Protein AF-A0A945CGP1-F1 (afdb_monomer_lite)

Sequence (401 aa):
KPLPLEIKETSDAAGQQTMTTYMDGAFSLGVASKDLSSQANRFVEGESSVFIAHFTCGEETGVLLSKYILDEKWLGDFRTTPSRSNMQLQPDEGRFWGGQDKTRAIGLYAPRVIGARQPCSGLKLALIWMRRDLVDEIWIGARKVEALPADVPQGETVVVGSGQMLTAVRPLTRTHLSHNPPLRLVERQGNLALEVYNYQGPAKTFWELGWPGSFYQGMPQCGFYAEVAERAAYADGAALAQAVAAGQLSDHAAAPFTYGGDDEERLWKIEYGRDGRSLGIEVDLMQWKLKRRWTQDGDQGWPMLESPLARQTCDGKVEVGGAALECGKAAAWILASPQRRCWVATYHGPESAPLVFEVPEGKVEIESMGTGMVLWDNGRVSVEANDLRGTPKIQGGELSS

Secondary structure (DSSP, 8-state):
---SEEEEEEEETTTTEEEEEEE-SSEEEEEESB-----S-HHHHTT--SEEEEEEETTEEEEEEEEEEETT--TTS--S-TTS-GGG-----EEEEEEEETTEEEEEEEESS-SSSS-EEEEEEEEEEE-GGGEEEEEETTEE--SSSEE--TTPPEEEEETTEEEEEEEPP---SSSS--EEEEEETTEEEEEEEEEEEEEE--GGG-SS-TT---PPPEEEEEEEEEGGGSSSHHHHHHHHHTSEEEEEEPPP----STT---EEEEEEEETTEEEEEEEETTTTEEEEEEETTEE----SEE-SSEEEESSSEEEETTEEEE--SSEEEEEEEGGGTEEEEEEE-SS-EEEEEEETTEEEEEEEESSEEEEEETTEEEEEETT-BSPPEEESSEE--

Structure (mmCIF, N/CA/C/O backbone):
data_AF-A0A945CGP1-F1
#
_entry.id   AF-A0A945CGP1-F1
#
loop_
_atom_site.group_PDB
_atom_site.id
_atom_site.type_symbol
_atom_site.label_atom_id
_atom_site.label_alt_id
_atom_site.label_comp_id
_atom_site.label_asym_id
_atom_site.label_entity_id
_atom_site.label_seq_id
_atom_site.pdbx_PDB_ins_code
_atom_site.Cartn_x
_atom_site.Cartn_y
_atom_site.Cartn_z
_atom_site.occupancy
_atom_site.B_iso_or_equiv
_atom_site.auth_seq_id
_atom_site.auth_comp_id
_atom_site.auth_asym_id
_atom_site.auth_atom_id
_atom_site.pdbx_PDB_model_num
ATOM 1 N N . LYS A 1 1 ? -14.505 -14.519 13.479 1.00 61.88 1 LYS A N 1
ATOM 2 C CA . LYS A 1 1 ? -13.739 -13.275 13.221 1.00 61.88 1 LYS A CA 1
ATOM 3 C C . LYS A 1 1 ? -14.422 -12.604 12.040 1.00 61.88 1 LYS A C 1
ATOM 5 O O . LYS A 1 1 ? -14.664 -13.340 11.091 1.00 61.88 1 LYS A O 1
ATOM 10 N N . PRO A 1 2 ? -14.809 -11.322 12.085 1.00 70.00 2 PRO A N 1
ATOM 11 C CA . PRO A 1 2 ? -15.464 -10.704 10.944 1.00 70.00 2 PRO A CA 1
ATOM 12 C C . PRO A 1 2 ? -14.369 -10.254 9.977 1.00 70.00 2 PRO A C 1
ATOM 14 O O . PRO A 1 2 ? -14.015 -9.089 9.948 1.00 70.00 2 PRO A O 1
ATOM 17 N N . LEU A 1 3 ? -13.751 -11.213 9.290 1.00 83.00 3 LEU A N 1
ATOM 18 C CA . LEU A 1 3 ? -12.984 -10.916 8.087 1.00 83.00 3 LEU A CA 1
ATOM 19 C C . LEU A 1 3 ? -13.994 -10.689 6.947 1.00 83.00 3 LEU A C 1
ATOM 21 O O . LEU A 1 3 ? -15.050 -11.330 6.960 1.00 83.00 3 LEU A O 1
ATOM 25 N N . PRO A 1 4 ? -13.703 -9.806 5.983 1.00 92.62 4 PRO A N 1
ATOM 26 C CA . PRO A 1 4 ? -12.483 -9.007 5.870 1.00 92.62 4 PRO A CA 1
ATOM 27 C C . PRO A 1 4 ? -12.434 -7.807 6.831 1.00 92.62 4 PRO A C 1
ATOM 29 O O . PRO A 1 4 ? -13.468 -7.289 7.253 1.00 92.62 4 PRO A O 1
ATOM 32 N N . LEU A 1 5 ? -11.222 -7.344 7.146 1.00 93.38 5 LEU A N 1
ATOM 33 C CA . LEU A 1 5 ? -10.960 -6.152 7.958 1.00 93.38 5 LEU A CA 1
ATOM 34 C C . LEU A 1 5 ? -9.996 -5.214 7.239 1.00 93.38 5 LEU A C 1
ATOM 36 O O . LEU A 1 5 ? -9.049 -5.658 6.598 1.00 93.38 5 LEU A O 1
ATOM 40 N N . GLU A 1 6 ? -10.213 -3.916 7.410 1.00 95.44 6 GLU A N 1
ATOM 41 C CA . GLU A 1 6 ? -9.238 -2.881 7.082 1.00 95.44 6 GLU A CA 1
ATOM 42 C C . GLU A 1 6 ? -8.885 -2.121 8.361 1.00 95.44 6 GLU A C 1
ATOM 44 O O . GLU A 1 6 ? -9.772 -1.759 9.137 1.00 95.44 6 GLU A O 1
ATOM 49 N N . ILE A 1 7 ? -7.591 -1.917 8.584 1.00 96.31 7 ILE A N 1
ATOM 50 C CA . ILE A 1 7 ? -7.030 -1.203 9.727 1.00 96.31 7 ILE A CA 1
ATOM 51 C C . ILE A 1 7 ? -6.176 -0.063 9.184 1.00 96.31 7 ILE A C 1
ATOM 53 O O . ILE A 1 7 ? -5.337 -0.284 8.311 1.00 96.31 7 ILE A O 1
ATOM 57 N N . LYS A 1 8 ? -6.384 1.146 9.702 1.00 97.06 8 LYS A N 1
ATOM 58 C CA . LYS A 1 8 ? -5.584 2.337 9.411 1.00 97.06 8 LYS A CA 1
ATOM 59 C C . LYS A 1 8 ? -5.013 2.876 10.709 1.00 97.06 8 LYS A C 1
ATOM 61 O O . LYS A 1 8 ? -5.754 3.075 11.667 1.00 97.06 8 LYS A O 1
ATOM 66 N N . GLU A 1 9 ? -3.713 3.127 10.732 1.00 95.88 9 GLU A N 1
ATOM 67 C CA . GLU A 1 9 ? -3.020 3.655 11.908 1.00 95.88 9 GLU A CA 1
ATOM 68 C C . GLU A 1 9 ? -1.999 4.709 11.487 1.00 95.88 9 GLU A C 1
ATOM 70 O O . GLU A 1 9 ? -1.311 4.545 10.477 1.00 95.88 9 GLU A O 1
ATOM 75 N N . THR A 1 10 ? -1.897 5.808 12.229 1.00 94.94 10 THR A N 1
ATOM 76 C CA . THR A 1 10 ? -0.888 6.848 11.987 1.00 94.94 10 THR A CA 1
ATOM 77 C C . THR A 1 10 ? 0.197 6.763 13.045 1.00 94.94 10 THR A C 1
ATOM 79 O O . THR A 1 10 ? -0.043 7.078 14.207 1.00 94.94 10 THR A O 1
ATOM 82 N N . SER A 1 11 ? 1.407 6.385 12.630 1.00 88.94 11 SER A N 1
ATOM 83 C CA . SER A 1 11 ? 2.569 6.332 13.520 1.00 88.94 11 SER A CA 1
ATOM 84 C C . SER A 1 11 ? 3.190 7.712 13.747 1.00 88.94 11 SER A C 1
ATOM 86 O O . SER A 1 11 ? 3.718 7.981 14.821 1.00 88.94 11 SER A O 1
ATOM 88 N N . ASP A 1 12 ? 3.144 8.587 12.735 1.00 89.69 12 ASP A N 1
ATOM 89 C CA . ASP A 1 12 ? 3.641 9.964 12.812 1.00 89.69 12 ASP A CA 1
ATOM 90 C C . ASP A 1 12 ? 2.839 10.875 11.872 1.00 89.69 12 ASP A C 1
ATOM 92 O O . ASP A 1 12 ? 3.034 10.882 10.655 1.00 89.69 12 ASP A O 1
ATOM 96 N N . ALA A 1 13 ? 1.926 11.665 12.441 1.00 89.00 13 ALA A N 1
ATOM 97 C CA . ALA A 1 13 ? 1.094 12.585 11.669 1.00 89.00 13 ALA A CA 1
ATOM 98 C C . ALA A 1 13 ? 1.905 13.749 11.073 1.00 89.00 13 ALA A C 1
ATOM 100 O O . ALA A 1 13 ? 1.624 14.178 9.953 1.00 89.00 13 ALA A O 1
ATOM 101 N N . ALA A 1 14 ? 2.926 14.241 11.785 1.00 89.06 14 ALA A N 1
ATOM 102 C CA . ALA A 1 14 ? 3.762 15.347 11.315 1.00 89.06 14 ALA A CA 1
ATOM 103 C C . ALA A 1 14 ? 4.665 14.900 10.156 1.00 89.06 14 ALA A C 1
ATOM 105 O O . ALA A 1 14 ? 4.836 15.630 9.179 1.00 89.06 14 ALA A O 1
ATOM 106 N N . GLY A 1 15 ? 5.185 13.674 10.238 1.00 88.12 15 GLY A N 1
ATOM 107 C CA . GLY A 1 15 ? 5.945 13.010 9.180 1.00 88.12 15 GLY A CA 1
ATOM 108 C C . GLY A 1 15 ? 5.099 12.420 8.049 1.00 88.12 15 GLY A C 1
ATOM 109 O O . GLY A 1 15 ? 5.672 11.874 7.103 1.00 88.12 15 GLY A O 1
ATOM 110 N N . GLN A 1 16 ? 3.765 12.543 8.116 1.00 91.69 16 GLN A N 1
ATOM 111 C CA . GLN A 1 16 ? 2.821 11.991 7.138 1.00 91.69 16 GLN A CA 1
ATOM 112 C C . GLN A 1 16 ? 2.977 10.469 6.958 1.00 91.69 16 GLN A C 1
ATOM 114 O O . GLN A 1 16 ? 2.925 9.947 5.839 1.00 91.69 16 GLN A O 1
ATOM 119 N N . GLN A 1 17 ? 3.165 9.750 8.068 1.00 91.62 17 GLN A N 1
ATOM 120 C CA . GLN A 1 17 ? 3.360 8.306 8.110 1.00 91.62 17 GLN A CA 1
ATOM 121 C C . GLN A 1 17 ? 2.137 7.605 8.716 1.00 91.62 17 GLN A C 1
ATOM 123 O O . GLN A 1 17 ? 1.913 7.614 9.926 1.00 91.62 17 GLN A O 1
ATOM 128 N N . THR A 1 18 ? 1.356 6.972 7.846 1.00 94.19 18 THR A N 1
ATOM 129 C CA . THR A 1 18 ? 0.254 6.072 8.186 1.00 94.19 18 THR A CA 1
ATOM 130 C C . THR A 1 18 ? 0.458 4.725 7.513 1.00 94.19 18 THR A C 1
ATOM 132 O O . THR A 1 18 ? 1.149 4.623 6.502 1.00 94.19 18 THR A O 1
ATOM 135 N N . MET A 1 19 ? -0.146 3.686 8.065 1.00 95.12 19 MET A N 1
ATOM 136 C CA . MET A 1 19 ? -0.157 2.342 7.518 1.00 95.12 19 MET A CA 1
ATOM 137 C C . MET A 1 19 ? -1.608 1.917 7.352 1.00 95.12 19 MET A C 1
ATOM 139 O O . MET A 1 19 ? -2.416 2.072 8.265 1.00 95.12 19 MET A O 1
ATOM 143 N N . THR A 1 20 ? -1.942 1.394 6.179 1.00 97.56 20 THR A N 1
ATOM 144 C CA . THR A 1 20 ? -3.207 0.696 5.945 1.00 97.56 20 THR A CA 1
ATOM 145 C C . THR A 1 20 ? -2.906 -0.789 5.836 1.00 97.56 20 THR A C 1
ATOM 147 O O . THR A 1 20 ? -1.910 -1.170 5.231 1.00 97.56 20 THR A O 1
ATOM 150 N N . THR A 1 21 ? -3.719 -1.632 6.463 1.00 97.56 21 THR A N 1
ATOM 151 C CA . THR A 1 21 ? -3.652 -3.087 6.320 1.00 97.56 21 THR A CA 1
ATOM 152 C C . THR A 1 21 ? -5.045 -3.630 6.072 1.00 97.56 21 THR A C 1
ATOM 154 O O . THR A 1 21 ? -5.934 -3.477 6.905 1.00 97.56 21 THR A O 1
ATOM 157 N N . TYR A 1 22 ? -5.220 -4.295 4.939 1.00 97.69 22 TYR A N 1
ATOM 158 C CA . TYR A 1 22 ? -6.380 -5.124 4.652 1.00 97.69 22 TYR A CA 1
ATOM 159 C C . TYR A 1 22 ? -6.046 -6.575 4.981 1.00 97.69 22 TYR A C 1
ATOM 161 O O . TYR A 1 22 ? -4.939 -7.030 4.702 1.00 97.69 22 TYR A O 1
ATOM 169 N N . MET A 1 23 ? -6.987 -7.308 5.561 1.00 95.62 23 MET A N 1
ATOM 170 C CA . MET A 1 23 ? -6.834 -8.730 5.844 1.00 95.62 23 MET A CA 1
ATOM 171 C C . MET A 1 23 ? -8.140 -9.479 5.614 1.00 95.62 23 MET A C 1
ATOM 173 O O . MET A 1 23 ? -9.207 -9.042 6.054 1.00 95.62 23 MET A O 1
ATOM 177 N N . ASP A 1 24 ? -8.038 -10.636 4.977 1.00 94.25 24 ASP A N 1
ATOM 178 C CA . ASP A 1 24 ? -9.113 -11.608 4.832 1.00 94.25 24 ASP A CA 1
ATOM 179 C C . ASP A 1 24 ? -8.631 -13.014 5.233 1.00 94.25 24 ASP A C 1
ATOM 181 O O . ASP A 1 24 ? -7.710 -13.159 6.043 1.00 94.25 24 ASP A O 1
ATOM 185 N N . GLY A 1 25 ? -9.332 -14.056 4.778 1.00 91.00 25 GLY A N 1
ATOM 186 C CA . GLY A 1 25 ? -8.973 -15.440 5.083 1.00 91.00 25 GLY A CA 1
ATOM 187 C C . GLY A 1 25 ? -7.768 -15.965 4.298 1.00 91.00 25 GLY A C 1
ATOM 188 O O . GLY A 1 25 ? -7.156 -16.930 4.748 1.00 91.00 25 GLY A O 1
ATOM 189 N N . ALA A 1 26 ? -7.435 -15.350 3.163 1.00 94.19 26 ALA A N 1
ATOM 190 C CA . ALA A 1 26 ? -6.428 -15.819 2.218 1.00 94.19 26 ALA A CA 1
ATOM 191 C C . ALA A 1 26 ? -5.130 -15.000 2.272 1.00 94.19 26 ALA A C 1
ATOM 193 O O . ALA A 1 26 ? -4.043 -15.554 2.069 1.00 94.19 26 ALA A O 1
ATOM 194 N N . PHE A 1 27 ? -5.225 -13.691 2.527 1.00 96.94 27 PHE A N 1
ATOM 195 C CA . PHE A 1 27 ? -4.073 -12.797 2.557 1.00 96.94 27 PHE A CA 1
ATOM 196 C C . PHE A 1 27 ? -4.235 -11.597 3.502 1.00 96.94 27 PHE A C 1
ATOM 198 O O . PHE A 1 27 ? -5.321 -11.224 3.948 1.00 96.94 27 PHE A O 1
ATOM 205 N N . SER A 1 28 ? -3.105 -10.954 3.786 1.00 97.62 28 SER A N 1
ATOM 206 C CA . SER A 1 28 ? -3.031 -9.595 4.307 1.00 97.62 28 SER A CA 1
ATOM 207 C C . SER A 1 28 ? -2.216 -8.725 3.356 1.00 97.62 28 SER A C 1
ATOM 209 O O . SER A 1 28 ? -1.191 -9.166 2.845 1.00 97.62 28 SER A O 1
ATOM 211 N N . LEU A 1 29 ? -2.675 -7.501 3.104 1.00 98.56 29 LEU A N 1
ATOM 212 C CA . LEU A 1 29 ? -2.013 -6.497 2.273 1.00 98.56 29 LEU A CA 1
ATOM 213 C C . LEU A 1 29 ? -1.811 -5.229 3.098 1.00 98.56 29 LEU A C 1
ATOM 215 O O . LEU A 1 29 ? -2.789 -4.601 3.504 1.00 98.56 29 LEU A O 1
ATOM 219 N N . GLY A 1 30 ? -0.555 -4.847 3.304 1.00 98.12 30 GLY A N 1
ATOM 220 C CA . GLY A 1 30 ? -0.149 -3.631 3.993 1.00 98.12 30 GLY A CA 1
ATOM 221 C C . GLY A 1 30 ? 0.525 -2.631 3.057 1.00 98.12 30 GLY A C 1
ATOM 222 O O . GLY A 1 30 ? 1.427 -2.995 2.298 1.00 98.12 30 GLY A O 1
ATOM 223 N N . VAL A 1 31 ? 0.122 -1.364 3.148 1.00 98.00 31 VAL A N 1
ATOM 224 C CA . VAL A 1 31 ? 0.750 -0.242 2.442 1.00 98.00 31 VAL A CA 1
ATOM 225 C C . VAL A 1 31 ? 0.979 0.915 3.406 1.00 98.00 31 VAL A C 1
ATOM 227 O O . VAL A 1 31 ? 0.052 1.413 4.051 1.00 98.00 31 VAL A O 1
ATOM 230 N N . ALA A 1 32 ? 2.227 1.360 3.496 1.00 96.00 32 ALA A N 1
ATOM 231 C CA . ALA A 1 32 ? 2.595 2.576 4.202 1.00 96.00 32 ALA A CA 1
ATOM 232 C C . ALA A 1 32 ? 2.334 3.800 3.316 1.00 96.00 32 ALA A C 1
ATOM 234 O O . ALA A 1 32 ? 2.496 3.745 2.101 1.00 96.00 32 ALA A O 1
ATOM 235 N N . SER A 1 33 ? 1.985 4.944 3.898 1.00 96.06 33 SER A N 1
ATOM 236 C CA . SER A 1 33 ? 1.938 6.191 3.135 1.00 96.06 33 SER A CA 1
ATOM 237 C C . SER A 1 33 ? 3.321 6.634 2.703 1.00 96.06 33 SER A C 1
ATOM 239 O O . SER A 1 33 ? 3.412 7.287 1.678 1.00 96.06 33 SER A O 1
ATOM 241 N N . LYS A 1 34 ? 4.373 6.284 3.449 1.00 93.44 34 LYS A N 1
ATOM 242 C CA . LYS A 1 34 ? 5.752 6.706 3.207 1.00 93.44 34 LYS A CA 1
ATOM 243 C C . LYS A 1 34 ? 6.742 5.643 3.675 1.00 93.44 34 LYS A C 1
ATOM 245 O O . LYS A 1 34 ? 6.434 4.851 4.564 1.00 93.44 34 LYS A O 1
ATOM 250 N N . ASP A 1 35 ? 7.942 5.657 3.107 1.00 89.31 35 ASP A N 1
ATOM 251 C CA . ASP A 1 35 ? 9.103 4.976 3.676 1.00 89.31 35 ASP A CA 1
ATOM 252 C C . ASP A 1 35 ? 9.457 5.474 5.089 1.00 89.31 35 ASP A C 1
ATOM 254 O O . ASP A 1 35 ? 9.185 6.624 5.448 1.00 89.31 35 ASP A O 1
ATOM 258 N N . LEU A 1 36 ? 10.096 4.615 5.893 1.00 80.12 36 LEU A N 1
ATOM 259 C CA . LEU A 1 36 ? 10.605 5.012 7.202 1.00 80.12 36 LEU A CA 1
ATOM 260 C C . LEU A 1 36 ? 11.810 5.936 6.999 1.00 80.12 36 LEU A C 1
ATOM 262 O O . LEU A 1 36 ? 12.857 5.486 6.550 1.00 80.12 36 LEU A O 1
ATOM 266 N N . SER A 1 37 ? 11.673 7.215 7.353 1.00 69.69 37 SER A N 1
ATOM 267 C CA . SER A 1 37 ? 12.747 8.216 7.226 1.00 69.69 37 SER A CA 1
ATOM 268 C C . SER A 1 37 ? 13.224 8.786 8.570 1.00 69.69 37 SER A C 1
ATOM 270 O O . SER A 1 37 ? 13.994 9.741 8.598 1.00 69.69 37 SER A O 1
ATOM 272 N N . SER A 1 38 ? 12.724 8.263 9.695 1.00 59.47 38 SER A N 1
ATOM 273 C CA . SER A 1 38 ? 12.950 8.805 11.047 1.00 59.47 38 SER A CA 1
ATOM 274 C C . SER A 1 38 ? 14.102 8.140 11.811 1.00 59.47 38 SER A C 1
ATOM 276 O O . SER A 1 38 ? 14.418 8.545 12.928 1.00 59.47 38 SER A O 1
ATOM 278 N N . GLN A 1 39 ? 14.751 7.127 11.230 1.00 61.25 39 GLN A N 1
ATOM 279 C CA . GLN A 1 39 ? 15.839 6.388 11.869 1.00 61.25 39 GLN A CA 1
ATOM 280 C C . GLN A 1 39 ? 17.194 6.826 11.315 1.00 61.25 39 GLN A C 1
ATOM 282 O O . GLN A 1 39 ? 17.450 6.709 10.125 1.00 61.25 39 GLN A O 1
ATOM 287 N N . ALA A 1 40 ? 18.105 7.258 12.191 1.00 57.72 40 ALA A N 1
ATOM 288 C CA . ALA A 1 40 ? 19.471 7.623 11.795 1.00 57.72 40 ALA A CA 1
ATOM 289 C C . ALA A 1 40 ? 20.317 6.412 11.346 1.00 57.72 40 ALA A C 1
ATOM 291 O O . ALA A 1 40 ? 21.369 6.565 10.723 1.00 57.72 40 ALA A O 1
ATOM 292 N N . ASN A 1 41 ? 19.890 5.192 11.688 1.00 65.69 41 ASN A N 1
ATOM 293 C CA . ASN A 1 41 ? 20.585 3.974 11.301 1.00 65.69 41 ASN A CA 1
ATOM 294 C C . ASN A 1 41 ? 20.130 3.518 9.910 1.00 65.69 41 ASN A C 1
ATOM 296 O O . ASN A 1 41 ? 19.063 2.925 9.769 1.00 65.69 41 ASN A O 1
ATOM 300 N N . ARG A 1 42 ? 20.996 3.704 8.907 1.00 64.31 42 ARG A N 1
ATOM 301 C CA . ARG A 1 42 ? 20.759 3.293 7.512 1.00 64.31 42 ARG A CA 1
ATOM 302 C C . ARG A 1 42 ? 20.373 1.818 7.332 1.00 64.31 42 ARG A C 1
ATOM 304 O O . ARG A 1 42 ? 19.719 1.480 6.354 1.00 64.31 42 ARG A O 1
ATOM 311 N N . PHE A 1 43 ? 20.797 0.935 8.243 1.00 62.34 43 PHE A N 1
ATOM 312 C CA . PHE A 1 43 ? 20.450 -0.489 8.192 1.00 62.34 43 PHE A CA 1
ATOM 313 C C . PHE A 1 43 ? 19.024 -0.762 8.678 1.00 62.34 43 PHE A C 1
ATOM 315 O O . PHE A 1 43 ? 18.481 -1.802 8.353 1.00 62.34 43 PHE A O 1
ATOM 322 N N . VAL A 1 44 ? 18.428 0.162 9.432 1.00 62.56 44 VAL A N 1
ATOM 323 C CA . VAL A 1 44 ? 17.031 0.092 9.884 1.00 62.56 44 VAL A CA 1
ATOM 324 C C . VAL A 1 44 ? 16.136 0.893 8.939 1.00 62.56 44 VAL A C 1
ATOM 326 O O . VAL A 1 44 ? 15.089 0.410 8.531 1.00 62.56 44 VAL A O 1
ATOM 329 N N . GLU A 1 45 ? 16.573 2.088 8.530 1.00 63.28 45 GLU A N 1
ATOM 330 C CA . GLU A 1 45 ? 15.862 2.939 7.563 1.00 63.28 45 GLU A CA 1
ATOM 331 C C . GLU A 1 45 ? 15.619 2.196 6.236 1.00 63.28 45 GLU A C 1
ATOM 333 O O . GLU A 1 45 ? 14.497 2.144 5.724 1.00 63.28 45 GLU A O 1
ATOM 338 N N . GLY A 1 46 ? 16.666 1.540 5.722 1.00 66.88 46 GLY A N 1
ATOM 339 C CA . GLY A 1 46 ? 16.605 0.782 4.479 1.00 66.88 46 GLY A CA 1
ATOM 340 C C . GLY A 1 46 ? 15.751 -0.484 4.557 1.00 66.88 46 GLY A C 1
ATOM 341 O O . GLY A 1 46 ? 15.310 -0.968 3.528 1.00 66.88 46 GLY A O 1
ATOM 342 N N . GLU A 1 47 ? 15.446 -1.043 5.727 1.00 76.31 47 GLU A N 1
ATOM 343 C CA . GLU A 1 47 ? 14.687 -2.306 5.801 1.00 76.31 47 GLU A CA 1
ATOM 344 C C . GLU A 1 47 ? 13.173 -2.146 5.558 1.00 76.31 47 GLU A C 1
ATOM 346 O O . GLU A 1 47 ? 12.452 -3.140 5.483 1.00 76.31 47 GLU A O 1
ATOM 351 N N . SER A 1 48 ? 12.692 -0.919 5.337 1.00 78.56 48 SER A N 1
ATOM 352 C CA . SER A 1 48 ? 11.284 -0.610 5.060 1.00 78.56 48 SER A CA 1
ATOM 353 C C . SER A 1 48 ? 10.690 -1.460 3.929 1.00 78.56 48 SER A C 1
ATOM 355 O O . SER A 1 48 ? 11.183 -1.433 2.802 1.00 78.56 48 SER A O 1
ATOM 357 N N . SER A 1 49 ? 9.602 -2.180 4.205 1.00 88.31 49 SER A N 1
ATOM 358 C CA . SER A 1 49 ? 8.764 -2.840 3.191 1.00 88.31 49 SER A CA 1
ATOM 359 C C . SER A 1 49 ? 7.434 -2.098 3.110 1.00 88.31 49 SER A C 1
ATOM 361 O O . SER A 1 49 ? 6.492 -2.396 3.836 1.00 88.31 49 SER A O 1
ATOM 363 N N . VAL A 1 50 ? 7.409 -1.062 2.273 1.00 93.81 50 VAL A N 1
ATOM 364 C CA . VAL A 1 50 ? 6.325 -0.064 2.203 1.00 93.81 50 VAL A CA 1
ATOM 365 C C . VAL A 1 50 ? 5.062 -0.554 1.499 1.00 93.81 50 VAL A C 1
ATOM 367 O O . VAL A 1 50 ? 3.987 -0.019 1.742 1.00 93.81 50 VAL A O 1
ATOM 370 N N . PHE A 1 51 ? 5.180 -1.580 0.662 1.00 97.88 51 PHE A N 1
ATOM 371 C CA . PHE A 1 51 ? 4.078 -2.378 0.138 1.00 97.88 51 PHE A CA 1
ATOM 372 C C . PHE A 1 51 ? 4.448 -3.836 0.386 1.00 97.88 51 PHE A C 1
ATOM 374 O O . PHE A 1 51 ? 5.520 -4.283 -0.032 1.00 97.88 51 PHE A O 1
ATOM 381 N N . ILE A 1 52 ? 3.595 -4.553 1.111 1.00 97.88 52 ILE A N 1
ATOM 382 C CA . ILE A 1 52 ? 3.838 -5.938 1.502 1.00 97.88 52 ILE A CA 1
ATOM 383 C C . ILE A 1 52 ? 2.529 -6.716 1.560 1.00 97.88 52 ILE A C 1
ATOM 385 O O . ILE A 1 52 ? 1.528 -6.216 2.066 1.00 97.88 52 ILE A O 1
ATOM 389 N N . ALA A 1 53 ? 2.539 -7.955 1.084 1.00 98.31 53 ALA A N 1
ATOM 390 C CA . ALA A 1 53 ? 1.447 -8.889 1.287 1.00 98.31 53 ALA A CA 1
ATOM 391 C C . ALA A 1 53 ? 1.959 -10.227 1.820 1.00 98.31 53 ALA A C 1
ATOM 393 O O . ALA A 1 53 ? 3.000 -10.716 1.380 1.00 98.31 53 ALA A O 1
ATOM 394 N N . HIS A 1 54 ? 1.208 -10.816 2.746 1.00 97.94 54 HIS A N 1
ATOM 395 C CA . HIS A 1 54 ? 1.411 -12.181 3.230 1.00 97.94 54 HIS A CA 1
ATOM 396 C C . HIS A 1 54 ? 0.195 -13.010 2.854 1.00 97.94 54 HIS A C 1
ATOM 398 O O . HIS A 1 54 ? -0.930 -12.546 3.015 1.00 97.94 54 HIS A O 1
ATOM 404 N N . PHE A 1 55 ? 0.402 -14.229 2.378 1.00 96.94 55 PHE A N 1
ATOM 405 C CA . PHE A 1 55 ? -0.690 -15.053 1.868 1.00 96.94 55 PHE A CA 1
ATOM 406 C C . PHE A 1 55 ? -0.417 -16.537 2.073 1.00 96.94 55 PHE A C 1
ATOM 408 O O . PHE A 1 55 ? 0.732 -16.971 2.180 1.00 96.94 55 PHE A O 1
ATOM 415 N N . THR A 1 56 ? -1.489 -17.318 2.154 1.00 94.19 56 THR A N 1
ATOM 416 C CA . THR A 1 56 ? -1.404 -18.751 2.439 1.00 94.19 56 THR A CA 1
ATOM 417 C C . THR A 1 56 ? -1.100 -19.562 1.178 1.00 94.19 56 THR A C 1
ATOM 419 O O . THR A 1 56 ? -1.824 -19.487 0.182 1.00 94.19 56 THR A O 1
ATOM 422 N N . CYS A 1 57 ? -0.069 -20.406 1.261 1.00 93.38 57 CYS A N 1
ATOM 423 C CA . CYS A 1 57 ? 0.356 -21.363 0.240 1.00 93.38 57 CYS A CA 1
ATOM 424 C C . CYS A 1 57 ? 0.344 -22.786 0.824 1.00 93.38 57 CYS A C 1
ATOM 426 O O . CYS A 1 57 ? 1.388 -23.393 1.054 1.00 93.38 57 CYS A O 1
ATOM 428 N N . GLY A 1 58 ? -0.846 -23.318 1.116 1.00 90.12 58 GLY A N 1
ATOM 429 C CA . GLY A 1 58 ? -0.974 -24.587 1.840 1.00 90.12 58 GLY A CA 1
ATOM 430 C C . GLY A 1 58 ? -0.526 -24.434 3.296 1.00 90.12 58 GLY A C 1
ATOM 431 O O . GLY A 1 58 ? -1.107 -23.637 4.027 1.00 90.12 58 GLY A O 1
ATOM 432 N N . GLU A 1 59 ? 0.495 -25.186 3.711 1.00 90.00 59 GLU A N 1
ATOM 433 C CA . GLU A 1 59 ? 1.108 -25.060 5.047 1.00 90.00 59 GLU A CA 1
ATOM 434 C C . GLU A 1 59 ? 2.177 -23.956 5.119 1.00 90.00 59 GLU A C 1
ATOM 436 O O . GLU A 1 59 ? 2.665 -23.632 6.201 1.00 90.00 59 GLU A O 1
ATOM 441 N N . GLU A 1 60 ? 2.545 -23.368 3.979 1.00 93.12 60 GLU A N 1
ATOM 442 C CA . GLU A 1 60 ? 3.540 -22.306 3.903 1.00 93.12 60 GLU A CA 1
ATOM 443 C C . GLU A 1 60 ? 2.914 -20.906 3.801 1.00 93.12 60 GLU A C 1
ATOM 445 O O . GLU A 1 60 ? 1.741 -20.736 3.454 1.00 93.12 60 GLU A O 1
ATOM 450 N N . THR A 1 61 ? 3.738 -19.884 4.043 1.00 94.38 61 THR A N 1
ATOM 451 C CA . THR A 1 61 ? 3.384 -18.472 3.859 1.00 94.38 61 THR A CA 1
ATOM 452 C C . THR A 1 61 ? 4.207 -17.883 2.722 1.00 94.38 61 THR A C 1
ATOM 454 O O . THR A 1 61 ? 5.436 -17.839 2.797 1.00 94.38 61 THR A O 1
ATOM 457 N N . GLY A 1 62 ? 3.527 -17.393 1.690 1.00 96.69 62 GLY A N 1
ATOM 458 C CA . GLY A 1 62 ? 4.135 -16.575 0.651 1.00 96.69 62 GLY A CA 1
ATOM 459 C C . GLY A 1 62 ? 4.225 -15.109 1.075 1.00 96.69 62 GLY A C 1
ATOM 460 O O . GLY A 1 62 ? 3.420 -14.626 1.878 1.00 96.69 62 GLY A O 1
ATOM 461 N N . VAL A 1 63 ? 5.218 -14.401 0.534 1.00 97.31 63 VAL A N 1
ATOM 462 C CA . VAL A 1 63 ? 5.423 -12.968 0.779 1.00 97.31 63 VAL A CA 1
ATOM 463 C C . VAL A 1 63 ? 5.641 -12.253 -0.545 1.00 97.31 63 VAL A C 1
ATOM 465 O O . VAL A 1 63 ? 6.465 -12.668 -1.356 1.00 97.31 63 VAL A O 1
ATOM 468 N N . LEU A 1 64 ? 4.922 -11.156 -0.742 1.00 98.06 64 LEU A N 1
ATOM 469 C CA . LEU A 1 64 ? 5.148 -10.188 -1.808 1.00 98.06 64 LEU A CA 1
ATOM 470 C C . LEU A 1 64 ? 5.594 -8.879 -1.168 1.00 98.06 64 LEU A C 1
ATOM 472 O O . LEU A 1 64 ? 4.983 -8.447 -0.199 1.00 98.06 64 LEU A O 1
ATOM 476 N N . LEU A 1 65 ? 6.613 -8.223 -1.712 1.00 97.31 65 LEU A N 1
ATOM 477 C CA . LEU A 1 65 ? 7.039 -6.901 -1.257 1.00 97.31 65 LEU A CA 1
ATOM 478 C C . LEU A 1 65 ? 7.516 -6.016 -2.409 1.00 97.31 65 LEU A C 1
ATOM 480 O O . LEU A 1 65 ? 7.897 -6.525 -3.462 1.00 97.31 65 LEU A O 1
ATOM 484 N N . SER A 1 66 ? 7.520 -4.698 -2.214 1.00 97.44 66 SER A N 1
ATOM 485 C CA . SER A 1 66 ? 8.182 -3.758 -3.127 1.00 97.44 66 SER A CA 1
ATOM 486 C C . SER A 1 66 ? 9.500 -3.242 -2.558 1.00 97.44 66 SER A C 1
ATOM 488 O O . SER A 1 66 ? 9.640 -3.067 -1.346 1.00 97.44 66 SER A O 1
ATOM 490 N N . LYS A 1 67 ? 10.456 -2.971 -3.450 1.00 95.25 67 LYS A N 1
ATOM 491 C CA . LYS A 1 67 ? 11.712 -2.268 -3.160 1.00 95.25 67 LYS A CA 1
ATOM 492 C C . LYS A 1 67 ? 12.097 -1.390 -4.339 1.00 95.25 67 LYS A C 1
ATOM 494 O O . LYS A 1 67 ? 11.855 -1.762 -5.488 1.00 95.25 67 LYS A O 1
ATOM 499 N N . TYR A 1 68 ? 12.783 -0.287 -4.079 1.00 95.12 68 TYR A N 1
ATOM 500 C CA . TYR A 1 68 ? 13.585 0.381 -5.092 1.00 95.12 68 TYR A CA 1
ATOM 501 C C . TYR A 1 68 ? 15.056 -0.015 -4.934 1.00 95.12 68 TYR A C 1
ATOM 503 O O . TYR A 1 68 ? 15.587 -0.045 -3.827 1.00 95.12 68 TYR A O 1
ATOM 511 N N . ILE A 1 69 ? 15.707 -0.346 -6.045 1.00 93.88 69 ILE A N 1
ATOM 512 C CA . ILE A 1 69 ? 17.021 -0.992 -6.081 1.00 93.88 69 ILE A CA 1
ATOM 513 C C . ILE A 1 69 ? 17.976 -0.180 -6.956 1.00 93.88 69 ILE A C 1
ATOM 515 O O . ILE A 1 69 ? 17.646 0.149 -8.103 1.00 93.88 69 ILE A O 1
ATOM 519 N N . LEU A 1 70 ? 19.175 0.095 -6.431 1.00 92.12 70 LEU A N 1
ATOM 520 C CA . LEU A 1 70 ? 20.286 0.716 -7.154 1.00 92.12 70 LEU A CA 1
ATOM 521 C C . LEU A 1 70 ? 21.351 -0.333 -7.513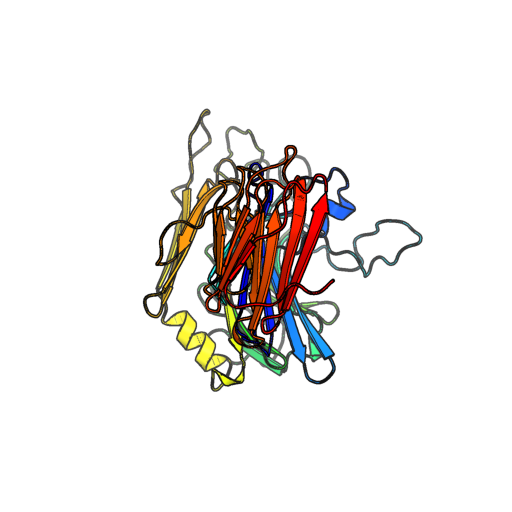 1.00 92.12 70 LEU A C 1
ATOM 523 O O . LEU A 1 70 ? 21.601 -1.279 -6.772 1.00 92.12 70 LEU A O 1
ATOM 527 N N . ASP A 1 71 ? 22.003 -0.145 -8.661 1.00 91.12 71 ASP A N 1
ATOM 528 C CA . ASP A 1 71 ? 23.178 -0.907 -9.126 1.00 91.12 71 ASP A CA 1
ATOM 529 C C . ASP A 1 71 ? 23.000 -2.426 -9.164 1.00 91.12 71 ASP A C 1
ATOM 531 O O . ASP A 1 71 ? 23.949 -3.177 -8.952 1.00 91.12 71 ASP A O 1
ATOM 535 N N . GLU A 1 72 ? 21.775 -2.885 -9.429 1.00 90.94 72 GLU A N 1
ATOM 536 C CA . GLU A 1 72 ? 21.421 -4.310 -9.440 1.00 90.94 72 GLU A CA 1
ATOM 537 C C . GLU A 1 72 ? 21.619 -5.036 -8.100 1.00 90.94 72 GLU A C 1
ATOM 539 O O . GLU A 1 72 ? 21.491 -6.262 -8.074 1.00 90.94 72 GLU A O 1
ATOM 544 N N . LYS A 1 73 ? 21.866 -4.306 -7.002 1.00 89.88 73 LYS A N 1
ATOM 545 C CA . LYS A 1 73 ? 22.094 -4.896 -5.681 1.00 89.88 73 LYS A CA 1
ATOM 546 C C . LYS A 1 73 ? 20.890 -5.726 -5.244 1.00 89.88 73 LYS A C 1
ATOM 548 O O . LYS A 1 73 ? 19.733 -5.329 -5.390 1.00 89.88 73 LYS A O 1
ATOM 553 N N . TRP A 1 74 ? 21.159 -6.888 -4.679 1.00 89.94 74 TRP A N 1
ATOM 554 C CA . TRP A 1 74 ? 20.155 -7.857 -4.270 1.00 89.94 74 TRP A CA 1
ATOM 555 C C . TRP A 1 74 ? 20.480 -8.443 -2.889 1.00 89.94 74 TRP A C 1
ATOM 557 O O . TRP A 1 74 ? 21.398 -8.001 -2.194 1.00 89.94 74 TRP A O 1
ATOM 567 N N . LEU A 1 75 ? 19.703 -9.441 -2.464 1.00 84.38 75 LEU A N 1
ATOM 568 C CA . LEU A 1 75 ? 20.026 -10.253 -1.291 1.00 84.38 75 LEU A CA 1
ATOM 569 C C . LEU A 1 75 ? 21.443 -10.836 -1.421 1.00 84.38 75 LEU A C 1
ATOM 571 O O . LEU A 1 75 ? 21.827 -11.355 -2.471 1.00 84.38 75 LEU A O 1
ATOM 575 N N . GLY A 1 76 ? 22.219 -10.732 -0.341 1.00 82.50 76 GLY A N 1
ATOM 576 C CA . GLY A 1 76 ? 23.631 -11.117 -0.305 1.00 82.50 76 GLY A CA 1
ATOM 577 C C . GLY A 1 76 ? 24.611 -9.956 -0.505 1.00 82.50 76 GLY A C 1
ATOM 578 O O . GLY A 1 76 ? 25.742 -10.039 -0.020 1.00 82.50 76 GLY A O 1
ATOM 579 N N . ASP A 1 77 ? 24.194 -8.849 -1.123 1.00 83.06 77 ASP A N 1
ATOM 580 C CA . ASP A 1 77 ? 25.100 -7.724 -1.412 1.00 83.06 77 ASP A CA 1
ATOM 581 C C . ASP A 1 77 ? 25.281 -6.773 -0.222 1.00 83.06 77 ASP A C 1
ATOM 583 O O . ASP A 1 77 ? 26.201 -5.952 -0.191 1.00 83.06 77 ASP A O 1
ATOM 587 N N . PHE A 1 78 ? 24.432 -6.904 0.799 1.00 80.75 78 PHE A N 1
ATOM 5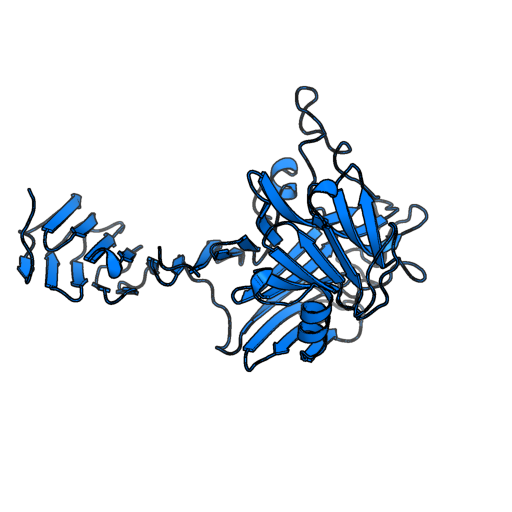88 C CA . PHE A 1 78 ? 24.443 -6.047 1.975 1.00 80.75 78 PHE A CA 1
ATOM 589 C C . PHE A 1 78 ? 24.841 -6.817 3.227 1.00 80.75 78 PHE A C 1
ATOM 591 O O . PHE A 1 78 ? 24.400 -7.937 3.477 1.00 80.75 78 PHE A O 1
ATOM 598 N N . ARG A 1 79 ? 25.659 -6.183 4.069 1.00 73.50 79 ARG A N 1
ATOM 599 C CA . ARG A 1 79 ? 26.112 -6.763 5.333 1.00 73.50 79 ARG A CA 1
ATOM 600 C C . ARG A 1 79 ? 26.019 -5.737 6.452 1.00 73.50 79 ARG A C 1
ATOM 602 O O . ARG A 1 79 ? 26.615 -4.667 6.358 1.00 73.50 79 ARG A O 1
ATOM 609 N N . THR A 1 80 ? 25.294 -6.083 7.514 1.00 69.88 80 THR A N 1
ATOM 610 C CA . THR A 1 80 ? 25.180 -5.259 8.730 1.00 69.88 80 THR A CA 1
ATOM 611 C C . THR A 1 80 ? 26.437 -5.384 9.590 1.00 69.88 80 THR A C 1
ATOM 613 O O . THR A 1 80 ? 27.074 -4.385 9.913 1.00 69.88 80 THR A O 1
ATOM 616 N N . THR A 1 81 ? 26.843 -6.617 9.905 1.00 70.88 81 THR A N 1
ATOM 617 C CA . THR A 1 81 ? 28.092 -6.945 10.608 1.00 70.88 81 THR A CA 1
ATOM 618 C C . THR A 1 81 ? 28.721 -8.218 10.030 1.00 70.88 81 THR A C 1
ATOM 620 O O . THR A 1 81 ? 28.006 -9.062 9.485 1.00 70.88 81 THR A O 1
ATOM 623 N N . PRO A 1 82 ? 30.046 -8.428 10.169 1.00 73.69 82 PRO A N 1
ATOM 624 C CA . PRO A 1 82 ? 30.700 -9.660 9.715 1.00 73.69 82 PRO A CA 1
ATOM 625 C C . PRO A 1 82 ? 30.104 -10.949 10.305 1.00 73.69 82 PRO A C 1
ATOM 627 O O . PRO A 1 82 ? 30.156 -11.993 9.661 1.00 73.69 82 PRO A O 1
ATOM 630 N N . SER A 1 83 ? 29.524 -10.865 11.508 1.00 75.50 83 SER A N 1
ATOM 631 C CA . SER A 1 83 ? 28.927 -11.982 12.249 1.00 75.50 83 SER A CA 1
ATOM 632 C C . SER A 1 83 ? 27.497 -12.345 11.835 1.00 75.50 83 SER A C 1
ATOM 634 O O . SER A 1 83 ? 26.995 -13.375 12.277 1.00 75.50 83 SER A O 1
ATOM 636 N N . ARG A 1 84 ? 26.828 -11.524 11.016 1.00 71.25 84 ARG A N 1
ATOM 637 C CA . ARG A 1 84 ? 25.469 -11.787 10.523 1.00 71.25 84 ARG A CA 1
ATOM 638 C C . ARG A 1 84 ? 25.490 -12.224 9.060 1.00 71.25 84 ARG A C 1
ATOM 640 O O . ARG A 1 84 ? 26.389 -11.859 8.297 1.00 71.25 84 ARG A O 1
ATOM 647 N N . SER A 1 85 ? 24.485 -13.015 8.683 1.00 76.44 85 SER A N 1
ATOM 648 C CA . SER A 1 85 ? 24.270 -13.410 7.291 1.00 76.44 85 SER A CA 1
ATOM 649 C C . SER A 1 85 ? 23.965 -12.178 6.437 1.00 76.44 85 SER A C 1
ATOM 651 O O . SER A 1 85 ? 23.208 -11.301 6.849 1.00 76.44 85 SER A O 1
ATOM 653 N N . ASN A 1 86 ? 24.539 -12.119 5.239 1.00 77.31 86 ASN A N 1
ATOM 654 C CA . ASN A 1 86 ? 24.220 -11.115 4.220 1.00 77.31 86 ASN A CA 1
ATOM 655 C C . ASN A 1 86 ? 22.932 -11.446 3.440 1.00 77.31 86 ASN A C 1
ATOM 657 O O . ASN A 1 86 ? 22.465 -10.636 2.648 1.00 77.31 86 ASN A O 1
ATOM 661 N N . MET A 1 87 ? 22.328 -12.611 3.688 1.00 78.88 87 MET A N 1
ATOM 662 C CA . MET A 1 87 ? 21.097 -13.061 3.023 1.00 78.88 87 MET A CA 1
ATOM 663 C C . MET A 1 87 ? 19.812 -12.553 3.689 1.00 78.88 87 MET A C 1
ATOM 665 O O . MET A 1 87 ? 18.722 -12.936 3.284 1.00 78.88 87 MET A O 1
ATOM 669 N N . GLN A 1 88 ? 19.923 -11.743 4.743 1.00 72.25 88 GLN A N 1
ATOM 670 C CA . GLN A 1 88 ? 18.777 -11.274 5.534 1.00 72.25 88 GLN A CA 1
ATOM 671 C C . GLN A 1 88 ? 18.392 -9.822 5.237 1.00 72.25 88 GLN A C 1
ATOM 673 O O . GLN A 1 88 ? 17.351 -9.371 5.697 1.00 72.25 88 GLN A O 1
ATOM 678 N N . LEU A 1 89 ? 19.228 -9.093 4.492 1.00 77.06 89 LEU A N 1
ATOM 679 C CA . LEU A 1 89 ? 19.086 -7.657 4.286 1.00 77.06 89 LEU A CA 1
ATOM 680 C C . LEU A 1 89 ? 18.909 -7.344 2.798 1.00 77.06 89 LEU A C 1
ATOM 682 O O . LEU A 1 89 ? 19.809 -7.590 1.995 1.00 77.06 89 LEU A O 1
ATOM 686 N N . GLN A 1 90 ? 17.774 -6.733 2.463 1.00 84.44 90 GLN A N 1
ATOM 687 C CA . GLN A 1 90 ? 17.535 -6.090 1.173 1.00 84.44 90 GLN A CA 1
ATOM 688 C C . GLN A 1 90 ? 16.967 -4.685 1.411 1.00 84.44 90 GLN A C 1
ATOM 690 O O . GLN A 1 90 ? 15.758 -4.536 1.639 1.00 84.44 90 GLN A O 1
ATOM 695 N N . PRO A 1 91 ? 17.830 -3.655 1.411 1.00 86.31 91 PRO A N 1
ATOM 696 C CA . PRO A 1 91 ? 17.407 -2.287 1.618 1.00 86.31 91 PRO A CA 1
ATOM 697 C C . PRO A 1 91 ? 16.496 -1.792 0.491 1.00 86.31 91 PRO A C 1
ATOM 699 O O . PRO A 1 91 ? 16.692 -2.137 -0.672 1.00 86.31 91 PRO A O 1
ATOM 702 N N . ASP A 1 92 ? 15.527 -0.954 0.838 1.00 90.62 92 ASP A N 1
ATOM 703 C CA . ASP A 1 92 ? 14.808 -0.088 -0.080 1.00 90.62 92 ASP A CA 1
ATOM 704 C C . ASP A 1 92 ? 15.610 1.210 -0.248 1.00 90.62 92 ASP A C 1
ATOM 706 O O . ASP A 1 92 ? 15.700 2.053 0.650 1.00 90.62 92 ASP A O 1
ATOM 710 N N . GLU A 1 93 ? 16.240 1.358 -1.408 1.00 91.12 93 GLU A N 1
ATOM 711 C CA . GLU A 1 93 ? 17.058 2.519 -1.764 1.00 91.12 93 GLU A CA 1
ATOM 712 C C . GLU A 1 93 ? 16.205 3.658 -2.373 1.00 91.12 93 GLU A C 1
ATOM 714 O O . GLU A 1 93 ? 16.735 4.621 -2.941 1.00 91.12 93 GLU A O 1
ATOM 719 N N . GLY A 1 94 ? 14.876 3.570 -2.241 1.00 91.88 94 GLY A N 1
ATOM 720 C CA . GLY A 1 94 ? 13.897 4.545 -2.712 1.00 91.88 94 GLY A CA 1
ATOM 721 C C . GLY A 1 94 ? 13.237 5.355 -1.598 1.00 91.88 94 GLY A C 1
ATOM 722 O O . GLY A 1 94 ? 13.208 4.972 -0.428 1.00 91.88 94 GLY A O 1
ATOM 723 N N . ARG A 1 95 ? 12.715 6.515 -1.991 1.00 93.06 95 ARG A N 1
ATOM 724 C CA . ARG A 1 95 ? 11.688 7.279 -1.287 1.00 93.06 95 ARG A CA 1
ATOM 725 C C . ARG A 1 95 ? 10.336 6.838 -1.817 1.00 93.06 95 ARG A C 1
ATOM 727 O O . ARG A 1 95 ? 10.197 6.654 -3.028 1.00 93.06 95 ARG A O 1
ATOM 734 N N . PHE A 1 96 ? 9.352 6.727 -0.940 1.00 96.00 96 PHE A N 1
ATOM 735 C CA . PHE A 1 96 ? 8.058 6.158 -1.283 1.00 96.00 96 PHE A CA 1
ATOM 736 C C . PHE A 1 96 ? 6.903 7.064 -0.881 1.00 96.00 96 PHE A C 1
ATOM 738 O O . PHE A 1 96 ? 6.939 7.683 0.181 1.00 96.00 96 PHE A O 1
ATOM 745 N N . TRP A 1 97 ? 5.862 7.076 -1.711 1.00 97.94 97 TRP A N 1
ATOM 746 C CA . TRP A 1 97 ? 4.531 7.536 -1.341 1.00 97.94 97 TRP A CA 1
ATOM 747 C C . TRP A 1 97 ? 3.483 6.500 -1.753 1.00 97.94 97 TRP A C 1
ATOM 749 O O . TRP A 1 97 ? 3.492 6.029 -2.891 1.00 97.94 97 TRP A O 1
ATOM 759 N N . GLY A 1 98 ? 2.577 6.156 -0.838 1.00 98.06 98 GLY A N 1
ATOM 760 C CA . GLY A 1 98 ? 1.597 5.090 -1.029 1.00 98.06 98 GLY A CA 1
ATOM 761 C C . GLY A 1 98 ? 0.173 5.461 -0.627 1.00 98.06 98 GLY A C 1
ATOM 762 O O . GLY A 1 98 ? -0.064 6.253 0.289 1.00 98.06 98 GLY A O 1
ATOM 763 N N . GLY A 1 99 ? -0.791 4.854 -1.310 1.00 97.81 99 GLY A N 1
ATOM 764 C CA . GLY A 1 99 ? -2.209 4.884 -0.961 1.00 97.81 99 GLY A CA 1
ATOM 765 C C . GLY A 1 99 ? -2.817 3.493 -1.097 1.00 97.81 99 GLY A C 1
ATOM 766 O O . GLY A 1 99 ? -2.428 2.735 -1.985 1.00 97.81 99 GLY A O 1
ATOM 767 N N . GLN A 1 100 ? -3.770 3.163 -0.228 1.00 98.25 100 GLN A N 1
ATOM 768 C CA . GLN A 1 100 ? -4.486 1.889 -0.250 1.00 98.25 100 GLN A CA 1
ATOM 769 C C . GLN A 1 100 ? -5.972 2.109 0.024 1.00 98.25 100 GLN A C 1
ATOM 771 O O . GLN A 1 100 ? -6.342 2.933 0.861 1.00 98.25 100 GLN A O 1
ATOM 776 N N . ASP A 1 101 ? -6.806 1.355 -0.685 1.00 97.44 101 ASP A N 1
ATOM 777 C CA . ASP A 1 101 ? -8.237 1.207 -0.427 1.00 97.44 101 ASP A CA 1
ATOM 778 C C . ASP A 1 101 ? -8.616 -0.274 -0.553 1.00 97.44 101 ASP A C 1
ATOM 780 O O . ASP A 1 101 ? -8.740 -0.838 -1.650 1.00 97.44 101 ASP A O 1
ATOM 784 N N . LYS A 1 102 ? -8.788 -0.923 0.597 1.00 96.75 102 LYS A N 1
ATOM 785 C CA . LYS A 1 102 ? -8.980 -2.362 0.761 1.00 96.75 102 LYS A CA 1
ATOM 786 C C . LYS A 1 102 ? -7.859 -3.133 0.069 1.00 96.75 102 LYS A C 1
ATOM 788 O O . LYS A 1 102 ? -6.710 -3.106 0.502 1.00 96.75 102 LYS A O 1
ATOM 793 N N . THR A 1 103 ? -8.184 -3.797 -1.031 1.00 97.88 103 THR A N 1
ATOM 794 C CA . THR A 1 103 ? -7.276 -4.659 -1.783 1.00 97.88 103 THR A CA 1
ATOM 795 C C . THR A 1 103 ? -6.554 -3.954 -2.934 1.00 97.88 103 THR A C 1
ATOM 797 O O . THR A 1 103 ? -5.779 -4.587 -3.651 1.00 97.88 103 THR A O 1
ATOM 800 N N . ARG A 1 104 ? -6.812 -2.656 -3.138 1.00 98.56 104 ARG A N 1
ATOM 801 C CA . ARG A 1 104 ? -6.191 -1.835 -4.184 1.00 98.56 104 ARG A CA 1
ATOM 802 C C . ARG A 1 104 ? -5.126 -0.938 -3.577 1.00 98.56 104 ARG A C 1
ATOM 804 O O . ARG A 1 104 ? -5.349 -0.354 -2.519 1.00 98.56 104 ARG A O 1
ATOM 811 N N . ALA A 1 105 ? -4.009 -0.784 -4.273 1.00 98.81 105 ALA A N 1
ATOM 812 C CA . ALA A 1 105 ? -2.896 0.046 -3.844 1.00 98.81 105 ALA A CA 1
ATOM 813 C C . ALA A 1 105 ? -2.291 0.830 -5.012 1.00 98.81 105 ALA A C 1
ATOM 815 O O . ALA A 1 105 ? -2.252 0.352 -6.145 1.00 98.81 105 ALA A O 1
ATOM 816 N N . ILE A 1 106 ? -1.771 2.019 -4.718 1.00 98.88 106 ILE A N 1
ATOM 817 C CA . ILE A 1 106 ? -0.860 2.754 -5.599 1.00 98.88 106 ILE A CA 1
ATOM 818 C C . ILE A 1 106 ? 0.425 3.006 -4.819 1.00 98.88 106 ILE A C 1
ATOM 820 O O . ILE A 1 106 ? 0.373 3.499 -3.692 1.00 98.88 106 ILE A O 1
ATOM 824 N N . GLY A 1 107 ? 1.562 2.678 -5.428 1.00 98.50 107 GLY A N 1
ATOM 825 C CA . GLY A 1 107 ? 2.888 2.941 -4.883 1.00 98.50 107 GLY A CA 1
ATOM 826 C C . GLY A 1 107 ? 3.728 3.767 -5.848 1.00 98.50 107 GLY A C 1
ATOM 827 O O . GLY A 1 107 ? 3.902 3.383 -7.006 1.00 98.50 107 GLY A O 1
ATOM 828 N N . LEU A 1 108 ? 4.257 4.891 -5.367 1.00 98.69 108 LEU A N 1
ATOM 829 C CA . LEU A 1 108 ? 5.113 5.807 -6.116 1.00 98.69 108 LEU A CA 1
ATOM 830 C C . LEU A 1 108 ? 6.502 5.837 -5.490 1.00 98.69 108 LEU A C 1
ATOM 832 O O . LEU A 1 108 ? 6.647 6.017 -4.284 1.00 98.69 108 LEU A O 1
ATOM 836 N N . TYR A 1 109 ? 7.518 5.706 -6.327 1.00 97.56 109 TYR A N 1
ATOM 837 C CA . TYR A 1 109 ? 8.914 5.671 -5.943 1.00 97.56 109 TYR A CA 1
ATOM 838 C C . TYR A 1 109 ? 9.721 6.760 -6.642 1.00 97.56 109 TYR A C 1
ATOM 840 O O . TYR A 1 109 ? 9.532 7.045 -7.825 1.00 97.56 109 TYR A O 1
ATOM 848 N N . ALA A 1 110 ? 10.691 7.285 -5.903 1.00 94.00 110 ALA A N 1
ATOM 849 C CA . ALA A 1 110 ? 11.822 8.036 -6.421 1.00 94.00 110 ALA A CA 1
ATOM 850 C C . ALA A 1 110 ? 13.114 7.503 -5.780 1.00 94.00 110 ALA A C 1
ATOM 852 O O . ALA A 1 110 ? 13.091 7.062 -4.635 1.00 94.00 110 ALA A O 1
ATOM 853 N N . PRO A 1 111 ? 14.265 7.541 -6.457 1.00 90.81 111 PRO A N 1
ATOM 854 C CA . PRO A 1 111 ? 15.540 7.143 -5.854 1.00 90.81 111 PRO A CA 1
ATOM 855 C C . PRO A 1 111 ? 15.947 8.058 -4.677 1.00 90.81 111 PRO A C 1
ATOM 857 O O . PRO A 1 111 ? 15.810 9.277 -4.771 1.00 90.81 111 PRO A O 1
ATOM 860 N N . ARG A 1 112 ? 16.500 7.507 -3.576 1.00 85.69 112 ARG A N 1
ATOM 861 C CA . ARG A 1 112 ? 16.978 8.322 -2.428 1.00 85.69 112 ARG A CA 1
ATOM 862 C C . ARG A 1 112 ? 18.240 9.118 -2.734 1.00 85.69 112 ARG A C 1
ATOM 864 O O . ARG A 1 112 ? 18.310 10.301 -2.408 1.00 85.69 112 ARG A O 1
ATOM 871 N N . VAL A 1 113 ? 19.259 8.435 -3.255 1.00 76.31 113 VAL A N 1
ATOM 872 C CA . VAL A 1 113 ? 20.608 8.979 -3.448 1.00 76.31 113 VAL A CA 1
ATOM 873 C C . VAL A 1 113 ? 21.046 8.696 -4.874 1.00 76.31 113 VAL A C 1
ATOM 875 O O . VAL A 1 113 ? 21.603 7.649 -5.180 1.00 76.31 113 VAL A O 1
ATOM 878 N N . ILE A 1 114 ? 20.788 9.659 -5.748 1.00 78.56 114 ILE A N 1
ATOM 879 C CA . ILE A 1 114 ? 21.331 9.712 -7.104 1.00 78.56 114 ILE A CA 1
ATOM 880 C C . ILE A 1 114 ? 21.788 11.143 -7.377 1.00 78.56 114 ILE A C 1
ATOM 882 O O . ILE A 1 114 ? 21.305 12.084 -6.747 1.00 78.56 114 ILE A O 1
ATOM 886 N N . GLY A 1 115 ? 22.758 11.329 -8.268 1.00 71.44 115 GLY A N 1
ATOM 887 C CA . GLY A 1 115 ? 23.229 12.674 -8.580 1.00 71.44 115 GLY A CA 1
ATOM 888 C C . GLY A 1 115 ? 24.628 12.724 -9.175 1.00 71.44 115 GLY A C 1
ATOM 889 O O . GLY A 1 115 ? 25.156 11.739 -9.690 1.00 71.44 115 GLY A O 1
ATOM 890 N N . ALA A 1 116 ? 25.260 13.891 -9.045 1.00 70.62 116 ALA A N 1
ATOM 891 C CA . ALA A 1 116 ? 26.566 14.195 -9.631 1.00 70.62 116 ALA A CA 1
ATOM 892 C C . ALA A 1 116 ? 27.758 13.445 -8.999 1.00 70.62 116 ALA A C 1
ATOM 894 O O . ALA A 1 116 ? 28.843 13.453 -9.573 1.00 70.62 116 ALA A O 1
ATOM 895 N N . ARG A 1 117 ? 27.599 12.850 -7.807 1.00 72.38 117 ARG A N 1
ATOM 896 C CA . ARG A 1 117 ? 28.735 12.374 -6.988 1.00 72.38 117 ARG A CA 1
ATOM 897 C C . ARG A 1 117 ? 28.967 10.866 -7.008 1.00 72.38 117 ARG A C 1
ATOM 899 O O . ARG A 1 117 ? 30.080 10.442 -6.718 1.00 72.38 117 ARG A O 1
ATOM 906 N N . GLN A 1 118 ? 27.948 10.064 -7.307 1.00 81.38 118 GLN A N 1
ATOM 907 C CA . GLN A 1 118 ? 28.043 8.604 -7.275 1.00 81.38 118 GLN A CA 1
ATOM 908 C C . GLN A 1 118 ? 27.518 8.034 -8.593 1.00 81.38 118 GLN A C 1
ATOM 910 O O . GLN A 1 118 ? 26.341 8.227 -8.904 1.00 81.38 118 GLN A O 1
ATOM 915 N N . PRO A 1 119 ? 28.383 7.392 -9.398 1.00 88.12 119 PRO A N 1
ATOM 916 C CA . PRO A 1 119 ? 27.937 6.679 -10.578 1.00 88.12 119 PRO A CA 1
ATOM 917 C C . PRO A 1 119 ? 27.012 5.529 -10.185 1.00 88.12 119 PRO A C 1
ATOM 919 O O . PRO A 1 119 ? 27.291 4.841 -9.207 1.00 88.12 119 PRO A O 1
ATOM 922 N N . CYS A 1 120 ? 25.970 5.293 -10.975 1.00 91.25 120 CYS A N 1
ATOM 923 C CA . CYS A 1 120 ? 25.137 4.102 -10.858 1.00 91.25 120 CYS A CA 1
ATOM 924 C C . CYS A 1 120 ? 24.937 3.428 -12.220 1.00 91.25 120 CYS A C 1
ATOM 926 O O . CYS A 1 120 ? 25.025 4.074 -13.269 1.00 91.25 120 CYS A O 1
ATOM 928 N N . SER A 1 121 ? 24.735 2.111 -12.203 1.00 92.38 121 SER A N 1
ATOM 929 C CA . SER A 1 121 ? 24.565 1.245 -13.384 1.00 92.38 121 SER A CA 1
ATOM 930 C C . SER A 1 121 ? 23.129 0.737 -13.557 1.00 92.38 121 SER A C 1
ATOM 932 O O . SER A 1 121 ? 22.756 0.285 -14.643 1.00 92.38 121 SER A O 1
ATOM 934 N N . GLY A 1 122 ? 22.304 0.850 -12.512 1.00 94.25 122 GLY A N 1
ATOM 935 C CA . GLY A 1 122 ? 20.917 0.395 -12.510 1.00 94.25 122 GLY A CA 1
ATOM 936 C C . GLY A 1 122 ? 20.048 1.194 -11.542 1.00 94.25 122 GLY A C 1
ATOM 937 O O . GLY A 1 122 ? 20.482 1.498 -10.436 1.00 94.25 122 GLY A O 1
ATOM 938 N N . LEU A 1 123 ? 18.828 1.530 -11.962 1.00 95.88 123 LEU A N 1
ATOM 939 C CA . LEU A 1 123 ? 17.789 2.164 -11.147 1.00 95.88 123 LEU A CA 1
ATOM 940 C C . LEU A 1 123 ? 16.453 1.504 -11.480 1.00 95.88 123 LEU A C 1
ATOM 942 O O . LEU A 1 123 ? 15.981 1.633 -12.617 1.00 95.88 123 LEU A O 1
ATOM 946 N N . LYS A 1 124 ? 15.854 0.797 -10.518 1.00 96.88 124 LYS A N 1
ATOM 947 C CA . LYS A 1 124 ? 14.592 0.086 -10.745 1.00 96.88 124 LYS A CA 1
ATOM 948 C C . LYS A 1 124 ? 13.716 0.008 -9.505 1.00 96.88 124 LYS A C 1
ATOM 950 O O . LYS A 1 124 ? 14.203 -0.202 -8.400 1.00 96.88 124 LYS A O 1
ATOM 955 N N . LEU A 1 125 ? 12.414 0.061 -9.733 1.00 97.31 125 LEU A N 1
ATOM 956 C CA . LEU A 1 125 ? 11.427 -0.529 -8.837 1.00 97.31 125 LEU A CA 1
ATOM 957 C C . LEU A 1 125 ? 11.407 -2.047 -9.074 1.00 97.31 125 LEU A C 1
ATOM 959 O O . LEU A 1 125 ? 11.462 -2.504 -10.217 1.00 97.31 125 LEU A O 1
ATOM 963 N N . ALA A 1 126 ? 11.295 -2.823 -8.003 1.00 97.69 126 ALA A N 1
ATOM 964 C CA . ALA A 1 126 ? 11.055 -4.254 -8.040 1.00 97.69 126 ALA A CA 1
ATOM 965 C C . ALA A 1 126 ? 9.860 -4.617 -7.153 1.00 97.69 126 ALA A C 1
ATOM 967 O O . ALA A 1 126 ? 9.827 -4.256 -5.977 1.00 97.69 126 ALA A O 1
ATOM 968 N N . LEU A 1 127 ? 8.907 -5.367 -7.707 1.00 98.44 127 LEU A N 1
ATOM 969 C CA . LEU A 1 127 ? 7.933 -6.128 -6.922 1.00 98.44 127 LEU A CA 1
ATOM 970 C C . LEU A 1 127 ? 8.399 -7.577 -6.874 1.00 98.44 127 LEU A C 1
ATOM 972 O O . LEU A 1 127 ? 8.658 -8.174 -7.918 1.0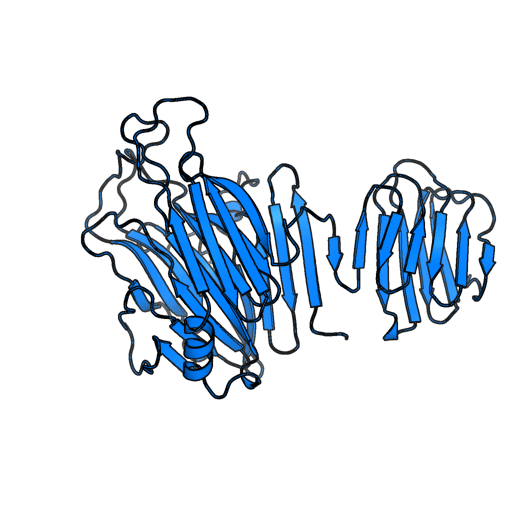0 98.44 127 LEU A O 1
ATOM 976 N N . ILE A 1 128 ? 8.555 -8.104 -5.666 1.00 98.00 128 ILE A N 1
ATOM 977 C CA . ILE A 1 128 ? 9.285 -9.333 -5.384 1.00 98.00 128 ILE A CA 1
ATOM 978 C C . ILE A 1 128 ? 8.336 -10.307 -4.702 1.00 98.00 128 ILE A C 1
ATOM 980 O O . ILE A 1 128 ? 7.965 -10.099 -3.548 1.00 98.00 128 ILE A O 1
ATOM 984 N N . TRP A 1 129 ? 7.977 -11.379 -5.403 1.00 98.19 129 TRP A N 1
ATOM 985 C CA . TRP A 1 129 ? 7.370 -12.553 -4.787 1.00 98.19 129 TRP A CA 1
ATOM 986 C C . TRP A 1 129 ? 8.504 -13.440 -4.284 1.00 98.19 129 TRP A C 1
ATOM 988 O O . TRP A 1 129 ? 9.276 -14.007 -5.069 1.00 98.19 129 TRP A O 1
ATOM 998 N N . MET A 1 130 ? 8.624 -13.513 -2.962 1.00 95.31 130 MET A N 1
ATOM 999 C CA . MET A 1 130 ? 9.565 -14.398 -2.294 1.00 95.31 130 MET A CA 1
ATOM 1000 C C . MET A 1 130 ? 9.187 -15.839 -2.624 1.00 95.31 130 MET A C 1
ATOM 1002 O O . MET A 1 130 ? 8.010 -16.185 -2.534 1.00 95.31 130 MET A O 1
ATOM 1006 N N . ARG A 1 131 ? 10.181 -16.664 -2.976 1.00 94.75 131 ARG A N 1
ATOM 1007 C CA . ARG A 1 131 ? 9.996 -18.062 -3.404 1.00 94.75 131 ARG A CA 1
ATOM 1008 C C . ARG A 1 131 ? 9.205 -18.222 -4.703 1.00 94.75 131 ARG A C 1
ATOM 1010 O O . ARG A 1 131 ? 7.995 -18.432 -4.729 1.00 94.75 131 ARG A O 1
ATOM 1017 N N . ARG A 1 132 ? 9.936 -18.203 -5.818 1.00 96.56 132 ARG A N 1
ATOM 1018 C CA . ARG A 1 132 ? 9.442 -18.494 -7.167 1.00 96.56 132 ARG A CA 1
ATOM 1019 C C . ARG A 1 132 ? 8.757 -19.854 -7.238 1.00 96.56 132 ARG A C 1
ATOM 1021 O O . ARG A 1 132 ? 7.817 -19.987 -8.009 1.00 96.56 132 ARG A O 1
ATOM 1028 N N . ASP A 1 133 ? 9.193 -20.844 -6.471 1.00 96.56 133 ASP A N 1
ATOM 1029 C CA . ASP A 1 133 ? 8.606 -22.184 -6.461 1.00 96.56 133 ASP A CA 1
ATOM 1030 C C . ASP A 1 133 ? 7.152 -22.215 -5.953 1.00 96.56 133 ASP A C 1
ATOM 1032 O O . ASP A 1 133 ? 6.413 -23.126 -6.313 1.00 96.56 133 ASP A O 1
ATOM 1036 N N . LEU A 1 134 ? 6.709 -21.193 -5.208 1.00 96.81 134 LEU A N 1
ATOM 1037 C CA . LEU A 1 134 ? 5.309 -21.036 -4.794 1.00 96.81 134 LEU A CA 1
ATOM 1038 C C . LEU A 1 134 ? 4.425 -20.374 -5.860 1.00 96.81 134 LEU A C 1
ATOM 1040 O O . LEU A 1 134 ? 3.205 -20.321 -5.702 1.00 96.81 134 LEU A O 1
ATOM 1044 N N . VAL A 1 135 ? 5.016 -19.835 -6.928 1.00 97.50 135 VAL A N 1
ATOM 1045 C CA . VAL A 1 135 ? 4.285 -19.207 -8.034 1.00 97.50 135 VAL A CA 1
ATOM 1046 C C . VAL A 1 135 ? 3.944 -20.262 -9.082 1.00 97.50 135 VAL A C 1
ATOM 1048 O O . VAL A 1 135 ? 4.830 -20.831 -9.725 1.00 97.50 135 VAL A O 1
ATOM 1051 N N . ASP A 1 136 ? 2.656 -20.478 -9.312 1.00 95.56 136 ASP A N 1
ATOM 1052 C CA . ASP A 1 136 ? 2.153 -21.483 -10.258 1.00 95.56 136 ASP A CA 1
ATOM 1053 C C . ASP A 1 136 ? 1.562 -20.864 -11.537 1.00 95.56 136 ASP A C 1
ATOM 1055 O O . ASP A 1 136 ? 1.320 -21.563 -12.525 1.00 95.56 136 ASP A O 1
ATOM 1059 N N . GLU A 1 137 ? 1.378 -19.544 -11.555 1.00 97.44 137 GLU A N 1
ATOM 1060 C CA . GLU A 1 137 ? 0.659 -18.862 -12.618 1.00 97.44 137 GLU A CA 1
ATOM 1061 C C . GLU A 1 137 ? 1.189 -17.440 -12.828 1.00 97.44 137 GLU A C 1
ATOM 1063 O O . GLU A 1 137 ? 1.333 -16.666 -11.884 1.00 97.44 137 GLU A O 1
ATOM 1068 N N . ILE A 1 138 ? 1.491 -17.088 -14.081 1.00 98.75 138 ILE A N 1
ATOM 1069 C CA . ILE A 1 138 ? 1.970 -15.759 -14.471 1.00 98.75 138 ILE A CA 1
ATOM 1070 C C . ILE A 1 138 ? 1.310 -15.365 -15.794 1.00 98.75 138 ILE A C 1
ATOM 1072 O O . ILE A 1 138 ? 1.371 -16.116 -16.771 1.00 98.75 138 ILE A O 1
ATOM 1076 N N . TRP A 1 139 ? 0.743 -14.162 -15.846 1.00 98.75 139 TRP A N 1
ATOM 1077 C CA . TRP A 1 139 ? 0.135 -13.578 -17.040 1.00 98.75 139 TRP A CA 1
ATOM 1078 C C . TRP A 1 139 ? 0.654 -12.173 -17.305 1.00 98.75 139 TRP A C 1
ATOM 1080 O O . TRP A 1 139 ? 0.965 -11.422 -16.382 1.00 98.75 139 TRP A O 1
ATOM 1090 N N . ILE A 1 140 ? 0.708 -11.817 -18.584 1.00 98.56 140 ILE A N 1
ATOM 1091 C CA . ILE A 1 140 ? 0.926 -10.457 -19.074 1.00 98.56 140 ILE A CA 1
ATOM 1092 C C . ILE A 1 140 ? -0.227 -10.159 -20.030 1.00 98.56 140 ILE A C 1
ATOM 1094 O O . ILE A 1 140 ? -0.295 -10.731 -21.124 1.00 98.56 140 ILE A O 1
ATOM 1098 N N . GLY A 1 141 ? -1.166 -9.324 -19.593 1.00 96.81 141 GLY A N 1
ATOM 1099 C CA . GLY A 1 141 ? -2.447 -9.153 -20.268 1.00 96.81 141 GLY A CA 1
ATOM 1100 C C . GLY A 1 141 ? -3.172 -10.494 -20.389 1.00 96.81 141 GLY A C 1
ATOM 1101 O O . GLY A 1 141 ? -3.356 -11.209 -19.407 1.00 96.81 141 GLY A O 1
ATOM 1102 N N . ALA A 1 142 ? -3.534 -10.872 -21.615 1.00 95.69 142 ALA A N 1
ATOM 1103 C CA . ALA A 1 142 ? -4.161 -12.164 -21.912 1.00 95.69 142 ALA A CA 1
ATOM 1104 C C . ALA A 1 142 ? -3.159 -13.313 -22.156 1.00 95.69 142 ALA A C 1
ATOM 1106 O O . ALA A 1 142 ? -3.569 -14.444 -22.413 1.00 95.69 142 ALA A O 1
ATOM 1107 N N . ARG A 1 143 ? -1.846 -13.046 -22.136 1.00 97.75 143 ARG A N 1
ATOM 1108 C CA . ARG A 1 143 ? -0.815 -14.036 -22.474 1.00 97.75 143 ARG A CA 1
ATOM 1109 C C . ARG A 1 143 ? -0.256 -14.697 -21.219 1.00 97.75 143 ARG A C 1
ATOM 1111 O O . ARG A 1 143 ? 0.320 -14.018 -20.372 1.00 97.75 143 ARG A O 1
ATOM 1118 N N . LYS A 1 144 ? -0.330 -16.027 -21.155 1.00 98.25 144 LYS A N 1
ATOM 1119 C CA . LYS A 1 144 ? 0.356 -16.814 -20.127 1.00 98.25 144 LYS A CA 1
ATOM 1120 C C . LYS A 1 144 ? 1.868 -16.802 -20.359 1.00 98.25 144 LYS A C 1
ATOM 1122 O O . LYS A 1 144 ? 2.335 -16.872 -21.499 1.00 98.25 144 LYS A O 1
ATOM 1127 N N . VAL A 1 145 ? 2.639 -16.674 -19.285 1.00 98.38 145 VAL A N 1
ATOM 1128 C CA . VAL A 1 145 ? 4.104 -16.698 -19.327 1.00 98.38 145 VAL A CA 1
ATOM 1129 C C . VAL A 1 145 ? 4.592 -18.104 -19.004 1.00 98.38 145 VAL A C 1
ATOM 1131 O O . VAL A 1 145 ? 4.456 -18.572 -17.879 1.00 98.38 145 VAL A O 1
ATOM 1134 N N . GLU A 1 146 ? 5.196 -18.753 -19.996 1.00 96.56 146 GLU A N 1
ATOM 1135 C CA . GLU A 1 146 ? 5.704 -20.128 -19.877 1.00 96.56 146 GLU A CA 1
ATOM 1136 C C . GLU A 1 146 ? 7.191 -20.188 -19.480 1.00 96.56 146 GLU A C 1
ATOM 1138 O O . GLU A 1 146 ? 7.669 -21.212 -19.001 1.00 96.56 146 GLU A O 1
ATOM 1143 N N . ALA A 1 147 ? 7.944 -19.097 -19.669 1.00 96.94 147 ALA A N 1
ATOM 1144 C CA . ALA A 1 147 ? 9.374 -19.035 -19.370 1.00 96.94 147 ALA A CA 1
ATOM 1145 C C . ALA A 1 147 ? 9.809 -17.632 -18.923 1.00 96.94 147 ALA A C 1
ATOM 1147 O O . ALA A 1 147 ? 9.215 -16.630 -19.324 1.00 96.94 147 ALA A O 1
ATOM 1148 N N . LEU A 1 148 ? 10.867 -17.580 -18.109 1.00 98.00 148 LEU A N 1
ATOM 1149 C CA . LEU A 1 148 ? 11.520 -16.356 -17.643 1.00 98.00 148 LEU A CA 1
ATOM 1150 C C . LEU A 1 148 ? 12.954 -16.278 -18.206 1.00 98.00 148 LEU A C 1
ATOM 1152 O O . LEU A 1 148 ? 13.591 -17.321 -18.365 1.00 98.00 148 LEU A O 1
ATOM 1156 N N . PRO A 1 149 ? 13.495 -15.074 -18.471 1.00 98.19 149 PRO A N 1
ATOM 1157 C CA . PRO A 1 149 ? 12.849 -13.771 -18.314 1.00 98.19 149 PRO A CA 1
ATOM 1158 C C . PRO A 1 149 ? 11.747 -13.531 -19.359 1.00 98.19 149 PRO A C 1
ATOM 1160 O O . PRO A 1 149 ? 11.787 -14.093 -20.450 1.00 98.19 149 PRO A O 1
ATOM 1163 N N . ALA A 1 150 ? 10.773 -12.685 -19.027 1.00 98.44 150 ALA A N 1
ATOM 1164 C CA . ALA A 1 150 ? 9.695 -12.303 -19.937 1.00 98.44 150 ALA A CA 1
ATOM 1165 C C . ALA A 1 150 ? 9.538 -10.783 -19.988 1.00 98.44 150 ALA A C 1
ATOM 1167 O O . ALA A 1 150 ? 9.330 -10.145 -18.955 1.00 98.44 150 ALA A O 1
ATOM 1168 N N . ASP A 1 151 ? 9.595 -10.213 -21.190 1.00 98.19 151 ASP A N 1
ATOM 1169 C CA . ASP A 1 151 ? 9.340 -8.790 -21.394 1.00 98.19 151 ASP A CA 1
ATOM 1170 C C . ASP A 1 151 ? 7.858 -8.471 -21.189 1.00 98.19 151 ASP A C 1
ATOM 1172 O O . ASP A 1 151 ? 6.962 -9.202 -21.633 1.00 98.19 151 ASP A O 1
ATOM 1176 N N . VAL A 1 152 ? 7.615 -7.354 -20.514 1.00 98.25 152 VAL A N 1
ATOM 1177 C CA . VAL A 1 152 ? 6.287 -6.840 -20.194 1.00 98.25 152 VAL A CA 1
ATOM 1178 C C . VAL A 1 152 ? 6.081 -5.561 -21.015 1.00 98.25 152 VAL A C 1
ATOM 1180 O O . VAL A 1 152 ? 6.784 -4.569 -20.794 1.00 98.25 152 VAL A O 1
ATOM 1183 N N . PRO A 1 153 ? 5.148 -5.558 -21.985 1.00 96.44 153 PRO A N 1
ATOM 1184 C CA . PRO A 1 153 ? 4.842 -4.365 -22.763 1.00 96.44 153 PRO A CA 1
ATOM 1185 C C . PRO A 1 153 ? 4.328 -3.223 -21.880 1.00 96.44 153 PRO A C 1
ATOM 1187 O O . PRO A 1 153 ? 3.712 -3.436 -20.836 1.00 96.44 153 PRO A O 1
ATOM 1190 N N . GLN A 1 154 ? 4.569 -1.983 -22.306 1.00 92.44 154 GLN A N 1
ATOM 1191 C CA . GLN A 1 154 ? 4.082 -0.816 -21.577 1.00 92.44 154 GLN A CA 1
ATOM 1192 C C . GLN A 1 154 ? 2.549 -0.807 -21.522 1.00 92.44 154 GLN A C 1
ATOM 1194 O O . GLN A 1 154 ? 1.882 -1.010 -22.531 1.00 92.44 154 GLN A O 1
ATOM 1199 N N . GLY A 1 155 ? 2.002 -0.527 -20.338 1.00 93.62 155 GLY A N 1
ATOM 1200 C CA . GLY A 1 155 ? 0.561 -0.424 -20.110 1.00 93.62 155 GLY A CA 1
ATOM 1201 C C . GLY A 1 155 ? -0.145 -1.752 -19.830 1.00 93.62 155 GLY A C 1
ATOM 1202 O O . GLY A 1 155 ? -1.286 -1.704 -19.365 1.00 93.62 155 GLY A O 1
ATOM 1203 N N . GLU A 1 156 ? 0.524 -2.889 -20.049 1.00 97.44 156 GLU A N 1
ATOM 1204 C CA . GLU A 1 156 ? -0.007 -4.220 -19.745 1.00 97.44 156 GLU A CA 1
ATOM 1205 C C . GLU A 1 156 ? -0.080 -4.482 -18.240 1.00 97.44 156 GLU A C 1
ATOM 1207 O O . GLU A 1 156 ? 0.764 -4.037 -17.455 1.00 97.44 156 GLU A O 1
ATOM 1212 N N . THR A 1 157 ? -1.089 -5.256 -17.848 1.00 98.62 157 THR A N 1
ATOM 1213 C CA . THR A 1 157 ? -1.234 -5.753 -16.481 1.00 98.62 157 THR A CA 1
ATOM 1214 C C . THR A 1 157 ? -0.514 -7.086 -16.347 1.00 98.62 157 THR A C 1
ATOM 1216 O O . THR A 1 157 ? -0.769 -8.025 -17.098 1.00 98.62 157 THR A O 1
ATOM 1219 N N . VAL A 1 158 ? 0.369 -7.180 -15.360 1.00 98.81 158 VAL A N 1
ATOM 1220 C CA . VAL A 1 158 ? 1.009 -8.427 -14.951 1.00 98.81 158 VAL A CA 1
ATOM 1221 C C . VAL A 1 158 ? 0.178 -9.057 -13.847 1.00 98.81 158 VAL A C 1
ATOM 1223 O O . VAL A 1 158 ? -0.124 -8.377 -12.872 1.00 98.81 158 VAL A O 1
ATOM 1226 N N . VAL A 1 159 ? -0.160 -10.338 -13.964 1.00 98.88 159 VAL A N 1
ATOM 1227 C CA . VAL A 1 159 ? -0.812 -11.088 -12.884 1.00 98.88 159 VAL A CA 1
ATOM 1228 C C . VAL A 1 159 ? 0.063 -12.248 -12.450 1.00 98.88 159 VAL A C 1
ATOM 1230 O O . VAL A 1 159 ? 0.565 -12.990 -13.290 1.00 98.88 159 VAL A O 1
ATOM 1233 N N . VAL A 1 160 ? 0.234 -12.405 -11.142 1.00 98.81 160 VAL A N 1
ATOM 1234 C CA . VAL A 1 160 ? 0.943 -13.528 -10.524 1.00 98.81 160 VAL A CA 1
ATOM 1235 C C . VAL A 1 160 ? -0.009 -14.242 -9.573 1.00 98.81 160 VAL A C 1
ATOM 1237 O O . VAL A 1 160 ? -0.598 -13.609 -8.696 1.00 98.81 160 VAL A O 1
ATOM 1240 N N . GLY A 1 161 ? -0.156 -15.552 -9.757 1.00 98.25 161 GLY A N 1
ATOM 1241 C CA . GLY A 1 161 ? -0.882 -16.441 -8.859 1.00 98.25 161 GLY A CA 1
ATOM 1242 C C . GLY A 1 161 ? 0.066 -17.258 -7.995 1.00 98.25 161 GLY A C 1
ATOM 1243 O O . GLY A 1 161 ? 1.038 -17.840 -8.483 1.00 98.25 161 GLY A O 1
ATOM 1244 N N . SER A 1 162 ? -0.206 -17.266 -6.692 1.00 97.56 162 SER A N 1
ATOM 1245 C CA . SER A 1 162 ? 0.553 -18.039 -5.716 1.00 97.56 162 SER A CA 1
ATOM 1246 C C . SER A 1 162 ? -0.326 -18.364 -4.510 1.00 97.56 162 SER A C 1
ATOM 1248 O O . SER A 1 162 ? -0.911 -17.473 -3.888 1.00 97.56 162 SER A O 1
ATOM 1250 N N . GLY A 1 163 ? -0.468 -19.656 -4.209 1.00 95.81 163 GLY A N 1
ATOM 1251 C CA . GLY A 1 163 ? -1.356 -20.122 -3.145 1.00 95.81 163 GLY A CA 1
ATOM 1252 C C . GLY A 1 163 ? -2.802 -19.662 -3.354 1.00 95.81 163 GLY A C 1
ATOM 1253 O O . GLY A 1 163 ? -3.380 -19.852 -4.429 1.00 95.81 163 GLY A O 1
ATOM 1254 N N . GLN A 1 164 ? -3.385 -19.054 -2.319 1.00 96.06 164 GLN A N 1
ATOM 1255 C CA . GLN A 1 164 ? -4.754 -18.522 -2.332 1.00 96.06 164 GLN A CA 1
ATOM 1256 C C . GLN A 1 164 ? -4.870 -17.081 -2.855 1.00 96.06 164 GLN A C 1
ATOM 1258 O O . GLN A 1 164 ? -5.957 -16.508 -2.797 1.00 96.06 164 GLN A O 1
ATOM 1263 N N . MET A 1 165 ? -3.793 -16.493 -3.378 1.00 97.44 165 MET A N 1
ATOM 1264 C CA . MET A 1 165 ? -3.755 -15.087 -3.774 1.00 97.44 165 MET A CA 1
ATOM 1265 C C . MET A 1 165 ? -3.453 -14.923 -5.269 1.00 97.44 165 MET A C 1
ATOM 1267 O O . MET A 1 165 ? -2.561 -15.570 -5.821 1.00 97.44 165 MET A O 1
ATOM 1271 N N . LEU A 1 166 ? -4.171 -14.002 -5.910 1.00 98.62 166 LEU A N 1
ATOM 1272 C CA . LEU A 1 166 ? -3.794 -13.406 -7.190 1.00 98.62 166 LEU A CA 1
ATOM 1273 C C . LEU A 1 166 ? -3.355 -11.959 -6.947 1.00 98.62 166 LEU A C 1
ATOM 1275 O O . LEU A 1 166 ? -4.028 -11.205 -6.243 1.00 98.62 166 LEU A O 1
ATOM 1279 N N . THR A 1 167 ? -2.241 -11.549 -7.546 1.00 98.75 167 THR A N 1
ATOM 1280 C CA . THR A 1 167 ? -1.791 -10.152 -7.555 1.00 98.75 167 THR A CA 1
ATOM 1281 C C . THR A 1 167 ? -1.735 -9.646 -8.981 1.00 98.75 167 THR A C 1
ATOM 1283 O O . THR A 1 167 ? -0.959 -10.162 -9.778 1.00 98.75 167 THR A O 1
ATOM 1286 N N . ALA A 1 168 ? -2.492 -8.597 -9.278 1.00 98.88 168 ALA A N 1
ATOM 1287 C CA . ALA A 1 168 ? -2.359 -7.813 -10.492 1.00 98.88 168 ALA A CA 1
ATOM 1288 C C . ALA A 1 168 ? -1.515 -6.566 -10.236 1.00 98.88 168 ALA A C 1
ATOM 1290 O O . ALA A 1 168 ? -1.740 -5.849 -9.265 1.00 98.88 168 ALA A O 1
ATOM 1291 N N . VAL A 1 169 ? -0.586 -6.271 -11.139 1.00 98.88 169 VAL A N 1
ATOM 1292 C CA . VAL A 1 169 ? 0.227 -5.056 -11.135 1.00 98.88 169 VAL A CA 1
ATOM 1293 C C . VAL A 1 169 ? 0.148 -4.406 -12.504 1.00 98.88 169 VAL A C 1
ATOM 1295 O O . VAL A 1 169 ? 0.427 -5.038 -13.522 1.00 98.88 169 VAL A O 1
ATOM 1298 N N . ARG A 1 170 ? -0.167 -3.114 -12.531 1.00 98.44 170 ARG A N 1
ATOM 1299 C CA . ARG A 1 170 ? -0.036 -2.269 -13.714 1.00 98.44 170 ARG A CA 1
ATOM 1300 C C . ARG A 1 170 ? 1.078 -1.246 -13.472 1.00 98.44 170 ARG A C 1
ATOM 1302 O O . ARG A 1 170 ? 0.878 -0.314 -12.688 1.00 98.44 170 ARG A O 1
ATOM 1309 N N . PRO A 1 171 ? 2.257 -1.417 -14.096 1.00 98.38 171 PRO A N 1
ATOM 1310 C CA . PRO A 1 171 ? 3.321 -0.422 -14.034 1.00 98.38 171 PRO A CA 1
ATOM 1311 C C . PRO A 1 171 ? 2.832 0.926 -14.573 1.00 98.38 171 PRO A C 1
ATOM 1313 O O . PRO A 1 171 ? 2.180 0.980 -15.618 1.00 98.38 171 PRO A O 1
ATOM 1316 N N . LEU A 1 172 ? 3.152 2.002 -13.859 1.00 98.19 172 LEU A N 1
ATOM 1317 C CA . LEU A 1 172 ? 2.832 3.366 -14.274 1.00 98.19 172 LEU A CA 1
ATOM 1318 C C . LEU A 1 172 ? 3.869 3.890 -15.276 1.00 98.19 172 LEU A C 1
ATOM 1320 O O . LEU A 1 172 ? 4.915 3.278 -15.527 1.00 98.19 172 LEU A O 1
ATOM 1324 N N . THR A 1 173 ? 3.583 5.057 -15.841 1.00 95.75 173 THR A N 1
ATOM 1325 C CA . THR A 1 173 ? 4.533 5.861 -16.605 1.00 95.75 173 THR A CA 1
ATOM 1326 C C . THR A 1 173 ? 5.778 6.093 -15.764 1.00 95.75 173 THR A C 1
ATOM 1328 O O . THR A 1 173 ? 5.713 6.455 -14.588 1.00 95.75 173 THR A O 1
ATOM 1331 N N . ARG A 1 174 ? 6.938 5.876 -16.383 1.00 95.19 174 ARG A N 1
ATOM 1332 C CA . ARG A 1 174 ? 8.235 5.983 -15.723 1.00 95.19 174 ARG A CA 1
ATOM 1333 C C . ARG A 1 174 ? 9.172 6.877 -16.513 1.00 95.19 174 ARG A C 1
ATOM 1335 O O . ARG A 1 174 ? 9.145 6.895 -17.742 1.00 95.19 174 ARG A O 1
ATOM 1342 N N . THR A 1 175 ? 10.039 7.594 -15.812 1.00 96.00 175 THR A N 1
ATOM 1343 C CA . THR A 1 175 ? 11.082 8.396 -16.454 1.00 96.00 175 THR A CA 1
ATOM 1344 C C . THR A 1 175 ? 12.168 7.477 -17.007 1.00 96.00 175 THR A C 1
ATOM 1346 O O . THR A 1 175 ? 12.792 6.724 -16.259 1.00 96.00 175 THR A O 1
ATOM 1349 N N . HIS A 1 176 ? 12.413 7.543 -18.315 1.00 95.75 176 HIS A N 1
ATOM 1350 C CA . HIS A 1 176 ? 13.514 6.831 -18.958 1.00 95.75 176 HIS A CA 1
ATOM 1351 C C . HIS A 1 176 ? 14.807 7.646 -18.850 1.00 95.75 176 HIS A C 1
ATOM 1353 O O . HIS A 1 176 ? 14.934 8.710 -19.446 1.00 95.75 176 HIS A O 1
ATOM 1359 N N . LEU A 1 177 ? 15.784 7.126 -18.110 1.00 94.50 177 LEU A N 1
ATOM 1360 C CA . LEU A 1 177 ? 17.113 7.727 -17.915 1.00 94.50 177 LEU A CA 1
ATOM 1361 C C . LEU A 1 177 ? 18.197 7.095 -18.820 1.00 94.50 177 LEU A C 1
ATOM 1363 O O . LEU A 1 177 ? 19.386 7.436 -18.759 1.00 94.50 177 LEU A O 1
ATOM 1367 N N . SER A 1 178 ? 17.773 6.149 -19.660 1.00 91.88 178 SER A N 1
ATOM 1368 C CA . SER A 1 178 ? 18.526 5.479 -20.728 1.00 91.88 178 SER A CA 1
ATOM 1369 C C . SER A 1 178 ? 17.607 5.247 -21.928 1.00 91.88 178 SER A C 1
ATOM 1371 O O . SER A 1 178 ? 16.402 5.487 -21.848 1.00 91.88 178 SER A O 1
ATOM 1373 N N . HIS A 1 179 ? 18.162 4.786 -23.047 1.00 89.81 179 HIS A N 1
ATOM 1374 C CA . HIS A 1 179 ? 17.354 4.398 -24.196 1.00 89.81 179 HIS A CA 1
ATOM 1375 C C . HIS A 1 179 ? 16.585 3.103 -23.891 1.00 89.81 179 HIS A C 1
ATOM 1377 O O . HIS A 1 179 ? 17.200 2.056 -23.722 1.00 89.81 179 HIS A O 1
ATOM 1383 N N . ASN A 1 180 ? 15.253 3.195 -23.829 1.00 88.75 180 ASN A N 1
ATOM 1384 C CA . ASN A 1 180 ? 14.320 2.080 -23.627 1.00 88.75 180 ASN A CA 1
ATOM 1385 C C . ASN A 1 180 ? 14.687 1.128 -22.459 1.00 88.75 180 ASN A C 1
ATOM 1387 O O . ASN A 1 180 ? 14.946 -0.055 -22.687 1.00 88.75 180 ASN A O 1
ATOM 1391 N N . PRO A 1 181 ? 14.737 1.625 -21.207 1.00 93.38 181 PRO A N 1
ATOM 1392 C CA . PRO A 1 181 ? 15.048 0.797 -20.049 1.00 93.38 181 PRO A CA 1
ATOM 1393 C C . PRO A 1 181 ? 14.016 -0.331 -19.886 1.00 93.38 181 PRO A C 1
ATOM 1395 O O . PRO A 1 181 ? 12.820 -0.101 -20.113 1.00 93.38 181 PRO A O 1
ATOM 1398 N N . PRO A 1 182 ? 14.442 -1.534 -19.467 1.00 95.56 182 PRO A N 1
ATOM 1399 C CA . PRO A 1 182 ? 13.586 -2.709 -19.521 1.00 95.56 182 PRO A CA 1
ATOM 1400 C C . PRO A 1 182 ? 12.407 -2.660 -18.544 1.00 95.56 182 PRO A C 1
ATOM 1402 O O . PRO A 1 182 ? 12.435 -2.027 -17.489 1.00 95.56 182 PRO A O 1
ATOM 1405 N N . LEU A 1 183 ? 11.361 -3.392 -18.904 1.00 97.88 183 LEU A N 1
ATOM 1406 C CA . LEU A 1 183 ? 10.236 -3.728 -18.045 1.00 97.88 183 LEU A CA 1
ATOM 1407 C C . LEU A 1 183 ? 9.992 -5.225 -18.227 1.00 97.88 183 LEU A C 1
ATOM 1409 O O . LEU A 1 183 ? 9.646 -5.659 -19.324 1.00 97.88 183 LEU A O 1
ATOM 1413 N N . ARG A 1 184 ? 10.273 -6.024 -17.196 1.00 98.12 184 ARG A N 1
ATOM 1414 C CA . ARG A 1 184 ? 10.363 -7.483 -17.356 1.00 98.12 184 ARG A CA 1
ATOM 1415 C C . ARG A 1 184 ? 10.104 -8.246 -16.069 1.00 98.12 184 ARG A C 1
ATOM 1417 O O . ARG A 1 184 ? 10.357 -7.746 -14.976 1.00 98.12 184 ARG A O 1
ATOM 1424 N N . LEU A 1 185 ? 9.680 -9.492 -16.222 1.00 98.62 185 LEU A N 1
ATOM 1425 C CA . LEU A 1 185 ? 9.675 -10.499 -15.170 1.00 98.62 185 LEU A CA 1
ATOM 1426 C C . LEU A 1 185 ? 10.950 -11.330 -15.248 1.00 98.62 185 LEU A C 1
ATOM 1428 O O . LEU A 1 185 ? 11.326 -11.795 -16.325 1.00 98.62 185 LEU A O 1
ATOM 1432 N N . VAL A 1 186 ? 11.599 -11.544 -14.109 1.00 98.31 186 VAL A N 1
ATOM 1433 C CA . VAL A 1 186 ? 12.822 -12.345 -13.999 1.00 98.31 186 VAL A CA 1
ATOM 1434 C C . VAL A 1 186 ? 12.775 -13.221 -12.756 1.00 98.31 186 VAL A C 1
ATOM 1436 O O . VAL A 1 186 ? 12.168 -12.856 -11.751 1.00 98.31 186 VAL A O 1
ATOM 1439 N N . GLU A 1 187 ? 13.459 -14.358 -12.804 1.00 97.81 187 GLU A N 1
ATOM 1440 C CA . GLU A 1 187 ? 13.807 -15.089 -11.590 1.00 97.81 187 GLU A CA 1
ATOM 1441 C C . GLU A 1 187 ? 15.173 -14.612 -11.084 1.00 97.81 187 GLU A C 1
ATOM 1443 O O . GLU A 1 187 ? 16.137 -14.529 -11.849 1.00 97.81 187 GLU A O 1
ATOM 1448 N N . ARG A 1 188 ? 15.267 -14.289 -9.792 1.00 94.19 188 ARG A N 1
ATOM 1449 C CA . ARG A 1 188 ? 16.520 -13.919 -9.126 1.00 94.19 188 ARG A CA 1
ATOM 1450 C C . ARG A 1 188 ? 16.649 -14.623 -7.793 1.00 94.19 188 ARG A C 1
ATOM 1452 O O . ARG A 1 188 ? 15.868 -14.363 -6.885 1.00 94.19 188 ARG A O 1
ATOM 1459 N N . GLN A 1 189 ? 17.677 -15.464 -7.672 1.00 92.25 189 GLN A N 1
ATOM 1460 C CA . GLN A 1 189 ? 18.005 -16.188 -6.438 1.00 92.25 189 GLN A CA 1
ATOM 1461 C C . GLN A 1 189 ? 16.782 -16.896 -5.821 1.00 92.25 189 GLN A C 1
ATOM 1463 O O . GLN A 1 189 ? 16.540 -16.803 -4.621 1.00 92.25 189 GLN A O 1
ATOM 1468 N N . GLY A 1 190 ? 15.979 -17.563 -6.656 1.00 94.12 190 GLY A N 1
ATOM 1469 C CA . GLY A 1 190 ? 14.774 -18.261 -6.212 1.00 94.12 190 GLY A CA 1
ATOM 1470 C C . GLY A 1 190 ? 13.581 -17.358 -5.889 1.00 94.12 190 GLY A C 1
ATOM 1471 O O . GLY A 1 190 ? 12.607 -17.859 -5.350 1.00 94.12 190 GLY A O 1
ATOM 1472 N N . ASN A 1 191 ? 13.608 -16.062 -6.220 1.00 96.44 191 ASN A N 1
ATOM 1473 C CA . ASN A 1 191 ? 12.457 -15.153 -6.141 1.00 96.44 191 ASN A CA 1
ATOM 1474 C C . ASN A 1 191 ? 11.976 -14.766 -7.544 1.00 96.44 191 ASN A C 1
ATOM 1476 O O . ASN A 1 191 ? 12.784 -14.663 -8.468 1.00 96.44 191 ASN A O 1
ATOM 1480 N N . LEU A 1 192 ? 10.682 -14.485 -7.697 1.00 98.50 192 LEU A N 1
ATOM 1481 C CA . LEU A 1 192 ? 10.153 -13.835 -8.897 1.00 98.50 192 LEU A CA 1
ATOM 1482 C C . LEU A 1 192 ? 10.172 -12.320 -8.692 1.00 98.50 192 LEU A C 1
ATOM 1484 O O . LEU A 1 192 ? 9.669 -11.832 -7.682 1.00 98.50 192 LEU A O 1
ATOM 1488 N N . ALA A 1 193 ? 10.699 -11.573 -9.659 1.00 98.38 193 ALA A N 1
ATOM 1489 C CA . ALA A 1 193 ? 10.709 -10.118 -9.622 1.00 98.38 193 ALA A CA 1
ATOM 1490 C C . ALA A 1 193 ? 10.112 -9.520 -10.898 1.00 98.38 193 ALA A C 1
ATOM 1492 O O . ALA A 1 193 ? 10.554 -9.840 -12.003 1.00 98.38 193 ALA A O 1
ATOM 1493 N N . LEU A 1 194 ? 9.151 -8.609 -10.740 1.00 98.75 194 LEU A N 1
ATOM 1494 C CA . LEU A 1 194 ? 8.787 -7.647 -11.778 1.00 98.75 194 LEU A CA 1
ATOM 1495 C C . LEU A 1 194 ? 9.705 -6.433 -11.638 1.00 98.75 194 LEU A C 1
ATOM 1497 O O . LEU A 1 194 ? 9.577 -5.667 -10.685 1.00 98.75 194 LEU A O 1
ATOM 1501 N N . GLU A 1 195 ? 10.634 -6.271 -12.577 1.00 98.44 195 GLU A N 1
ATOM 1502 C CA . GLU A 1 195 ? 11.596 -5.172 -12.606 1.00 98.44 195 GLU A CA 1
ATOM 1503 C C . GLU A 1 195 ? 11.105 -4.053 -13.534 1.00 98.44 195 GLU A C 1
ATOM 1505 O O . GLU A 1 195 ? 10.921 -4.262 -14.737 1.00 98.44 195 GLU A O 1
ATOM 1510 N N . VAL A 1 196 ? 10.935 -2.853 -12.979 1.00 98.25 196 VAL A N 1
ATOM 1511 C CA . VAL A 1 196 ? 10.495 -1.638 -13.674 1.00 98.25 196 VAL A CA 1
ATOM 1512 C C . VAL A 1 196 ? 11.648 -0.634 -13.665 1.00 98.25 196 VAL A C 1
ATOM 1514 O O . VAL A 1 196 ? 11.898 0.031 -12.658 1.00 98.25 196 VAL A O 1
ATOM 1517 N N . TYR A 1 197 ? 12.386 -0.533 -14.770 1.00 97.75 197 TYR A N 1
ATOM 1518 C CA . TYR A 1 197 ? 13.612 0.261 -14.805 1.00 97.75 197 TYR A CA 1
ATOM 1519 C C . TYR A 1 197 ? 13.394 1.720 -15.201 1.00 97.75 197 TYR A C 1
ATOM 1521 O O . TYR A 1 197 ? 12.791 2.021 -16.234 1.00 97.75 197 TYR A O 1
ATOM 1529 N N . ASN A 1 198 ? 14.028 2.619 -14.452 1.00 97.31 198 ASN A N 1
ATOM 1530 C CA . ASN A 1 198 ? 14.340 3.969 -14.913 1.00 97.31 198 ASN A CA 1
ATOM 1531 C C . ASN A 1 198 ? 15.659 3.991 -15.699 1.00 97.31 198 ASN A C 1
ATOM 1533 O O . ASN A 1 198 ? 15.762 4.680 -16.714 1.00 97.31 198 ASN A O 1
ATOM 1537 N N . TYR A 1 199 ? 16.662 3.222 -15.261 1.00 96.56 199 TYR A N 1
ATOM 1538 C CA . TYR A 1 199 ? 17.986 3.177 -15.883 1.00 96.56 199 TYR A CA 1
ATOM 1539 C C . TYR A 1 199 ? 18.594 1.782 -15.850 1.00 96.56 199 TYR A C 1
ATOM 1541 O O . TYR A 1 199 ? 18.651 1.177 -14.786 1.00 96.56 199 TYR A O 1
ATOM 1549 N N . GLN A 1 200 ? 19.142 1.325 -16.973 1.00 95.25 200 GLN A N 1
ATOM 1550 C CA . GLN A 1 200 ? 20.093 0.219 -17.003 1.00 95.25 200 GLN A CA 1
ATOM 1551 C C . GLN A 1 200 ? 21.181 0.540 -18.026 1.00 95.25 200 GLN A C 1
ATOM 1553 O O . GLN A 1 200 ? 20.876 0.891 -19.166 1.00 95.25 200 GLN A O 1
ATOM 1558 N N . GLY A 1 201 ? 22.447 0.427 -17.635 1.00 94.50 201 GLY A N 1
ATOM 1559 C CA . GLY A 1 201 ? 23.546 0.677 -18.559 1.00 94.50 201 GLY A CA 1
ATOM 1560 C C . GLY A 1 201 ? 24.907 0.823 -17.884 1.00 94.50 201 GLY A C 1
ATOM 1561 O O . GLY A 1 201 ? 25.074 0.460 -16.719 1.00 94.50 201 GLY A O 1
ATOM 1562 N N . PRO A 1 202 ? 25.901 1.360 -18.614 1.00 94.25 202 PRO A N 1
ATOM 1563 C CA . PRO A 1 202 ? 27.213 1.671 -18.056 1.00 94.25 202 PRO A CA 1
ATOM 1564 C C . PRO A 1 202 ? 27.108 2.577 -16.824 1.00 94.25 202 PRO A C 1
ATOM 1566 O O . PRO A 1 202 ? 26.225 3.429 -16.750 1.00 94.25 202 PRO A O 1
ATOM 1569 N N . ALA A 1 203 ? 28.019 2.432 -15.865 1.00 93.81 203 ALA A N 1
ATOM 1570 C CA . ALA A 1 203 ? 28.015 3.287 -14.683 1.00 93.81 203 ALA A CA 1
ATOM 1571 C C . ALA A 1 203 ? 28.187 4.768 -15.077 1.00 93.81 203 ALA A C 1
ATOM 1573 O O . ALA A 1 203 ? 29.172 5.125 -15.727 1.00 93.81 203 ALA A O 1
ATOM 1574 N N . LYS A 1 204 ? 27.241 5.631 -14.684 1.00 92.31 204 LYS A N 1
ATOM 1575 C CA . LYS A 1 204 ? 27.310 7.085 -14.916 1.00 92.31 204 LYS A CA 1
ATOM 1576 C C . LYS A 1 204 ? 26.675 7.873 -13.775 1.00 92.31 204 LYS A C 1
ATOM 1578 O O . LYS A 1 204 ? 25.878 7.338 -13.011 1.00 92.31 204 LYS A O 1
ATOM 1583 N N . THR A 1 205 ? 27.019 9.151 -13.674 1.00 91.38 205 THR A N 1
ATOM 1584 C CA . THR A 1 205 ? 26.360 10.093 -12.763 1.00 91.38 205 THR A CA 1
ATOM 1585 C C . THR A 1 205 ? 25.152 10.743 -13.440 1.00 91.38 205 THR A C 1
ATOM 1587 O O . THR A 1 205 ? 25.113 10.880 -14.663 1.00 91.38 205 THR A O 1
ATOM 1590 N N . PHE A 1 206 ? 24.178 11.155 -12.629 1.00 91.19 206 PHE A N 1
ATOM 1591 C CA . PHE A 1 206 ? 22.978 11.883 -13.056 1.00 91.19 206 PHE A CA 1
ATOM 1592 C C . PHE A 1 206 ? 23.030 13.301 -12.496 1.00 91.19 206 PHE A C 1
ATOM 1594 O O . PHE A 1 206 ? 22.315 13.645 -11.556 1.00 91.19 206 PHE A O 1
ATOM 1601 N N . TRP A 1 207 ? 23.979 14.099 -12.977 1.00 88.00 207 TRP A N 1
ATOM 1602 C CA . TRP A 1 207 ? 24.236 15.437 -12.439 1.00 88.00 207 TRP A CA 1
ATOM 1603 C C . TRP A 1 207 ? 23.035 16.378 -12.608 1.00 88.00 207 TRP A C 1
ATOM 1605 O O . TRP A 1 207 ? 22.826 17.244 -11.762 1.00 88.00 207 TRP A O 1
ATOM 1615 N N . GLU A 1 208 ? 22.215 16.156 -13.634 1.00 88.44 208 GLU A N 1
ATOM 1616 C CA . GLU A 1 208 ? 20.964 16.862 -13.904 1.00 88.44 208 GLU A CA 1
ATOM 1617 C C . GLU A 1 208 ? 19.887 16.607 -12.837 1.00 88.44 208 GLU A C 1
ATOM 1619 O O . GLU A 1 208 ? 19.010 17.438 -12.635 1.00 88.44 208 GLU A O 1
ATOM 1624 N N . LEU A 1 209 ? 19.987 15.500 -12.094 1.00 89.44 209 LEU A N 1
ATOM 1625 C CA . LEU A 1 209 ? 19.093 15.160 -10.981 1.00 89.44 209 LEU A CA 1
ATOM 1626 C C . LEU A 1 209 ? 19.631 15.642 -9.622 1.00 89.44 209 LEU A C 1
ATOM 1628 O O . LEU A 1 209 ? 19.074 15.314 -8.576 1.00 89.44 209 LEU A O 1
ATOM 1632 N N . GLY A 1 210 ? 20.720 16.418 -9.615 1.00 84.12 210 GLY A N 1
ATOM 1633 C CA . GLY A 1 210 ? 21.272 17.011 -8.402 1.00 84.12 210 GLY A CA 1
ATOM 1634 C C . GLY A 1 210 ? 20.343 18.074 -7.815 1.00 84.12 210 GLY A C 1
ATOM 1635 O O . GLY A 1 210 ? 20.174 19.137 -8.405 1.00 84.12 210 GLY A O 1
ATOM 1636 N N . TRP A 1 211 ? 19.784 17.803 -6.633 1.00 79.12 211 TRP A N 1
ATOM 1637 C CA . TRP A 1 211 ? 18.969 18.757 -5.879 1.00 79.12 211 TRP A CA 1
ATOM 1638 C C . TRP A 1 211 ? 19.775 19.471 -4.777 1.00 79.12 211 TRP A C 1
ATOM 1640 O O . TRP A 1 211 ? 20.449 18.789 -3.996 1.00 79.12 211 TRP A O 1
ATOM 1650 N N . PRO A 1 212 ? 19.659 20.806 -4.631 1.00 76.12 212 PRO A N 1
ATOM 1651 C CA . PRO A 1 212 ? 19.091 21.757 -5.594 1.00 76.12 212 PRO A CA 1
ATOM 1652 C C . PRO A 1 212 ? 20.059 21.996 -6.770 1.00 76.12 212 PRO A C 1
ATOM 1654 O O . PRO A 1 212 ? 21.277 22.007 -6.580 1.00 76.12 212 PRO A O 1
ATOM 1657 N N . GLY A 1 213 ? 19.538 22.213 -7.982 1.00 78.75 213 GLY A N 1
ATOM 1658 C CA . GLY A 1 213 ? 20.376 22.412 -9.168 1.00 78.75 213 GLY A CA 1
ATOM 1659 C C . GLY A 1 213 ? 19.646 23.070 -10.335 1.00 78.75 213 GLY A C 1
ATOM 1660 O O . GLY A 1 213 ? 18.469 22.821 -10.568 1.00 78.75 213 GLY A O 1
ATOM 1661 N N . SER A 1 214 ? 20.369 23.871 -11.117 1.00 83.19 214 SER A N 1
ATOM 1662 C CA . SER A 1 214 ? 19.862 24.641 -12.268 1.00 83.19 214 SER A CA 1
ATOM 1663 C C . SER A 1 214 ? 19.493 23.802 -13.501 1.00 83.19 214 SER A C 1
ATOM 1665 O O . SER A 1 214 ? 19.176 24.350 -14.551 1.00 83.19 214 SER A O 1
ATOM 1667 N N . PHE A 1 215 ? 19.535 22.475 -13.389 1.00 88.62 215 PHE A N 1
ATOM 1668 C CA . PHE A 1 215 ? 19.090 21.525 -14.414 1.00 88.62 215 PHE A CA 1
ATOM 1669 C C . PHE A 1 215 ? 18.049 20.541 -13.875 1.00 88.62 215 PHE A C 1
ATOM 1671 O O . PHE A 1 215 ? 17.577 19.683 -14.614 1.00 88.62 215 PHE A O 1
ATOM 1678 N N . TYR A 1 216 ? 17.698 20.666 -12.593 1.00 90.88 216 TYR A N 1
ATOM 1679 C CA . TYR A 1 216 ? 16.766 19.776 -11.930 1.00 90.88 216 TYR A CA 1
ATOM 1680 C C . TYR A 1 216 ? 15.337 20.057 -12.395 1.00 90.88 216 TYR A C 1
ATOM 1682 O O . TYR A 1 216 ? 14.887 21.202 -12.369 1.00 90.88 216 TYR A O 1
ATOM 1690 N N . GLN A 1 217 ? 14.632 19.000 -12.804 1.00 92.69 217 GLN A N 1
ATOM 1691 C CA . GLN A 1 217 ? 13.258 19.066 -13.325 1.00 92.69 217 GLN A CA 1
ATOM 1692 C C . GLN A 1 217 ? 12.279 18.178 -12.541 1.00 92.69 217 GLN A C 1
ATOM 1694 O O . GLN A 1 217 ? 11.232 17.756 -13.051 1.00 92.69 217 GLN A O 1
ATOM 1699 N N . GLY A 1 218 ? 12.635 17.865 -11.297 1.00 92.44 218 GLY A N 1
ATOM 1700 C CA . GLY A 1 218 ? 11.905 16.949 -10.433 1.00 92.44 218 GLY A CA 1
ATOM 1701 C C . GLY A 1 218 ? 12.468 15.531 -10.435 1.00 92.44 218 GLY A C 1
ATOM 1702 O O . GLY A 1 218 ? 13.245 15.130 -11.305 1.00 92.44 218 GLY A O 1
ATOM 1703 N N . MET A 1 219 ? 12.045 14.765 -9.436 1.00 93.88 219 MET A N 1
ATOM 1704 C CA . MET A 1 219 ? 12.405 13.368 -9.263 1.00 93.88 219 MET A CA 1
ATOM 1705 C C . MET A 1 219 ? 11.934 12.512 -10.450 1.00 93.88 219 MET A C 1
ATOM 1707 O O . MET A 1 219 ? 10.846 12.743 -10.991 1.00 93.88 219 MET A O 1
ATOM 1711 N N . PRO A 1 220 ? 12.712 11.483 -10.837 1.00 95.06 220 PRO A N 1
ATOM 1712 C CA . PRO A 1 220 ? 12.267 10.482 -11.798 1.00 95.06 220 PRO A CA 1
ATOM 1713 C C . PRO A 1 220 ? 10.986 9.786 -11.327 1.00 95.06 220 PRO A C 1
ATOM 1715 O O . PRO A 1 220 ? 10.905 9.329 -10.190 1.00 95.06 220 PRO A O 1
ATOM 1718 N N . GLN A 1 221 ? 10.010 9.661 -12.223 1.00 95.94 221 GLN A N 1
ATOM 1719 C CA . GLN A 1 221 ? 8.773 8.923 -11.981 1.00 95.94 221 GLN A CA 1
ATOM 1720 C C . GLN A 1 221 ? 9.046 7.420 -12.044 1.00 95.94 221 GLN A C 1
ATOM 1722 O O . GLN A 1 221 ? 9.645 6.934 -13.010 1.00 95.94 221 GLN A O 1
ATOM 1727 N N . CYS A 1 222 ? 8.571 6.672 -11.057 1.00 97.69 222 CYS A N 1
ATOM 1728 C CA . CYS A 1 222 ? 8.509 5.217 -11.095 1.00 97.69 222 CYS A CA 1
ATOM 1729 C C . CYS A 1 222 ? 7.409 4.752 -10.147 1.00 97.69 222 CYS A C 1
ATOM 1731 O O . CYS A 1 222 ? 7.332 5.231 -9.023 1.00 97.69 222 CYS A O 1
ATOM 1733 N N . GLY A 1 223 ? 6.526 3.856 -10.566 1.00 98.31 223 GLY A N 1
ATOM 1734 C CA . GLY A 1 223 ? 5.425 3.453 -9.701 1.00 98.31 223 GLY A CA 1
ATOM 1735 C C . GLY A 1 223 ? 4.558 2.367 -10.299 1.00 98.31 223 GLY A C 1
ATOM 1736 O O . GLY A 1 223 ? 4.787 1.896 -11.416 1.00 98.31 223 GLY A O 1
ATOM 1737 N N . PHE A 1 224 ? 3.556 1.968 -9.531 1.00 98.81 224 PHE A N 1
ATOM 1738 C CA . PHE A 1 224 ? 2.632 0.911 -9.896 1.00 98.81 224 PHE A CA 1
ATOM 1739 C C . PHE A 1 224 ? 1.253 1.146 -9.283 1.00 98.81 224 PHE A C 1
ATOM 1741 O O . PHE A 1 224 ? 1.121 1.685 -8.184 1.00 98.81 224 PHE A O 1
ATOM 1748 N N . TYR A 1 225 ? 0.234 0.678 -9.992 1.00 98.88 225 TYR A N 1
ATOM 1749 C CA . TYR A 1 225 ? -1.043 0.302 -9.404 1.00 98.88 225 TYR A CA 1
ATOM 1750 C C . TYR A 1 225 ? -1.037 -1.210 -9.147 1.00 98.88 225 TYR A C 1
ATOM 1752 O O . TYR A 1 225 ? -0.545 -1.968 -9.987 1.00 98.88 225 TYR A O 1
ATOM 1760 N N . ALA A 1 226 ? -1.585 -1.655 -8.019 1.00 98.81 226 ALA A N 1
ATOM 1761 C CA . ALA A 1 226 ? -1.762 -3.066 -7.701 1.00 98.81 226 ALA A CA 1
ATOM 1762 C C . ALA A 1 226 ? -3.180 -3.370 -7.200 1.00 98.81 226 ALA A C 1
ATOM 1764 O O . ALA A 1 226 ? -3.786 -2.573 -6.482 1.00 98.81 226 ALA A O 1
ATOM 1765 N N . GLU A 1 227 ? -3.681 -4.554 -7.543 1.00 98.56 227 GLU A N 1
ATOM 1766 C CA . GLU A 1 227 ? -4.897 -5.143 -6.981 1.00 98.56 227 GLU A CA 1
ATOM 1767 C C . GLU A 1 227 ? -4.586 -6.569 -6.526 1.00 98.56 227 GLU A C 1
ATOM 1769 O O . GLU A 1 227 ? -4.040 -7.369 -7.286 1.00 98.56 227 GLU A O 1
ATOM 1774 N N . VAL A 1 228 ? -4.921 -6.880 -5.277 1.00 98.44 228 VAL A N 1
ATOM 1775 C CA . VAL A 1 228 ? -4.806 -8.228 -4.718 1.00 98.44 228 VAL A CA 1
ATOM 1776 C C . VAL A 1 228 ? -6.201 -8.830 -4.590 1.00 98.44 228 VAL A C 1
ATOM 1778 O O . VAL A 1 228 ? -7.164 -8.132 -4.279 1.00 98.44 228 VAL A O 1
ATOM 1781 N N . ALA A 1 229 ? -6.338 -10.121 -4.854 1.00 97.94 229 ALA A N 1
ATOM 1782 C CA . ALA A 1 229 ? -7.609 -10.812 -4.724 1.00 97.94 229 ALA A CA 1
ATOM 1783 C C . ALA A 1 229 ? -7.417 -12.230 -4.199 1.00 97.94 229 ALA A C 1
ATOM 1785 O O . ALA A 1 229 ? -6.398 -12.872 -4.467 1.00 97.94 229 ALA A O 1
ATOM 1786 N N . GLU A 1 230 ? -8.441 -12.741 -3.514 1.00 97.25 230 GLU A N 1
ATOM 1787 C CA . GLU A 1 230 ? -8.560 -14.175 -3.294 1.00 97.25 230 GLU A CA 1
ATOM 1788 C C . GLU A 1 230 ? -8.613 -14.879 -4.651 1.00 97.25 230 GLU A C 1
ATOM 1790 O O . GLU A 1 230 ? -9.348 -14.473 -5.557 1.00 97.25 230 GLU A O 1
ATOM 1795 N N . ARG A 1 231 ? -7.863 -15.969 -4.794 1.00 96.25 231 ARG A N 1
ATOM 1796 C CA . ARG A 1 231 ? -7.792 -16.719 -6.049 1.00 96.25 231 ARG A CA 1
ATOM 1797 C C . ARG A 1 231 ? -9.156 -17.228 -6.498 1.00 96.25 231 ARG A C 1
ATOM 1799 O O . ARG A 1 231 ? -9.446 -17.205 -7.684 1.00 96.25 231 ARG A O 1
ATOM 1806 N N . ALA A 1 232 ? -10.008 -17.624 -5.554 1.00 96.25 232 ALA A N 1
ATOM 1807 C CA . ALA A 1 232 ? -11.353 -18.119 -5.836 1.00 96.25 232 ALA A CA 1
ATOM 1808 C C . ALA A 1 232 ? -12.305 -17.051 -6.413 1.00 96.25 232 ALA A C 1
ATOM 1810 O O . ALA A 1 232 ? -13.360 -17.405 -6.936 1.00 96.25 232 ALA A O 1
ATOM 1811 N N . ALA A 1 233 ? -11.956 -15.760 -6.334 1.00 97.19 233 ALA A N 1
ATOM 1812 C CA . ALA A 1 233 ? -12.775 -14.676 -6.877 1.00 97.19 233 ALA A CA 1
ATOM 1813 C C . ALA A 1 233 ? -12.688 -14.554 -8.410 1.00 97.19 233 ALA A C 1
ATOM 1815 O O . ALA A 1 233 ? -13.516 -13.873 -9.015 1.00 97.19 233 ALA A O 1
ATOM 1816 N N . TYR A 1 234 ? -11.708 -15.207 -9.041 1.00 97.88 234 TYR A N 1
ATOM 1817 C CA . TYR A 1 234 ? -11.485 -15.172 -10.483 1.00 97.88 234 TYR A CA 1
ATOM 1818 C C . TYR A 1 234 ? -11.259 -16.587 -11.021 1.00 97.88 234 TYR A C 1
ATOM 1820 O O . TYR A 1 234 ? -10.792 -17.469 -10.308 1.00 97.88 234 TYR A O 1
ATOM 1828 N N . ALA A 1 235 ? -11.598 -16.815 -12.292 1.00 97.19 235 ALA A N 1
ATOM 1829 C CA . ALA A 1 235 ? -11.385 -18.120 -12.921 1.00 97.19 235 ALA A CA 1
ATOM 1830 C C . ALA A 1 235 ? -9.889 -18.465 -13.034 1.00 97.19 235 ALA A C 1
ATOM 1832 O O . ALA A 1 235 ? -9.497 -19.610 -12.820 1.00 97.19 235 ALA A O 1
ATOM 1833 N N . ASP A 1 236 ? -9.076 -17.465 -13.369 1.00 97.12 236 ASP A N 1
ATOM 1834 C CA . ASP A 1 236 ? -7.629 -17.540 -13.530 1.00 97.12 236 ASP A CA 1
ATOM 1835 C C . ASP A 1 236 ? -7.018 -16.124 -13.461 1.00 97.12 236 ASP A C 1
ATOM 1837 O O . ASP A 1 236 ? -7.714 -15.116 -13.267 1.00 97.12 236 ASP A O 1
ATOM 1841 N N . GLY A 1 237 ? -5.698 -16.032 -13.621 1.00 97.69 237 GLY A N 1
ATOM 1842 C CA . GLY A 1 237 ? -4.996 -14.754 -13.648 1.00 97.69 237 GLY A CA 1
ATOM 1843 C C . GLY A 1 237 ? -5.332 -13.887 -14.867 1.00 97.69 237 GLY A C 1
ATOM 1844 O O . GLY A 1 237 ? -5.300 -12.660 -14.756 1.00 97.69 237 GLY A O 1
ATOM 1845 N N . ALA A 1 238 ? -5.716 -14.476 -16.005 1.00 98.00 238 ALA A N 1
ATOM 1846 C CA . ALA A 1 238 ? -6.132 -13.719 -17.187 1.00 98.00 238 ALA A CA 1
ATOM 1847 C C . ALA A 1 238 ? -7.448 -12.966 -16.941 1.00 98.00 238 ALA A C 1
ATOM 1849 O O . ALA A 1 238 ? -7.584 -11.810 -17.348 1.00 98.00 238 ALA A O 1
ATOM 1850 N N . ALA A 1 239 ? -8.396 -13.583 -16.232 1.00 98.38 239 ALA A N 1
ATOM 1851 C CA . ALA A 1 239 ? -9.653 -12.954 -15.841 1.00 98.38 239 ALA A CA 1
ATOM 1852 C C . ALA A 1 239 ? -9.419 -11.740 -14.927 1.00 98.38 239 ALA A C 1
ATOM 1854 O O . ALA A 1 239 ? -10.017 -10.683 -15.142 1.00 98.38 239 ALA A O 1
ATOM 1855 N N . LEU A 1 240 ? -8.502 -11.848 -13.956 1.00 98.56 240 LEU A N 1
ATOM 1856 C CA . LEU A 1 240 ? -8.112 -10.698 -13.134 1.00 98.56 240 LEU A CA 1
ATOM 1857 C C . LEU A 1 240 ? -7.406 -9.618 -13.973 1.00 98.56 240 LEU A C 1
ATOM 1859 O O . LEU A 1 240 ? -7.700 -8.432 -13.812 1.00 98.56 240 LEU A O 1
ATOM 1863 N N . ALA A 1 241 ? -6.517 -10.003 -14.896 1.00 98.44 241 ALA A N 1
ATOM 1864 C CA . ALA A 1 241 ? -5.832 -9.058 -15.781 1.00 98.44 241 ALA A CA 1
ATOM 1865 C C . ALA A 1 241 ? -6.836 -8.244 -16.611 1.00 98.44 241 ALA A C 1
ATOM 1867 O O . ALA A 1 241 ? -6.742 -7.018 -16.670 1.00 98.44 241 ALA A O 1
ATOM 1868 N N . GLN A 1 242 ? -7.838 -8.910 -17.193 1.00 98.25 242 GLN A N 1
ATOM 1869 C CA . GLN A 1 242 ? -8.919 -8.264 -17.939 1.00 98.25 242 GLN A CA 1
ATOM 1870 C C . GLN A 1 242 ? -9.755 -7.339 -17.054 1.00 98.25 242 GLN A C 1
ATOM 1872 O O . GLN A 1 242 ? -10.043 -6.209 -17.450 1.00 98.25 242 GLN A O 1
ATOM 1877 N N . ALA A 1 243 ? -10.108 -7.779 -15.843 1.00 98.31 243 ALA A N 1
ATOM 1878 C CA . ALA A 1 243 ? -10.866 -6.958 -14.907 1.00 98.31 243 ALA A CA 1
ATOM 1879 C C . ALA A 1 243 ? -10.107 -5.677 -14.529 1.00 98.31 243 ALA A C 1
ATOM 1881 O O . ALA A 1 243 ? -10.713 -4.612 -14.409 1.00 98.31 243 ALA A O 1
ATOM 1882 N N . VAL A 1 244 ? -8.789 -5.747 -14.325 1.00 98.31 244 VAL A N 1
ATOM 1883 C CA . VAL A 1 244 ? -7.958 -4.567 -14.028 1.00 98.31 244 VAL A CA 1
ATOM 1884 C C . VAL A 1 244 ? -7.777 -3.677 -15.260 1.00 98.31 244 VAL A C 1
ATOM 1886 O O . VAL A 1 244 ? -7.852 -2.453 -15.160 1.00 98.31 244 VAL A O 1
ATOM 1889 N N . ALA A 1 245 ? -7.594 -4.267 -16.440 1.00 97.19 245 ALA A N 1
ATOM 1890 C CA . ALA A 1 245 ? -7.476 -3.520 -17.690 1.00 97.19 245 ALA A CA 1
ATOM 1891 C C . ALA A 1 245 ? -8.768 -2.772 -18.067 1.00 97.19 245 ALA A C 1
ATOM 1893 O O . ALA A 1 245 ? -8.697 -1.717 -18.694 1.00 97.19 245 ALA A O 1
ATOM 1894 N N . ALA A 1 246 ? -9.935 -3.286 -17.663 1.00 97.12 246 ALA A N 1
ATOM 1895 C CA . ALA A 1 246 ? -11.232 -2.643 -17.876 1.00 97.12 246 ALA A CA 1
ATOM 1896 C C . ALA A 1 246 ? -11.462 -1.398 -16.993 1.00 97.12 246 ALA A C 1
ATOM 1898 O O . ALA A 1 246 ? -12.380 -0.620 -17.259 1.00 97.12 246 ALA A O 1
ATOM 1899 N N . GLY A 1 247 ? -10.655 -1.203 -15.944 1.00 97.81 247 GLY A N 1
ATOM 1900 C CA . GLY A 1 247 ? -10.688 0.004 -15.123 1.00 97.81 247 GLY A CA 1
ATOM 1901 C C . GLY A 1 247 ? -10.080 1.222 -15.824 1.00 97.81 247 GLY A C 1
ATOM 1902 O O . GLY A 1 247 ? -9.283 1.119 -16.757 1.00 97.81 247 GLY A O 1
ATOM 1903 N N . GLN A 1 248 ? -10.432 2.408 -15.339 1.00 98.00 248 GLN A N 1
ATOM 1904 C CA . GLN A 1 248 ? -9.880 3.670 -15.821 1.00 98.00 248 GLN A CA 1
ATOM 1905 C C . GLN A 1 248 ? -8.645 4.030 -14.997 1.00 98.00 248 GLN A C 1
ATOM 1907 O O . GLN A 1 248 ? -8.766 4.331 -13.814 1.00 98.00 248 GLN A O 1
ATOM 1912 N N . LEU A 1 249 ? -7.465 4.005 -15.620 1.00 98.25 249 LEU A N 1
ATOM 1913 C CA . LEU A 1 249 ? -6.223 4.496 -15.024 1.00 98.25 249 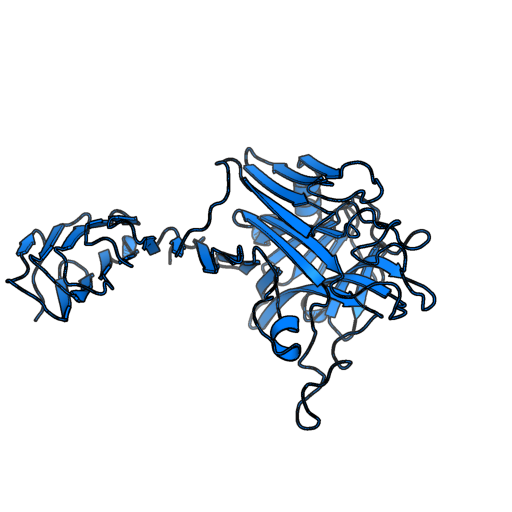LEU A CA 1
ATOM 1914 C C . LEU A 1 249 ? -5.870 5.854 -15.636 1.00 98.25 249 LEU A C 1
ATOM 1916 O O . LEU A 1 249 ? -5.548 5.931 -16.822 1.00 98.25 249 LEU A O 1
ATOM 1920 N N . SER A 1 250 ? -5.904 6.902 -14.819 1.00 98.19 250 SER A N 1
ATOM 1921 C CA . SER A 1 250 ? -5.316 8.203 -15.116 1.00 98.19 250 SER A CA 1
ATOM 1922 C C . SER A 1 250 ? -3.923 8.268 -14.502 1.00 98.19 250 SER A C 1
ATOM 1924 O O . SER A 1 250 ? -3.761 8.087 -13.299 1.00 98.19 250 SER A O 1
ATOM 1926 N N . ASP A 1 251 ? -2.926 8.567 -15.323 1.00 98.19 251 ASP A N 1
ATOM 1927 C CA . ASP A 1 251 ? -1.536 8.753 -14.919 1.00 98.19 251 ASP A CA 1
ATOM 1928 C C . ASP A 1 251 ? -0.989 9.974 -15.652 1.00 98.19 251 ASP A C 1
ATOM 1930 O O . ASP A 1 251 ? -0.761 9.939 -16.863 1.00 98.19 251 ASP A O 1
ATOM 1934 N N . HIS A 1 252 ? -0.868 11.087 -14.931 1.00 98.19 252 HIS A N 1
ATOM 1935 C CA . HIS A 1 252 ? -0.510 12.365 -15.523 1.00 98.19 252 HIS A CA 1
ATOM 1936 C C . HIS A 1 252 ? 0.513 13.103 -14.671 1.00 98.19 252 HIS A C 1
ATOM 1938 O O . HIS A 1 252 ? 0.258 13.406 -13.506 1.00 98.19 252 HIS A O 1
ATOM 1944 N N . ALA A 1 253 ? 1.651 13.450 -15.269 1.00 97.94 253 ALA A N 1
ATOM 1945 C CA . ALA A 1 253 ? 2.595 14.393 -14.687 1.00 97.94 253 ALA A CA 1
ATOM 1946 C C . ALA A 1 253 ? 2.641 15.685 -15.494 1.00 97.94 253 ALA A C 1
ATOM 1948 O O . ALA A 1 253 ? 2.683 15.659 -16.726 1.00 97.94 253 ALA A O 1
ATOM 1949 N N . ALA A 1 254 ? 2.705 16.805 -14.777 1.00 97.31 254 ALA A N 1
ATOM 1950 C CA . ALA A 1 254 ? 2.968 18.106 -15.362 1.00 97.31 254 ALA A CA 1
ATOM 1951 C C . ALA A 1 254 ? 4.292 18.093 -16.147 1.00 97.31 254 ALA A C 1
ATOM 1953 O O . ALA A 1 254 ? 5.240 17.355 -15.825 1.00 97.31 254 ALA A O 1
ATOM 1954 N N . ALA A 1 255 ? 4.348 18.922 -17.192 1.00 95.50 255 ALA A N 1
ATOM 1955 C CA . ALA A 1 255 ? 5.516 19.035 -18.055 1.00 95.50 255 ALA A CA 1
ATOM 1956 C C . ALA A 1 255 ? 6.777 19.380 -17.237 1.00 95.50 255 ALA A C 1
ATOM 1958 O O . ALA A 1 255 ? 6.690 20.130 -16.262 1.00 95.50 255 ALA A O 1
ATOM 1959 N N . PRO A 1 256 ? 7.947 18.826 -17.598 1.00 93.62 256 PRO A N 1
ATOM 1960 C CA . PRO A 1 256 ? 9.188 19.165 -16.924 1.00 93.62 256 PRO A CA 1
ATOM 1961 C C . PRO A 1 256 ? 9.566 20.626 -17.190 1.00 93.62 256 PRO A C 1
ATOM 1963 O O . PRO A 1 256 ? 9.472 21.112 -18.317 1.00 93.62 256 PRO A O 1
ATOM 1966 N N . PHE A 1 257 ? 10.039 21.303 -16.151 1.00 92.69 257 PHE A N 1
ATOM 1967 C CA . PHE A 1 257 ? 10.640 22.632 -16.215 1.00 92.69 257 PHE A CA 1
ATOM 1968 C C . PHE A 1 257 ? 11.832 22.677 -15.262 1.00 92.69 257 PHE A C 1
ATOM 1970 O O . PHE A 1 257 ? 11.933 21.849 -14.361 1.00 92.69 257 PHE A O 1
ATOM 1977 N N . THR A 1 258 ? 12.764 23.596 -15.487 1.00 89.38 258 THR A N 1
ATOM 1978 C CA . THR A 1 258 ? 13.928 23.763 -14.612 1.00 89.38 258 THR A CA 1
ATOM 1979 C C . THR A 1 258 ? 13.525 24.499 -13.345 1.00 89.38 258 THR A C 1
ATOM 1981 O O . THR A 1 258 ? 12.930 25.566 -13.445 1.00 89.38 258 THR A O 1
ATOM 1984 N N . TYR A 1 259 ? 13.905 23.966 -12.185 1.00 82.94 259 TYR A N 1
ATOM 1985 C CA . TYR A 1 259 ? 13.638 24.586 -10.890 1.00 82.94 259 TYR A CA 1
ATOM 1986 C C . TYR A 1 259 ? 14.219 26.009 -10.805 1.00 82.94 259 TYR A C 1
ATOM 1988 O O . TYR A 1 259 ? 15.442 26.187 -10.849 1.00 82.94 259 TYR A O 1
ATOM 1996 N N . GLY A 1 260 ? 13.342 27.0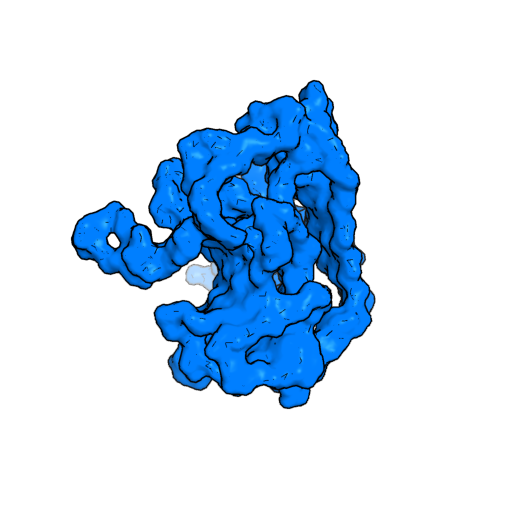14 -10.703 1.00 79.06 260 GLY A N 1
ATOM 1997 C CA . GLY A 1 260 ? 13.703 28.433 -10.661 1.00 79.06 260 GLY A CA 1
ATOM 1998 C C . GLY A 1 260 ? 13.927 29.002 -9.256 1.00 79.06 260 GLY A C 1
ATOM 1999 O O . GLY A 1 260 ? 14.508 30.080 -9.127 1.00 79.06 260 GLY A O 1
ATOM 2000 N N . GLY A 1 261 ? 13.510 28.282 -8.212 1.00 74.06 261 GLY A N 1
ATOM 2001 C CA . GLY A 1 261 ? 13.416 28.779 -6.834 1.00 74.06 261 GLY A CA 1
ATOM 2002 C C . GLY A 1 261 ? 11.971 28.749 -6.317 1.00 74.06 261 GLY A C 1
ATOM 2003 O O . GLY A 1 261 ? 11.071 28.415 -7.072 1.00 74.06 261 GLY A O 1
ATOM 2004 N N . ASP A 1 262 ? 11.806 29.030 -5.020 1.00 72.25 262 ASP A N 1
ATOM 2005 C CA . ASP A 1 262 ? 10.597 29.022 -4.170 1.00 72.25 262 ASP A CA 1
ATOM 2006 C C . ASP A 1 262 ? 9.241 28.565 -4.768 1.00 72.25 262 ASP A C 1
ATOM 2008 O O . ASP A 1 262 ? 8.674 29.185 -5.663 1.00 72.25 262 ASP A O 1
ATOM 2012 N N . ASP A 1 263 ? 8.675 27.521 -4.143 1.00 74.69 263 ASP A N 1
ATOM 2013 C CA . ASP A 1 263 ? 7.289 27.021 -4.253 1.00 74.69 263 ASP A CA 1
ATOM 2014 C C . ASP A 1 263 ? 6.783 26.565 -5.637 1.00 74.69 263 ASP A C 1
ATOM 2016 O O . ASP A 1 263 ? 5.595 26.277 -5.801 1.00 74.69 263 ASP A O 1
ATOM 2020 N N . GLU A 1 264 ? 7.662 26.403 -6.629 1.00 87.38 264 GLU A N 1
ATOM 2021 C CA . GLU A 1 264 ? 7.290 25.760 -7.892 1.00 87.38 264 GLU A CA 1
ATOM 2022 C C . GLU A 1 264 ? 7.057 24.247 -7.716 1.00 87.38 264 GLU A C 1
ATOM 2024 O O . GLU A 1 264 ? 7.927 23.509 -7.246 1.00 87.38 264 GLU A O 1
ATOM 2029 N N . GLU A 1 265 ? 5.885 23.769 -8.147 1.00 93.69 265 GLU A N 1
ATOM 2030 C CA . GLU A 1 265 ? 5.488 22.361 -8.050 1.00 93.69 265 GLU A CA 1
ATOM 2031 C C . GLU A 1 265 ? 5.365 21.722 -9.432 1.00 93.69 265 GLU A C 1
ATOM 2033 O O . GLU A 1 265 ? 4.828 22.305 -10.378 1.00 93.69 265 GLU A O 1
ATOM 2038 N N . ARG A 1 266 ? 5.801 20.467 -9.537 1.00 95.38 266 ARG A N 1
ATOM 2039 C CA . ARG A 1 266 ? 5.569 19.628 -10.713 1.00 95.38 266 ARG A CA 1
ATOM 2040 C C . ARG A 1 266 ? 4.744 18.424 -10.292 1.00 95.38 266 ARG A C 1
ATOM 2042 O O . ARG A 1 266 ? 5.279 17.409 -9.859 1.00 95.38 266 ARG A O 1
ATOM 2049 N N . LEU A 1 267 ? 3.429 18.545 -10.415 1.00 98.00 267 LEU A N 1
ATOM 2050 C CA . LEU A 1 267 ? 2.497 17.547 -9.898 1.00 98.00 267 LEU A CA 1
ATOM 2051 C C . LEU A 1 267 ? 2.479 16.276 -10.753 1.00 98.00 267 LEU A C 1
ATOM 2053 O O . LEU A 1 267 ? 2.397 16.341 -11.980 1.00 98.00 267 LEU A O 1
ATOM 2057 N N . TRP A 1 268 ? 2.506 15.124 -10.088 1.00 98.62 268 TRP A N 1
ATOM 2058 C CA . TRP A 1 268 ? 2.218 13.810 -10.650 1.00 98.62 268 TRP A CA 1
ATOM 2059 C C . TRP A 1 268 ? 0.984 13.238 -9.964 1.00 98.62 268 TRP A C 1
ATOM 2061 O O . TRP A 1 268 ? 1.002 12.966 -8.763 1.00 98.62 268 TRP A O 1
ATOM 2071 N N . LYS A 1 269 ? -0.093 13.093 -10.736 1.00 98.75 269 LYS A N 1
ATOM 2072 C CA . LYS A 1 269 ? -1.414 12.676 -10.279 1.00 98.75 269 LYS A CA 1
ATOM 2073 C C . LYS A 1 269 ? -1.779 11.326 -10.884 1.00 98.75 269 LYS A C 1
ATOM 2075 O O . LYS A 1 269 ? -1.858 11.192 -12.108 1.00 98.75 269 LYS A O 1
ATOM 2080 N N . ILE A 1 270 ? -2.048 10.356 -10.015 1.00 98.81 270 ILE A N 1
ATOM 2081 C CA . ILE A 1 270 ? -2.504 9.015 -10.379 1.00 98.81 270 ILE A CA 1
ATOM 2082 C C . ILE A 1 270 ? -3.894 8.784 -9.809 1.00 98.81 270 ILE A C 1
ATOM 2084 O O . ILE A 1 270 ? -4.152 9.091 -8.647 1.00 98.81 270 ILE A O 1
ATOM 2088 N N . GLU A 1 271 ? -4.773 8.195 -10.607 1.00 98.75 271 GLU A N 1
ATOM 2089 C CA . GLU A 1 271 ? -6.068 7.707 -10.152 1.00 98.75 271 GLU A CA 1
ATOM 2090 C C . GLU A 1 271 ? -6.435 6.434 -10.898 1.00 98.75 271 GLU A C 1
ATOM 2092 O O . GLU A 1 271 ? -6.338 6.373 -12.122 1.00 98.75 271 GLU A O 1
ATOM 2097 N N . TYR A 1 272 ? -6.887 5.426 -10.165 1.00 98.81 272 TYR A N 1
ATOM 2098 C CA . TYR A 1 272 ? -7.517 4.251 -10.742 1.00 98.81 272 TYR A CA 1
ATOM 2099 C C . TYR A 1 272 ? -8.972 4.162 -10.286 1.00 98.81 272 TYR A C 1
ATOM 2101 O O . TYR A 1 272 ? -9.247 4.228 -9.087 1.00 98.81 272 TYR A O 1
ATOM 2109 N N . GLY A 1 273 ? -9.892 3.964 -11.230 1.00 98.31 273 GLY A N 1
ATOM 2110 C CA . GLY A 1 273 ? -11.324 3.824 -10.983 1.00 98.31 273 GLY A CA 1
ATOM 2111 C C . GLY A 1 273 ? -11.915 2.567 -11.620 1.00 98.31 273 GLY A C 1
ATOM 2112 O O . GLY A 1 273 ? -11.739 2.322 -12.813 1.00 98.31 273 GLY A O 1
ATOM 2113 N N . ARG A 1 274 ? -12.657 1.778 -10.834 1.00 98.06 274 ARG A N 1
ATOM 2114 C CA . ARG A 1 274 ? -13.472 0.646 -11.316 1.00 98.06 274 ARG A CA 1
ATOM 2115 C C . ARG A 1 274 ? -14.586 0.344 -10.314 1.00 98.06 274 ARG A C 1
ATOM 2117 O O . ARG A 1 274 ? -14.331 0.356 -9.108 1.00 98.06 274 ARG A O 1
ATOM 2124 N N . ASP A 1 275 ? -15.783 0.036 -10.814 1.00 95.88 275 ASP A N 1
ATOM 2125 C CA . ASP A 1 275 ? -16.962 -0.366 -10.023 1.00 95.88 275 ASP A CA 1
ATOM 2126 C C . ASP A 1 275 ? -17.436 0.705 -9.023 1.00 95.88 275 ASP A C 1
ATOM 2128 O O . ASP A 1 275 ? -17.749 0.409 -7.872 1.00 95.88 275 ASP A O 1
ATOM 2132 N N . GLY A 1 276 ? -17.425 1.978 -9.434 1.00 95.50 276 GLY A N 1
ATOM 2133 C CA . GLY A 1 276 ? -17.816 3.107 -8.575 1.00 95.50 276 GLY A CA 1
ATOM 2134 C C . GLY A 1 276 ? -16.836 3.416 -7.436 1.00 95.50 276 GLY A C 1
ATOM 2135 O O . GLY A 1 276 ? -17.102 4.303 -6.632 1.00 95.50 276 GLY A O 1
ATOM 2136 N N . ARG A 1 277 ? -15.701 2.713 -7.372 1.00 97.19 277 ARG A N 1
ATOM 2137 C CA . ARG A 1 277 ? -14.614 2.960 -6.420 1.00 97.19 277 ARG A CA 1
ATOM 2138 C C . ARG A 1 277 ? -13.427 3.585 -7.129 1.00 97.19 277 ARG A C 1
ATOM 2140 O O . ARG A 1 277 ? -13.087 3.159 -8.238 1.00 97.19 277 ARG A O 1
ATOM 2147 N N . SER A 1 278 ? -12.766 4.521 -6.461 1.00 97.88 278 SER A N 1
ATOM 2148 C CA . SER A 1 278 ? -11.524 5.125 -6.931 1.00 97.88 278 SER A CA 1
ATOM 2149 C C . SER A 1 278 ? -10.456 5.089 -5.847 1.00 97.88 278 SER A C 1
ATOM 2151 O O . SER A 1 278 ? -10.753 5.073 -4.656 1.00 97.88 278 SER A O 1
ATOM 2153 N N . LEU A 1 279 ? -9.202 5.059 -6.278 1.00 98.75 279 LEU A N 1
ATOM 2154 C CA . LEU A 1 279 ? -8.036 5.265 -5.434 1.00 98.75 279 LEU A CA 1
ATOM 2155 C C . LEU A 1 279 ? -7.099 6.200 -6.180 1.00 98.75 279 LEU A C 1
ATOM 2157 O O . LEU A 1 279 ? -6.754 5.928 -7.332 1.00 98.75 279 LEU A O 1
ATOM 2161 N N . GLY A 1 280 ? -6.675 7.275 -5.528 1.00 98.75 280 GLY A N 1
ATOM 2162 C CA . GLY A 1 280 ? -5.761 8.222 -6.138 1.00 98.75 280 GLY A CA 1
ATOM 2163 C C . GLY A 1 280 ? -4.750 8.815 -5.174 1.00 98.75 280 GLY A C 1
ATOM 2164 O O . GLY A 1 280 ? -4.922 8.817 -3.952 1.00 98.75 280 GLY A O 1
ATOM 2165 N N . ILE A 1 281 ? -3.659 9.285 -5.763 1.00 98.88 281 ILE A N 1
ATOM 2166 C CA . ILE A 1 281 ? -2.526 9.895 -5.079 1.00 98.88 281 ILE A CA 1
ATOM 2167 C C . ILE A 1 281 ? -1.927 10.995 -5.958 1.00 98.88 281 ILE A C 1
ATOM 2169 O O . ILE A 1 281 ? -1.879 10.885 -7.184 1.00 98.88 281 ILE A O 1
ATOM 2173 N N . GLU A 1 282 ? -1.481 12.071 -5.322 1.00 98.69 282 GLU A N 1
ATOM 2174 C CA . GLU A 1 282 ? -0.822 13.195 -5.975 1.00 98.69 282 GLU A CA 1
ATOM 2175 C C . GLU A 1 282 ? 0.438 13.570 -5.201 1.00 98.69 282 GLU A C 1
ATOM 2177 O O . GLU A 1 282 ? 0.402 13.755 -3.977 1.00 98.69 282 GLU A O 1
ATOM 2182 N N . VAL A 1 283 ? 1.551 13.677 -5.921 1.00 98.31 283 VAL A N 1
ATOM 2183 C CA . VAL A 1 283 ? 2.855 14.052 -5.369 1.00 98.31 283 VAL A CA 1
ATOM 2184 C C . VAL A 1 283 ? 3.458 15.190 -6.176 1.00 98.31 283 VAL A C 1
ATOM 2186 O O . VAL A 1 283 ? 3.332 15.239 -7.397 1.00 98.31 283 VAL A O 1
ATOM 2189 N N . ASP A 1 284 ? 4.143 16.098 -5.496 1.00 96.50 284 ASP A N 1
ATOM 2190 C CA . ASP A 1 284 ? 5.028 17.053 -6.148 1.00 96.50 284 ASP A CA 1
ATOM 2191 C C . ASP A 1 284 ? 6.366 16.371 -6.452 1.00 96.50 284 ASP A C 1
ATOM 2193 O O . ASP A 1 284 ? 7.078 15.952 -5.540 1.00 96.50 284 ASP A O 1
ATOM 2197 N N . LEU A 1 285 ? 6.719 16.273 -7.732 1.00 95.50 285 LEU A N 1
ATOM 2198 C CA . LEU A 1 285 ? 7.991 15.721 -8.183 1.00 95.50 285 LEU A CA 1
ATOM 2199 C C . LEU A 1 285 ? 9.173 16.637 -7.856 1.00 95.50 285 LEU A C 1
ATOM 2201 O O . LEU A 1 285 ? 10.287 16.129 -7.763 1.00 95.50 285 LEU A O 1
ATOM 2205 N N . MET A 1 286 ? 8.978 17.948 -7.677 1.00 93.31 286 MET A N 1
ATOM 2206 C CA . MET A 1 286 ? 10.084 18.860 -7.372 1.00 93.31 286 MET A CA 1
ATOM 2207 C C . MET A 1 286 ? 10.667 18.561 -5.997 1.00 93.31 286 MET A C 1
ATOM 2209 O O . MET A 1 286 ? 11.842 18.207 -5.888 1.00 93.31 286 MET A O 1
ATOM 2213 N N . GLN A 1 287 ? 9.837 18.615 -4.961 1.00 92.00 287 GLN A N 1
ATOM 2214 C CA . GLN A 1 287 ? 10.266 18.416 -3.578 1.00 92.00 287 GLN A CA 1
ATOM 2215 C C . GLN A 1 287 ? 10.054 16.979 -3.080 1.00 92.00 287 GLN A C 1
ATOM 2217 O O . GLN A 1 287 ? 10.449 16.646 -1.961 1.00 92.00 287 GLN A O 1
ATOM 2222 N N . TRP A 1 288 ? 9.446 16.115 -3.900 1.00 94.00 288 TRP A N 1
ATOM 2223 C CA . TRP A 1 288 ? 8.995 14.775 -3.516 1.00 94.00 288 TRP A CA 1
ATOM 2224 C C . TRP A 1 288 ? 8.048 14.800 -2.308 1.00 94.00 288 TRP A C 1
ATOM 2226 O O . TRP A 1 288 ? 8.222 14.073 -1.324 1.00 94.00 288 TRP A O 1
ATOM 2236 N N . LYS A 1 289 ? 7.043 15.674 -2.370 1.00 94.75 289 LYS A N 1
ATOM 2237 C CA . LYS A 1 289 ? 6.096 15.913 -1.277 1.00 94.75 289 LYS A CA 1
ATOM 2238 C C . LYS A 1 289 ? 4.729 15.330 -1.605 1.00 94.75 289 LYS A C 1
ATOM 2240 O O . LYS A 1 289 ? 4.198 15.564 -2.688 1.00 94.75 289 LYS A O 1
ATOM 2245 N N . LEU A 1 290 ? 4.132 14.618 -0.651 1.00 97.12 290 LEU A N 1
ATOM 2246 C CA . LEU A 1 290 ? 2.747 14.180 -0.771 1.00 97.12 290 LEU A CA 1
ATOM 2247 C C . LEU A 1 290 ? 1.811 15.387 -0.746 1.00 97.12 290 LEU A C 1
ATOM 2249 O O . LEU A 1 290 ? 1.827 16.176 0.202 1.00 97.12 290 LEU A O 1
ATOM 2253 N N . LYS A 1 291 ? 0.974 15.504 -1.774 1.00 97.31 291 LYS A N 1
ATOM 2254 C CA . LYS A 1 291 ? -0.041 16.554 -1.878 1.00 97.31 291 LYS A CA 1
ATOM 2255 C C . LYS A 1 291 ? -1.388 16.041 -1.412 1.00 97.31 291 LYS A C 1
ATOM 2257 O O . LYS A 1 291 ? -2.045 16.695 -0.607 1.00 97.31 291 LYS A O 1
ATOM 2262 N N . ARG A 1 292 ? -1.781 14.856 -1.887 1.00 97.56 292 ARG A N 1
ATOM 2263 C CA . ARG A 1 292 ? -3.105 14.296 -1.613 1.00 97.56 292 ARG A CA 1
ATOM 2264 C C . ARG A 1 292 ? -3.127 12.779 -1.767 1.00 97.56 292 ARG A C 1
ATOM 2266 O O . ARG A 1 292 ? -2.420 12.226 -2.606 1.00 97.56 292 ARG A O 1
ATOM 2273 N N . ARG A 1 293 ? -3.992 12.125 -0.993 1.00 98.31 293 ARG A N 1
ATOM 2274 C CA . ARG A 1 293 ? -4.465 10.746 -1.201 1.00 98.31 293 ARG A CA 1
ATOM 2275 C C . ARG A 1 293 ? -5.978 10.757 -1.069 1.00 98.31 293 ARG A C 1
ATOM 2277 O O . ARG A 1 293 ? -6.490 11.459 -0.199 1.00 98.31 293 ARG A O 1
ATOM 2284 N N . TRP A 1 294 ? -6.689 10.020 -1.908 1.00 98.62 294 TRP A N 1
ATOM 2285 C CA . TRP A 1 294 ? -8.150 10.008 -1.875 1.00 98.62 294 TRP A CA 1
ATOM 2286 C C . TRP A 1 294 ? -8.726 8.677 -2.341 1.00 98.62 294 TRP A C 1
ATOM 2288 O O . TRP A 1 294 ? -8.060 7.875 -2.999 1.00 98.62 294 TRP A O 1
ATOM 2298 N N . THR A 1 295 ? -9.989 8.476 -1.989 1.00 98.38 295 THR A N 1
ATOM 2299 C CA . THR A 1 295 ? -10.847 7.402 -2.493 1.00 98.38 295 THR A CA 1
ATOM 2300 C C . THR A 1 295 ? -12.141 7.996 -3.046 1.00 98.38 295 THR A C 1
ATOM 2302 O O . THR A 1 295 ? -12.295 9.221 -3.082 1.00 98.38 295 THR A O 1
ATOM 2305 N N . GLN A 1 296 ? -13.104 7.149 -3.411 1.00 97.44 296 GLN A N 1
ATOM 2306 C CA . GLN A 1 296 ? -14.465 7.592 -3.729 1.00 97.44 296 GLN A CA 1
ATOM 2307 C C . GLN A 1 296 ? -15.124 8.397 -2.595 1.00 97.44 296 GLN A C 1
ATOM 2309 O O . GLN A 1 296 ? -15.962 9.251 -2.870 1.00 97.44 296 GLN A O 1
ATOM 2314 N N . ASP A 1 297 ? -14.725 8.159 -1.340 1.00 96.62 297 ASP A N 1
ATOM 2315 C CA . ASP A 1 297 ? -15.303 8.805 -0.155 1.00 96.62 297 ASP A CA 1
ATOM 2316 C C . ASP A 1 297 ? -14.625 10.150 0.181 1.00 96.62 297 ASP A C 1
ATOM 2318 O O . ASP A 1 297 ? -14.972 10.806 1.162 1.00 96.62 297 ASP A O 1
ATOM 2322 N N . GLY A 1 298 ? -13.662 10.583 -0.641 1.00 97.62 298 GLY A N 1
ATOM 2323 C CA . GLY A 1 298 ? -12.905 11.818 -0.458 1.00 97.62 298 GLY A CA 1
ATOM 2324 C C . GLY A 1 298 ? -11.483 11.585 0.046 1.00 97.62 298 GLY A C 1
ATOM 2325 O O . GLY A 1 298 ? -10.874 10.539 -0.197 1.00 97.62 298 GLY A O 1
ATOM 2326 N N . ASP A 1 299 ? -10.928 12.602 0.701 1.00 97.69 299 ASP A N 1
ATOM 2327 C CA . ASP A 1 299 ? -9.526 12.625 1.117 1.00 97.69 299 ASP A CA 1
ATOM 2328 C C . ASP A 1 299 ? -9.247 11.608 2.220 1.00 97.69 299 ASP A C 1
ATOM 2330 O O . ASP A 1 299 ? -9.976 11.499 3.205 1.00 97.69 299 ASP A O 1
ATOM 2334 N N . GLN A 1 300 ? -8.141 10.881 2.077 1.00 96.00 300 GLN A N 1
ATOM 2335 C CA . GLN A 1 300 ? -7.668 9.986 3.121 1.00 96.00 300 GLN A CA 1
ATOM 2336 C C . GLN A 1 300 ? -6.943 10.794 4.199 1.00 96.00 300 GLN A C 1
ATOM 2338 O O . GLN A 1 300 ? -5.900 11.403 3.942 1.00 96.00 300 GLN A O 1
ATOM 2343 N N . GLY A 1 301 ? -7.501 10.781 5.408 1.00 93.75 301 GLY A N 1
ATOM 2344 C CA . GLY A 1 301 ? -6.939 11.461 6.570 1.00 93.75 301 GLY A CA 1
ATOM 2345 C C . GLY A 1 301 ? -5.773 10.721 7.236 1.00 93.75 301 GLY A C 1
ATOM 2346 O O . GLY A 1 301 ? -5.147 9.820 6.672 1.00 93.75 301 GLY A O 1
ATOM 2347 N N . TRP A 1 302 ? -5.514 11.125 8.478 1.00 95.12 302 TRP A N 1
ATOM 2348 C CA . TRP A 1 302 ? -4.462 10.602 9.353 1.00 95.12 302 TRP A CA 1
ATOM 2349 C C . TRP A 1 302 ? -5.093 10.098 10.661 1.00 95.12 302 TRP A C 1
ATOM 2351 O O . TRP A 1 302 ? -4.954 10.752 11.698 1.00 95.12 302 TRP A O 1
ATOM 2361 N N . PRO A 1 303 ? -5.881 9.005 10.626 1.00 95.06 303 PRO A N 1
ATOM 2362 C CA . PRO A 1 303 ? -6.531 8.491 11.829 1.00 95.06 303 PRO A CA 1
ATOM 2363 C C . PRO A 1 303 ? -5.483 7.978 12.821 1.00 95.06 303 PRO A C 1
ATOM 2365 O O . PRO A 1 303 ? -4.470 7.427 12.394 1.00 95.06 303 PRO A O 1
ATOM 2368 N N . MET A 1 304 ? -5.727 8.115 14.131 1.00 95.31 304 MET A N 1
ATOM 2369 C CA . MET A 1 304 ? -4.845 7.512 15.143 1.00 95.31 304 MET A CA 1
ATOM 2370 C C . MET A 1 304 ? -4.855 5.989 14.984 1.00 95.31 304 MET A C 1
ATOM 2372 O O . MET A 1 304 ? -3.862 5.422 14.555 1.00 95.31 304 MET A O 1
ATOM 2376 N N . LEU A 1 305 ? -6.015 5.373 15.223 1.00 96.31 305 LEU A N 1
ATOM 2377 C CA . LEU A 1 305 ? -6.346 3.990 14.892 1.00 96.31 305 LEU A CA 1
ATOM 2378 C C . LEU A 1 305 ? -7.796 3.967 14.410 1.00 96.31 305 LEU A C 1
ATOM 2380 O O . LEU A 1 305 ? -8.679 4.509 15.079 1.00 96.31 305 LEU A O 1
ATOM 2384 N N . GLU A 1 306 ? -8.053 3.324 13.280 1.00 96.00 306 GLU A N 1
ATOM 2385 C CA . GLU A 1 306 ? -9.391 3.160 12.725 1.00 96.00 306 GLU A CA 1
ATOM 2386 C C . GLU A 1 306 ? -9.544 1.785 12.073 1.00 96.00 306 GLU A C 1
ATOM 2388 O O . GLU A 1 306 ? -8.749 1.372 11.232 1.00 96.00 306 GLU A O 1
ATOM 2393 N N . SER A 1 307 ? -10.585 1.064 12.474 1.00 94.94 307 SER A N 1
ATOM 2394 C CA . SER A 1 307 ? -11.017 -0.199 11.884 1.00 94.94 307 SER A CA 1
ATOM 2395 C C . SER A 1 307 ? -12.486 -0.458 12.246 1.00 94.94 307 SER A C 1
ATOM 2397 O O . SER A 1 307 ? -13.013 0.175 13.165 1.00 94.94 307 SER A O 1
ATOM 2399 N N . PRO A 1 308 ? -13.158 -1.440 11.619 1.00 92.00 308 PRO A N 1
ATOM 2400 C CA . PRO A 1 308 ? -14.518 -1.823 12.006 1.00 92.00 308 PRO A CA 1
ATOM 2401 C C . PRO A 1 308 ? -14.665 -2.303 13.460 1.00 92.00 308 PRO A C 1
ATOM 2403 O O . PRO A 1 308 ? -15.782 -2.351 13.973 1.00 92.00 308 PRO A O 1
ATOM 2406 N N . LEU A 1 309 ? -13.563 -2.704 14.106 1.00 93.44 309 LEU A N 1
ATOM 2407 C CA . LEU A 1 309 ? -13.560 -3.280 15.453 1.00 93.44 309 LEU A CA 1
ATOM 2408 C C . LEU A 1 309 ? -12.896 -2.386 16.490 1.00 93.44 309 LEU A C 1
ATOM 2410 O O . LEU A 1 309 ? -13.117 -2.592 17.672 1.00 93.44 309 LEU A O 1
ATOM 2414 N N . ALA A 1 310 ? -12.065 -1.434 16.093 1.00 95.62 310 ALA A N 1
ATOM 2415 C CA . ALA A 1 310 ? -11.315 -0.610 17.023 1.00 95.62 310 ALA A CA 1
ATOM 2416 C C . ALA A 1 310 ? -11.130 0.798 16.479 1.00 95.62 310 ALA A C 1
ATOM 2418 O O . ALA A 1 310 ? -10.859 0.971 15.289 1.00 95.62 310 ALA A O 1
ATOM 2419 N N . ARG A 1 311 ? -11.238 1.789 17.361 1.00 97.62 311 ARG A N 1
ATOM 2420 C CA . ARG A 1 311 ? -11.020 3.194 17.026 1.00 97.62 311 ARG A CA 1
ATOM 2421 C C . ARG A 1 311 ? -10.350 3.916 18.183 1.00 97.62 311 ARG A C 1
ATOM 2423 O O . ARG A 1 311 ? -10.702 3.667 19.332 1.00 97.62 311 ARG A O 1
ATOM 2430 N N . GLN A 1 312 ? -9.431 4.822 17.869 1.00 97.44 312 GLN A N 1
ATOM 2431 C CA . GLN A 1 312 ? -8.785 5.718 18.824 1.00 97.44 312 GLN A CA 1
ATOM 2432 C C . GLN A 1 312 ? -8.975 7.177 18.401 1.00 97.44 312 GLN A C 1
ATOM 2434 O O . GLN A 1 312 ? -8.835 7.504 17.220 1.00 97.44 312 GLN A O 1
ATOM 2439 N N . THR A 1 313 ? -9.255 8.052 19.364 1.00 96.38 313 THR A N 1
ATOM 2440 C CA . THR A 1 313 ? -9.310 9.510 19.179 1.00 96.38 313 THR A CA 1
ATOM 2441 C C . THR A 1 313 ? -8.637 10.230 20.355 1.00 96.38 313 THR A C 1
ATOM 2443 O O . THR A 1 313 ? -8.140 9.603 21.296 1.00 96.38 313 THR A O 1
ATOM 2446 N N . CYS A 1 314 ? -8.590 11.563 20.289 1.00 95.56 314 CYS A N 1
ATOM 2447 C CA . CYS A 1 314 ? -8.130 12.424 21.381 1.00 95.56 314 CYS A CA 1
ATOM 2448 C C . CYS A 1 314 ? -9.062 13.619 21.661 1.00 95.56 314 CYS A C 1
ATOM 2450 O O . CYS A 1 314 ? -8.715 14.526 22.417 1.00 95.56 314 CYS A O 1
ATOM 2452 N N . ASP A 1 315 ? -10.248 13.637 21.051 1.00 95.94 315 ASP A N 1
ATOM 2453 C CA . ASP A 1 315 ? -11.213 14.742 21.116 1.00 95.94 315 ASP A CA 1
ATOM 2454 C C . ASP A 1 315 ? -12.262 14.580 22.230 1.00 95.94 315 ASP A C 1
ATOM 2456 O O . ASP A 1 315 ? -13.082 15.479 22.441 1.00 95.94 315 ASP A O 1
ATOM 2460 N N . GLY A 1 316 ? -12.193 13.470 22.970 1.00 96.56 316 GLY A N 1
ATOM 2461 C CA . GLY A 1 316 ? -13.109 13.116 24.051 1.00 96.56 316 GLY A CA 1
ATOM 2462 C C . GLY A 1 316 ? -14.317 12.294 23.606 1.00 96.56 316 GLY A C 1
ATOM 2463 O O . GLY A 1 316 ? -15.183 12.039 24.441 1.00 96.56 316 GLY A O 1
ATOM 2464 N N . LYS A 1 317 ? -14.398 11.876 22.333 1.00 97.62 317 LYS A N 1
ATOM 2465 C CA . LYS A 1 317 ? -15.455 10.981 21.848 1.00 97.62 317 LYS A CA 1
ATOM 2466 C C . LYS A 1 317 ? -14.905 9.869 20.963 1.00 97.62 317 LYS A C 1
ATOM 2468 O O . LYS A 1 317 ? -14.165 10.120 20.018 1.00 97.62 317 LYS A O 1
ATOM 2473 N N . VAL A 1 318 ? -15.314 8.632 21.224 1.00 97.94 318 VAL A N 1
ATOM 2474 C CA . VAL A 1 318 ? -14.975 7.475 20.386 1.00 97.94 318 VAL A CA 1
ATOM 2475 C C . VAL A 1 318 ? -16.244 6.694 20.089 1.00 97.94 318 VAL A C 1
ATOM 2477 O O . VAL A 1 318 ? -17.006 6.394 20.998 1.00 97.94 318 VAL A O 1
ATOM 2480 N N . GLU A 1 319 ? -16.454 6.323 18.829 1.00 97.69 319 GLU A N 1
ATOM 2481 C CA . GLU A 1 319 ? -17.582 5.485 18.413 1.00 97.69 319 GLU A CA 1
ATOM 2482 C C . GLU A 1 319 ? -17.103 4.402 17.446 1.00 97.69 319 GLU A C 1
ATOM 2484 O O . GLU A 1 319 ? -16.456 4.713 16.436 1.00 97.69 319 GLU A O 1
ATOM 2489 N N . VAL A 1 320 ? -17.412 3.137 17.752 1.00 96.62 320 VAL A N 1
ATOM 2490 C CA . VAL A 1 320 ? -17.142 1.977 16.885 1.00 96.62 320 VAL A CA 1
ATOM 2491 C C . VAL A 1 320 ? -17.982 0.770 17.312 1.00 96.62 320 VAL A C 1
ATOM 2493 O O . VAL A 1 320 ? -18.219 0.543 18.496 1.00 96.62 320 VAL A O 1
ATOM 2496 N N . GLY A 1 321 ? -18.449 -0.024 16.343 1.00 92.62 321 GLY A N 1
ATOM 2497 C CA . GLY A 1 321 ? -19.139 -1.294 16.606 1.00 92.62 321 GLY A CA 1
ATOM 2498 C C . GLY A 1 321 ? -20.365 -1.184 17.526 1.00 92.62 321 GLY A C 1
ATOM 2499 O O . GLY A 1 321 ? -20.602 -2.080 18.338 1.00 92.62 321 GLY A O 1
ATOM 2500 N N . GLY A 1 322 ? -21.118 -0.083 17.421 1.00 94.00 322 GLY A N 1
ATOM 2501 C CA . GLY A 1 322 ? -22.313 0.185 18.229 1.00 94.00 322 GLY A CA 1
ATOM 2502 C C . GLY A 1 322 ? -22.040 0.628 19.669 1.00 94.00 322 GLY A C 1
ATOM 2503 O O . GLY A 1 322 ? -22.993 0.779 20.425 1.00 94.00 322 GLY A O 1
ATOM 2504 N N . ALA A 1 323 ? -20.775 0.822 20.048 1.00 97.44 323 ALA A N 1
ATOM 2505 C CA . ALA A 1 323 ? -20.392 1.400 21.327 1.00 97.44 323 ALA A CA 1
ATOM 2506 C C . ALA A 1 323 ? -19.929 2.850 21.162 1.00 97.44 323 ALA A C 1
ATOM 2508 O O . ALA A 1 323 ? -19.342 3.206 20.135 1.00 97.44 323 ALA A O 1
ATOM 2509 N N . ALA A 1 324 ? -20.173 3.653 22.195 1.00 98.38 324 ALA A N 1
ATOM 2510 C CA . ALA A 1 324 ? -19.792 5.053 22.279 1.00 98.38 324 ALA A CA 1
ATOM 2511 C C . ALA A 1 324 ? -19.112 5.336 23.623 1.00 98.38 324 ALA A C 1
ATOM 2513 O O . ALA A 1 324 ? -19.560 4.881 24.672 1.00 98.38 324 ALA A O 1
ATOM 2514 N N . LEU A 1 325 ? -18.022 6.088 23.591 1.00 98.38 325 LEU A N 1
ATOM 2515 C CA . LEU A 1 325 ? -17.272 6.537 24.754 1.00 98.38 325 LEU A CA 1
ATOM 2516 C C . LEU A 1 325 ? -17.220 8.057 24.722 1.00 98.38 325 LEU A C 1
ATOM 2518 O O . LEU A 1 325 ? -16.717 8.625 23.755 1.00 98.38 325 LEU A O 1
ATOM 2522 N N . GLU A 1 326 ? -17.677 8.698 25.790 1.00 98.25 326 GLU A N 1
ATOM 2523 C CA . GLU A 1 326 ? -17.437 10.113 26.058 1.00 98.25 326 GLU A CA 1
ATOM 2524 C C . GLU A 1 326 ? -16.515 10.246 27.273 1.00 98.25 326 GLU A C 1
ATOM 2526 O O . GLU A 1 326 ? -16.756 9.645 28.321 1.00 98.25 326 GLU A O 1
ATOM 2531 N N . CYS A 1 327 ? -15.437 11.016 27.139 1.00 97.06 327 CYS A N 1
ATOM 2532 C CA . CYS A 1 327 ? -14.435 11.193 28.188 1.00 97.06 327 CYS A CA 1
ATOM 2533 C C . CYS A 1 327 ? -13.713 12.548 28.082 1.00 97.06 327 CYS A C 1
ATOM 2535 O O . CYS A 1 327 ? -14.064 13.413 27.276 1.00 97.06 327 CYS A O 1
ATOM 2537 N N . GLY A 1 328 ? -12.672 12.745 28.897 1.00 95.06 328 GLY A N 1
ATOM 2538 C CA . GLY A 1 328 ? -11.761 13.885 28.763 1.00 95.06 328 GLY A CA 1
ATOM 2539 C C . GLY A 1 328 ? -11.059 13.932 27.398 1.00 95.06 328 GLY A C 1
ATOM 2540 O O . GLY A 1 328 ? -10.921 12.916 26.716 1.00 95.06 328 GLY A O 1
ATOM 2541 N N . LYS A 1 329 ? -10.576 15.120 27.009 1.00 95.75 329 LYS A N 1
ATOM 2542 C CA . LYS A 1 329 ? -9.846 15.353 25.748 1.00 95.75 329 LYS A CA 1
ATOM 2543 C C . LYS A 1 329 ? -8.397 14.863 25.829 1.00 95.75 329 LYS A C 1
ATOM 2545 O O . LYS A 1 329 ? -7.463 15.656 25.927 1.00 95.75 329 LYS A O 1
ATOM 2550 N N . ALA A 1 330 ? -8.229 13.549 25.832 1.00 95.19 330 ALA A N 1
ATOM 2551 C CA . ALA A 1 330 ? -6.944 12.868 25.753 1.00 95.19 330 ALA A CA 1
ATOM 2552 C C . ALA A 1 330 ? -7.105 11.546 24.993 1.00 95.19 330 ALA A C 1
ATOM 2554 O O . ALA A 1 330 ? -8.200 11.233 24.530 1.00 95.19 330 ALA A O 1
ATOM 2555 N N . ALA A 1 331 ? -6.019 10.783 24.846 1.00 95.25 331 ALA A N 1
ATOM 2556 C CA . ALA A 1 331 ? -6.050 9.518 24.122 1.00 95.25 331 ALA A CA 1
ATOM 2557 C C . ALA A 1 331 ? -7.106 8.576 24.716 1.00 95.25 331 ALA A C 1
ATOM 2559 O O . ALA A 1 331 ? -7.047 8.220 25.894 1.00 95.25 331 ALA A O 1
ATOM 2560 N N . ALA A 1 332 ? -8.056 8.169 23.884 1.00 97.44 332 ALA A N 1
ATOM 2561 C CA . ALA A 1 332 ? -9.113 7.244 24.246 1.00 97.44 332 ALA A CA 1
ATOM 2562 C C . ALA A 1 332 ? -9.363 6.282 23.092 1.00 97.44 332 ALA A C 1
ATOM 2564 O O . ALA A 1 332 ? -9.244 6.662 21.924 1.00 97.44 332 ALA A O 1
ATOM 2565 N N . TRP A 1 333 ? -9.696 5.035 23.403 1.00 97.62 333 TRP A N 1
ATOM 2566 C CA . TRP A 1 333 ? -9.989 4.039 22.382 1.00 97.62 333 TRP A CA 1
ATOM 2567 C C . TRP A 1 333 ? -11.092 3.083 22.807 1.00 97.62 333 TRP A C 1
ATOM 2569 O O . TRP A 1 333 ? -11.334 2.861 23.993 1.00 97.62 333 TRP A O 1
ATOM 2579 N N . ILE A 1 334 ? -11.762 2.526 21.801 1.00 98.38 334 ILE A N 1
ATOM 2580 C CA . ILE A 1 334 ? -12.726 1.442 21.954 1.00 98.38 334 ILE A CA 1
ATOM 2581 C C . ILE A 1 334 ? -12.251 0.252 21.129 1.00 98.38 334 ILE A C 1
ATOM 2583 O O . ILE A 1 334 ? -11.838 0.425 19.983 1.00 98.38 334 ILE A O 1
ATOM 2587 N N . LEU A 1 335 ? -12.375 -0.948 21.694 1.00 96.94 335 LEU A N 1
ATOM 2588 C CA . LEU A 1 335 ? -12.424 -2.211 20.961 1.00 96.94 335 LEU A CA 1
ATOM 2589 C C . LEU A 1 335 ? -13.844 -2.776 21.084 1.00 96.94 335 LEU A C 1
ATOM 2591 O O . LEU A 1 335 ? -14.329 -3.023 22.183 1.00 96.94 335 LEU A O 1
ATOM 2595 N N . ALA A 1 336 ? -14.506 -3.013 19.961 1.00 95.62 336 ALA A N 1
ATOM 2596 C CA . ALA A 1 336 ? -15.851 -3.549 19.870 1.00 95.62 336 ALA A CA 1
ATOM 2597 C C . ALA A 1 336 ? -15.838 -4.928 19.205 1.00 95.62 336 ALA A C 1
ATOM 2599 O O . ALA A 1 336 ? -15.395 -5.101 18.068 1.00 95.62 336 ALA A O 1
ATOM 2600 N N . SER A 1 337 ? -16.404 -5.918 19.890 1.00 94.25 337 SER A N 1
ATOM 2601 C CA . SER A 1 337 ? -16.686 -7.246 19.349 1.00 94.25 337 SER A CA 1
ATOM 2602 C C . SER A 1 337 ? -18.169 -7.585 19.541 1.00 94.25 337 SER A C 1
ATOM 2604 O O . SER A 1 337 ? -18.515 -8.396 20.407 1.00 94.25 337 SER A O 1
ATOM 2606 N N . PRO A 1 338 ? -19.070 -7.014 18.714 1.00 92.38 338 PRO A N 1
ATOM 2607 C CA . PRO A 1 338 ? -20.511 -7.223 18.865 1.00 92.38 338 PRO A CA 1
ATOM 2608 C C . PRO A 1 338 ? -20.915 -8.698 18.810 1.00 92.38 338 PRO A C 1
ATOM 2610 O O . PRO A 1 338 ? -21.786 -9.133 19.554 1.00 92.38 338 PRO A O 1
ATOM 2613 N N . GLN A 1 339 ? -20.237 -9.511 17.989 1.00 90.38 339 GLN A N 1
ATOM 2614 C CA . GLN A 1 339 ? -20.533 -10.947 17.874 1.00 90.38 339 GLN A CA 1
ATOM 2615 C C . GLN A 1 339 ? -20.214 -11.727 19.155 1.00 90.38 339 GLN A C 1
ATOM 2617 O O . GLN A 1 339 ? -20.778 -12.794 19.375 1.00 90.38 339 GLN A O 1
ATOM 2622 N N . ARG A 1 340 ? -19.295 -11.218 19.984 1.00 91.50 340 ARG A N 1
ATOM 2623 C CA . ARG A 1 340 ? -18.961 -11.787 21.296 1.00 91.50 340 ARG A CA 1
ATOM 2624 C C . ARG A 1 340 ? -19.688 -11.087 22.440 1.00 91.50 340 ARG A C 1
ATOM 2626 O O . ARG A 1 340 ? -19.477 -11.478 23.583 1.00 91.50 340 ARG A O 1
ATOM 2633 N N . ARG A 1 341 ? -20.502 -10.066 22.132 1.00 94.19 341 ARG A N 1
ATOM 2634 C CA . ARG A 1 341 ? -21.123 -9.158 23.107 1.00 94.19 341 ARG A CA 1
ATOM 2635 C C . ARG A 1 341 ? -20.087 -8.613 24.095 1.00 94.19 341 ARG A C 1
ATOM 2637 O O . ARG A 1 341 ? -20.296 -8.607 25.307 1.00 94.19 341 ARG A O 1
ATOM 2644 N N . CYS A 1 342 ? -18.935 -8.228 23.550 1.00 95.94 342 CYS A N 1
ATOM 2645 C CA . CYS A 1 342 ? -17.785 -7.764 24.308 1.00 95.94 342 CYS A CA 1
ATOM 2646 C C . CYS A 1 342 ? -17.319 -6.414 23.763 1.00 95.94 342 CYS A C 1
ATOM 2648 O O . CYS A 1 342 ? -17.099 -6.278 22.556 1.00 95.94 342 CYS A O 1
ATOM 2650 N N . TRP A 1 343 ? -17.159 -5.434 24.645 1.00 97.81 343 TRP A N 1
ATOM 2651 C CA . TRP A 1 343 ? -16.641 -4.114 24.316 1.00 97.81 343 TRP A CA 1
ATOM 2652 C C . TRP A 1 343 ? -15.678 -3.643 25.396 1.00 97.81 343 TRP A C 1
ATOM 2654 O O . TRP A 1 343 ? -15.867 -3.904 26.580 1.00 97.81 343 TRP A O 1
ATOM 2664 N N . VAL A 1 344 ? -14.651 -2.925 24.976 1.00 97.88 344 VAL A N 1
ATOM 2665 C CA . VAL A 1 344 ? -13.633 -2.351 25.846 1.00 97.88 344 VAL A CA 1
ATOM 2666 C C . VAL A 1 344 ? -13.550 -0.873 25.535 1.00 97.88 344 VAL A C 1
ATOM 2668 O O . VAL A 1 344 ? -13.417 -0.518 24.367 1.00 97.88 344 VAL A O 1
ATOM 2671 N N . ALA A 1 345 ? -13.604 -0.034 26.559 1.00 98.12 345 ALA A N 1
ATOM 2672 C CA . ALA A 1 345 ? -13.293 1.384 26.474 1.00 98.12 345 ALA A CA 1
ATOM 2673 C C . ALA A 1 345 ? -12.080 1.693 27.335 1.00 98.12 345 ALA A C 1
ATOM 2675 O O . ALA A 1 345 ? -11.907 1.135 28.418 1.00 98.12 345 ALA A O 1
ATOM 2676 N N . THR A 1 346 ? -11.234 2.599 26.872 1.00 97.62 346 THR A N 1
ATOM 2677 C CA . THR A 1 346 ? -10.023 2.981 27.592 1.00 97.62 346 THR A CA 1
ATOM 2678 C C . THR A 1 346 ? -9.814 4.474 27.468 1.00 97.62 346 THR A C 1
ATOM 2680 O O . THR A 1 346 ? -10.007 5.050 26.397 1.00 97.62 346 THR A O 1
ATOM 2683 N N . TYR A 1 347 ? -9.400 5.090 28.568 1.00 97.31 347 TYR A N 1
ATOM 2684 C CA . TYR A 1 347 ? -8.994 6.486 28.631 1.00 97.31 347 TYR A CA 1
ATOM 2685 C C . TYR A 1 347 ? -7.578 6.550 29.195 1.00 97.31 347 TYR A C 1
ATOM 2687 O O . TYR A 1 347 ? -7.267 5.915 30.202 1.00 97.31 347 TYR A O 1
ATOM 2695 N N . HIS A 1 348 ? -6.710 7.303 28.528 1.00 94.19 348 HIS A N 1
ATOM 2696 C CA . HIS A 1 348 ? -5.313 7.480 28.896 1.00 94.19 348 HIS A CA 1
ATOM 2697 C C . HIS A 1 348 ? -4.956 8.970 28.845 1.00 94.19 348 HIS A C 1
ATOM 2699 O O . HIS A 1 348 ? -4.232 9.444 27.963 1.00 94.19 348 HIS A O 1
ATOM 2705 N N . GLY A 1 349 ? -5.504 9.728 29.794 1.00 89.12 349 GLY A N 1
ATOM 2706 C CA . GLY A 1 349 ? -5.211 11.149 29.954 1.00 89.12 349 GLY A CA 1
ATOM 2707 C C . GLY A 1 349 ? -4.231 11.466 31.083 1.00 89.12 349 GLY A C 1
ATOM 2708 O O . GLY A 1 349 ? -4.089 10.674 32.017 1.00 89.12 349 GLY A O 1
ATOM 2709 N N . PRO A 1 350 ? -3.568 12.637 31.012 1.00 89.88 350 PRO A N 1
ATOM 2710 C CA . PRO A 1 350 ? -2.685 13.124 32.073 1.00 89.88 350 PRO A CA 1
ATOM 2711 C C . PRO A 1 350 ? -3.450 13.543 33.338 1.00 89.88 350 PRO A C 1
ATOM 2713 O O . PRO A 1 350 ? -2.864 13.599 34.413 1.00 89.88 350 PRO A O 1
ATOM 2716 N N . GLU A 1 351 ? -4.746 13.831 33.209 1.00 93.06 351 GLU A N 1
ATOM 2717 C CA . GLU A 1 351 ? -5.637 14.213 34.303 1.00 93.06 351 GLU A CA 1
ATOM 2718 C C . GLU A 1 351 ? -6.853 13.284 34.341 1.00 93.06 351 GLU A C 1
ATOM 2720 O O . GLU A 1 351 ? -7.303 12.778 33.303 1.00 93.06 351 GLU A O 1
ATOM 2725 N N . SER A 1 352 ? -7.404 13.080 35.538 1.00 95.50 352 SER A N 1
ATOM 2726 C CA . SER A 1 352 ? -8.649 12.337 35.714 1.00 95.50 352 SER A CA 1
ATOM 2727 C C . SER A 1 352 ? -9.819 13.073 35.060 1.00 95.50 352 SER A C 1
ATOM 2729 O O . SER A 1 352 ? -9.961 14.286 35.205 1.00 95.50 352 SER A O 1
ATOM 2731 N N . ALA A 1 353 ? -10.689 12.339 34.374 1.00 95.94 353 ALA A N 1
ATOM 2732 C CA . ALA A 1 353 ? -11.848 12.893 33.683 1.00 95.94 353 ALA A CA 1
ATOM 2733 C C . ALA A 1 353 ? -13.095 12.027 33.911 1.00 95.94 353 ALA A C 1
ATOM 2735 O O . ALA A 1 353 ? -12.957 10.829 34.179 1.00 95.94 353 ALA A O 1
ATOM 2736 N N . PRO A 1 354 ? -14.308 12.604 33.821 1.00 96.75 354 PRO A N 1
ATOM 2737 C CA . PRO A 1 354 ? -15.527 11.807 33.773 1.00 96.75 354 PRO A CA 1
ATOM 2738 C C . PRO A 1 354 ? -15.514 10.898 32.544 1.00 96.75 354 PRO A C 1
ATOM 2740 O O . PRO A 1 354 ? -14.956 11.262 31.504 1.00 96.75 354 PRO A O 1
ATOM 2743 N N . LEU A 1 355 ? -16.140 9.729 32.667 1.00 97.44 355 LEU A N 1
ATOM 2744 C CA . LEU A 1 355 ? -16.236 8.748 31.593 1.00 97.44 355 LEU A CA 1
ATOM 2745 C C . LEU A 1 355 ? -17.660 8.204 31.498 1.00 97.44 355 LEU A C 1
ATOM 2747 O O . LEU A 1 355 ? -18.249 7.783 32.495 1.00 97.44 355 LEU A O 1
ATOM 2751 N N . VAL A 1 356 ? -18.193 8.187 30.282 1.00 98.38 356 VAL A N 1
ATOM 2752 C CA . VAL A 1 356 ? -19.466 7.561 29.936 1.00 98.38 356 VAL A CA 1
ATOM 2753 C C . VAL A 1 356 ? -19.214 6.565 28.818 1.00 98.38 356 VAL A C 1
ATOM 2755 O O . VAL A 1 356 ? -18.816 6.954 27.725 1.00 98.38 356 VAL A O 1
ATOM 2758 N N . PHE A 1 357 ? -19.439 5.284 29.092 1.00 98.50 357 PHE A N 1
ATOM 2759 C CA . PHE A 1 357 ? -19.299 4.217 28.110 1.00 98.50 357 PHE A CA 1
ATOM 2760 C C . PHE A 1 357 ? -20.646 3.553 27.857 1.00 98.50 357 PHE A C 1
ATOM 2762 O O . PHE A 1 357 ? -21.216 2.914 28.742 1.00 98.50 357 PHE A O 1
ATOM 2769 N N . GLU A 1 358 ? -21.154 3.722 26.646 1.00 98.44 358 GLU A N 1
ATOM 2770 C CA . GLU A 1 358 ? -22.408 3.161 26.168 1.00 98.44 358 GLU A CA 1
ATOM 2771 C C . GLU A 1 358 ? -22.128 1.999 25.218 1.00 98.44 358 GLU A C 1
ATOM 2773 O O . GLU A 1 358 ? -21.299 2.082 24.309 1.00 98.44 358 GLU A O 1
ATOM 2778 N N . VAL A 1 359 ? -22.846 0.904 25.429 1.00 97.88 359 VAL A N 1
ATOM 2779 C CA . VAL A 1 359 ? -22.886 -0.268 24.553 1.00 97.88 359 VAL A CA 1
ATOM 2780 C C . VAL A 1 359 ? -24.353 -0.565 24.224 1.00 97.88 359 VAL A C 1
ATOM 2782 O O . VAL A 1 359 ? -25.243 -0.090 24.929 1.00 97.88 359 VAL A O 1
ATOM 2785 N N . PRO A 1 360 ? -24.667 -1.389 23.209 1.00 96.62 360 PRO A N 1
ATOM 2786 C CA . PRO A 1 360 ? -26.061 -1.669 22.843 1.00 96.62 360 PRO A CA 1
ATOM 2787 C C . PRO A 1 360 ? -26.927 -2.227 23.984 1.00 96.62 360 PRO A C 1
ATOM 2789 O O . PRO A 1 360 ? -28.151 -2.140 23.942 1.00 96.62 360 PRO A O 1
ATOM 2792 N N . GLU A 1 361 ? -26.293 -2.831 24.986 1.00 94.25 361 GLU A N 1
ATOM 2793 C CA . GLU A 1 361 ? -26.947 -3.533 26.091 1.00 94.25 361 GLU A CA 1
ATOM 2794 C C . GLU A 1 361 ? -27.011 -2.712 27.380 1.00 94.25 361 GLU A C 1
ATOM 2796 O O . GLU A 1 361 ? -27.653 -3.138 28.340 1.00 94.25 361 GLU A O 1
ATOM 2801 N N . GLY A 1 362 ? -26.357 -1.551 27.432 1.00 96.88 362 GLY A N 1
ATOM 2802 C CA . GLY A 1 362 ? -26.255 -0.812 28.675 1.00 96.88 362 GLY A CA 1
ATOM 2803 C C . GLY A 1 362 ? -25.235 0.311 28.675 1.00 96.88 362 GLY A C 1
ATOM 2804 O O . GLY A 1 362 ? -24.737 0.754 27.642 1.00 96.88 362 GLY A O 1
ATOM 2805 N N . LYS A 1 363 ? -24.956 0.802 29.878 1.00 98.00 363 LYS A N 1
ATOM 2806 C CA . LYS A 1 363 ? -24.174 2.014 30.094 1.00 98.00 363 LYS A CA 1
ATOM 2807 C C . LYS A 1 363 ? -23.379 1.933 31.387 1.00 98.00 363 LYS A C 1
ATOM 2809 O O . LYS A 1 363 ? -23.890 1.454 32.400 1.00 98.00 363 LYS A O 1
ATOM 2814 N N . VAL A 1 364 ? -22.157 2.451 31.354 1.00 98.00 364 VAL A N 1
ATOM 2815 C CA . VAL A 1 364 ? -21.288 2.648 32.515 1.00 98.00 364 VAL A CA 1
ATOM 2816 C C . VAL A 1 364 ? -20.975 4.136 32.642 1.00 98.00 364 VAL A C 1
ATOM 2818 O O . VAL A 1 364 ? -20.472 4.748 31.703 1.00 98.00 364 VAL A O 1
ATOM 2821 N N . GLU A 1 365 ? -21.262 4.721 33.802 1.00 98.25 365 GLU A N 1
ATOM 2822 C CA . GLU A 1 365 ? -20.915 6.107 34.130 1.00 98.25 365 GLU A CA 1
ATOM 2823 C C . GLU A 1 365 ? -19.931 6.136 35.301 1.00 98.25 365 GLU A C 1
ATOM 2825 O O . GLU A 1 365 ? -20.183 5.555 36.362 1.00 98.25 365 GLU A O 1
ATOM 2830 N N . ILE A 1 366 ? -18.817 6.839 35.115 1.00 97.31 366 ILE A N 1
ATOM 2831 C CA . ILE A 1 366 ? -17.763 7.032 36.110 1.00 97.31 366 ILE A CA 1
ATOM 2832 C C . ILE A 1 366 ? -17.586 8.535 36.321 1.00 97.31 366 ILE A C 1
ATOM 2834 O O . ILE A 1 366 ? -17.367 9.285 35.370 1.00 97.31 366 ILE A O 1
ATOM 2838 N N . GLU A 1 367 ? -17.681 8.975 37.579 1.00 96.69 367 GLU A N 1
ATOM 2839 C CA . GLU A 1 367 ? -17.584 10.393 37.946 1.00 96.69 367 GLU A CA 1
ATOM 2840 C C . GLU A 1 367 ? -16.222 10.982 37.569 1.00 96.69 367 GLU A C 1
ATOM 2842 O O . GLU A 1 367 ? -16.145 12.076 37.013 1.00 96.69 367 GLU A O 1
ATOM 2847 N N . SER A 1 368 ? -15.144 10.253 37.860 1.00 95.75 368 SER A N 1
ATOM 2848 C CA . SER A 1 368 ? -13.799 10.618 37.432 1.00 95.75 368 SER A CA 1
ATOM 2849 C C . SER A 1 368 ? -12.871 9.408 37.479 1.00 95.75 368 SER A C 1
ATOM 2851 O O . SER A 1 368 ? -12.885 8.659 38.457 1.00 95.75 368 SER A O 1
ATOM 2853 N N . MET A 1 369 ? -12.050 9.227 36.448 1.00 94.50 369 MET A N 1
ATOM 2854 C CA . MET A 1 369 ? -10.933 8.283 36.451 1.00 94.50 369 MET A CA 1
ATOM 2855 C C . MET A 1 369 ? -9.739 8.833 35.676 1.00 94.50 369 MET A C 1
ATOM 2857 O O . MET A 1 369 ? -9.906 9.567 34.702 1.00 94.50 369 MET A O 1
ATOM 2861 N N . GLY A 1 370 ? -8.532 8.489 36.126 1.00 93.50 370 GLY A N 1
ATOM 2862 C CA . GLY A 1 370 ? -7.290 8.680 35.381 1.00 93.50 370 GLY A CA 1
ATOM 2863 C C . GLY A 1 370 ? -7.122 7.609 34.304 1.00 93.50 370 GLY A C 1
ATOM 2864 O O . GLY A 1 370 ? -8.091 7.147 33.706 1.00 93.50 370 GLY A O 1
ATOM 2865 N N . THR A 1 371 ? -5.884 7.183 34.062 1.00 95.56 371 THR A N 1
ATOM 2866 C CA . THR A 1 371 ? -5.619 6.097 33.107 1.00 95.56 371 THR A CA 1
ATOM 2867 C C . THR A 1 371 ? -6.305 4.803 33.544 1.00 95.56 371 THR A C 1
ATOM 2869 O O . THR A 1 371 ? -6.116 4.361 34.678 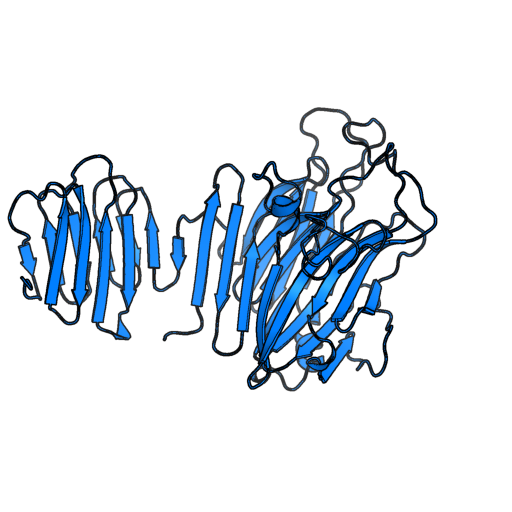1.00 95.56 371 THR A O 1
ATOM 2872 N N . GLY A 1 372 ? -7.076 4.190 32.648 1.00 96.12 372 GLY A N 1
ATOM 2873 C CA . GLY A 1 372 ? -7.770 2.942 32.937 1.00 96.12 372 GLY A CA 1
ATOM 2874 C C . GLY A 1 372 ? -8.679 2.452 31.818 1.00 96.12 372 GLY A C 1
ATOM 2875 O O . GLY A 1 372 ? -8.797 3.074 30.760 1.00 96.12 372 GLY A O 1
ATOM 2876 N N . MET A 1 373 ? -9.340 1.332 32.086 1.00 97.06 373 MET A N 1
ATOM 2877 C CA . MET A 1 373 ? -10.154 0.575 31.150 1.00 97.06 373 MET A CA 1
ATOM 2878 C C . MET A 1 373 ? -11.480 0.143 31.786 1.00 97.06 373 MET A C 1
ATOM 2880 O O . MET A 1 373 ? -11.539 -0.231 32.957 1.00 97.06 373 MET A O 1
ATOM 2884 N N . VAL A 1 374 ? -12.534 0.154 30.976 1.00 97.75 374 VAL A N 1
ATOM 2885 C CA . VAL A 1 374 ? -13.838 -0.440 31.270 1.00 97.75 374 VAL A CA 1
ATOM 2886 C C . VAL A 1 374 ? -14.063 -1.579 30.282 1.00 97.75 374 VAL A C 1
ATOM 2888 O O . VAL A 1 374 ? -14.063 -1.357 29.071 1.00 97.75 374 VAL A O 1
ATOM 2891 N N . LEU A 1 375 ? -14.256 -2.795 30.786 1.00 98.00 375 LEU A N 1
ATOM 2892 C CA . LEU A 1 375 ? -14.614 -3.968 29.991 1.00 98.00 375 LEU A CA 1
ATOM 2893 C C . LEU A 1 375 ? -16.083 -4.304 30.238 1.00 98.00 375 LEU A C 1
ATOM 2895 O O . LEU A 1 375 ? -16.505 -4.475 31.377 1.00 98.00 375 LEU A O 1
ATOM 2899 N N . TRP A 1 376 ? -16.836 -4.448 29.154 1.00 98.00 376 TRP A N 1
ATOM 2900 C CA . TRP A 1 376 ? -18.156 -5.057 29.127 1.00 98.00 376 TRP A CA 1
ATOM 2901 C C . TRP A 1 376 ? -18.049 -6.408 28.427 1.00 98.00 376 TRP A C 1
ATOM 2903 O O . TRP A 1 376 ? -17.736 -6.457 27.240 1.00 98.00 376 TRP A O 1
ATOM 2913 N N . ASP A 1 377 ? -18.320 -7.505 29.125 1.00 96.88 377 ASP A N 1
ATOM 2914 C CA . ASP A 1 377 ? -18.285 -8.862 28.578 1.00 96.88 377 ASP A CA 1
ATOM 2915 C C . ASP A 1 377 ? -19.564 -9.616 28.947 1.00 96.88 377 ASP A C 1
ATOM 2917 O O . ASP A 1 377 ? -19.754 -10.032 30.090 1.00 96.88 377 ASP A O 1
ATOM 2921 N N . ASN A 1 378 ? -20.467 -9.780 27.976 1.00 94.62 378 ASN A N 1
ATOM 2922 C CA . ASN A 1 378 ? -21.722 -10.516 28.149 1.00 94.62 378 ASN A CA 1
ATOM 2923 C C . ASN A 1 378 ? -22.541 -10.050 29.373 1.00 94.62 378 ASN A C 1
ATOM 2925 O O . ASN A 1 378 ? -23.087 -10.861 30.121 1.00 94.62 378 ASN A O 1
ATOM 2929 N N . GLY A 1 379 ? -22.608 -8.732 29.585 1.00 93.62 379 GLY A N 1
ATOM 2930 C CA . GLY A 1 379 ? -23.325 -8.113 30.703 1.00 93.62 379 GLY A CA 1
ATOM 2931 C C . GLY A 1 379 ? -22.527 -8.038 32.006 1.00 93.62 379 GLY A C 1
ATOM 2932 O O . GLY A 1 379 ? -23.000 -7.419 32.953 1.00 93.62 379 GLY A O 1
ATOM 2933 N N . ARG A 1 380 ? -21.320 -8.610 32.075 1.00 96.75 380 ARG A N 1
ATOM 2934 C CA . ARG A 1 380 ? -20.390 -8.400 33.193 1.00 96.75 380 ARG A CA 1
ATOM 2935 C C . ARG A 1 380 ? -19.523 -7.183 32.921 1.00 96.75 380 ARG A C 1
ATOM 2937 O O . ARG A 1 380 ? -18.977 -7.051 31.829 1.00 96.75 380 ARG A O 1
ATOM 2944 N N . VAL A 1 381 ? -19.388 -6.318 33.916 1.00 97.38 381 VAL A N 1
ATOM 2945 C CA . VAL A 1 381 ? -18.630 -5.072 33.813 1.00 97.38 381 VAL A CA 1
ATOM 2946 C C . VAL A 1 381 ? -17.454 -5.104 34.772 1.00 97.38 381 VAL A C 1
ATOM 2948 O O . VAL A 1 381 ? -17.662 -5.240 35.973 1.00 97.38 381 VAL A O 1
ATOM 2951 N N . SER A 1 382 ? -16.237 -4.906 34.274 1.00 96.94 382 SER A N 1
ATOM 2952 C CA . SER A 1 382 ? -15.068 -4.635 35.113 1.00 96.94 382 SER A CA 1
ATOM 2953 C C . SER A 1 382 ? -14.486 -3.260 34.805 1.00 96.94 382 SER A C 1
ATOM 2955 O O . SER A 1 382 ? -14.516 -2.786 33.668 1.00 96.94 382 SER A O 1
ATOM 2957 N N . VAL A 1 383 ? -13.982 -2.601 35.848 1.00 96.56 383 VAL A N 1
ATOM 2958 C CA . VAL A 1 383 ? -13.350 -1.283 35.767 1.00 96.56 383 VAL A CA 1
ATOM 2959 C C . VAL A 1 383 ? -11.996 -1.373 36.451 1.00 96.56 383 VAL A C 1
ATOM 2961 O O . VAL A 1 383 ? -11.923 -1.671 37.640 1.00 96.56 383 VAL A O 1
ATOM 2964 N N . GLU A 1 384 ? -10.934 -1.085 35.709 1.00 95.62 384 GLU A N 1
ATOM 2965 C CA . GLU A 1 384 ? -9.569 -1.013 36.226 1.00 95.62 384 GLU A CA 1
ATOM 2966 C C . GLU A 1 384 ? -9.003 0.365 35.895 1.00 95.62 384 GLU A C 1
ATOM 2968 O O . GLU A 1 384 ? -8.805 0.692 34.726 1.00 95.62 384 GLU A O 1
ATOM 2973 N N . ALA A 1 385 ? -8.787 1.209 36.905 1.00 94.44 385 ALA A N 1
ATOM 2974 C CA . ALA A 1 385 ? -8.363 2.585 36.683 1.00 94.44 385 ALA A CA 1
ATOM 2975 C C . ALA A 1 385 ? -7.573 3.179 37.850 1.00 94.44 385 ALA A C 1
ATOM 2977 O O . ALA A 1 385 ? -7.836 2.887 39.017 1.00 94.44 385 ALA A O 1
ATOM 2978 N N . ASN A 1 386 ? -6.666 4.094 37.514 1.00 93.88 386 ASN A N 1
ATOM 2979 C CA . ASN A 1 386 ? -6.025 4.990 38.469 1.00 93.88 386 ASN A CA 1
ATOM 2980 C C . ASN A 1 386 ? -6.962 6.143 38.849 1.00 93.88 386 ASN A C 1
ATOM 2982 O O . ASN A 1 386 ? -7.807 6.557 38.053 1.00 93.88 386 ASN A O 1
ATOM 2986 N N . ASP A 1 387 ? -6.779 6.692 40.053 1.00 92.44 387 ASP A N 1
ATOM 2987 C CA . ASP A 1 387 ? -7.480 7.890 40.543 1.00 92.44 387 ASP A CA 1
ATOM 2988 C C . ASP A 1 387 ? -9.012 7.826 40.415 1.00 92.44 387 ASP A C 1
ATOM 2990 O O . ASP A 1 387 ? -9.676 8.840 40.191 1.00 92.44 387 ASP A O 1
ATOM 2994 N N . LEU A 1 388 ? -9.578 6.623 40.546 1.00 93.94 388 LEU A N 1
ATOM 2995 C CA . LEU A 1 388 ? -11.015 6.403 40.459 1.00 93.94 388 LEU A CA 1
ATOM 2996 C C . LEU A 1 388 ? -11.730 7.134 41.604 1.00 93.94 388 LEU A C 1
ATOM 2998 O O . LEU A 1 388 ? -11.465 6.885 42.783 1.00 93.94 388 LEU A O 1
ATOM 3002 N N . ARG A 1 389 ? -12.664 8.022 41.254 1.00 92.06 389 ARG A N 1
ATOM 3003 C CA . ARG A 1 389 ? -13.554 8.699 42.204 1.00 92.06 389 ARG A CA 1
ATOM 3004 C C . ARG A 1 389 ? -15.002 8.309 41.952 1.00 92.06 389 ARG A C 1
ATOM 3006 O O . ARG A 1 389 ? -15.440 8.184 40.809 1.00 92.06 389 ARG A O 1
ATOM 3013 N N . GLY A 1 390 ? -15.739 8.170 43.050 1.00 89.81 390 GLY A N 1
ATOM 3014 C CA . GLY A 1 390 ? -17.114 7.689 43.037 1.00 89.81 390 GLY A CA 1
ATOM 3015 C C . GLY A 1 390 ? -17.208 6.177 42.812 1.00 89.81 390 GLY A C 1
ATOM 3016 O O . GLY A 1 390 ? -16.213 5.480 42.619 1.00 89.81 390 GLY A O 1
ATOM 3017 N N . THR A 1 391 ? -18.431 5.658 42.868 1.00 91.50 391 THR A N 1
ATOM 3018 C CA . THR A 1 391 ? -18.734 4.263 42.521 1.00 91.50 391 THR A CA 1
ATOM 3019 C C . THR A 1 391 ? -19.272 4.224 41.089 1.00 91.50 391 THR A C 1
ATOM 3021 O O . THR A 1 391 ? -20.212 4.975 40.809 1.00 91.50 391 THR A O 1
ATOM 3024 N N . PRO A 1 392 ? -18.728 3.376 40.191 1.00 94.88 392 PRO A N 1
ATOM 3025 C CA . PRO A 1 392 ? -19.256 3.227 38.838 1.00 94.88 392 PRO A CA 1
ATOM 3026 C C . PRO A 1 392 ? -20.756 2.922 38.851 1.00 94.88 392 PRO A C 1
ATOM 3028 O O . PRO A 1 392 ? -21.212 2.019 39.556 1.00 94.88 392 PRO A O 1
ATOM 3031 N N . LYS A 1 393 ? -21.533 3.677 38.072 1.00 96.69 393 LYS A N 1
ATOM 3032 C CA . LYS A 1 393 ? -22.969 3.441 37.895 1.00 96.69 393 LYS A CA 1
ATOM 3033 C C . LYS A 1 393 ? -23.168 2.614 36.638 1.00 96.69 393 LYS A C 1
ATOM 3035 O O . LYS A 1 393 ? -22.781 3.046 35.557 1.00 96.69 393 LYS A O 1
ATOM 3040 N N . ILE A 1 394 ? -23.778 1.443 36.783 1.00 96.69 394 ILE A N 1
ATOM 3041 C CA . ILE A 1 394 ? -23.974 0.495 35.685 1.00 96.69 394 ILE A CA 1
ATOM 3042 C C . ILE A 1 394 ? -25.468 0.308 35.441 1.00 96.69 394 ILE A C 1
ATOM 3044 O O . ILE A 1 394 ? -26.241 0.096 36.374 1.00 96.69 394 ILE A O 1
ATOM 3048 N N . GLN A 1 395 ? -25.866 0.386 34.175 1.00 96.25 395 GLN A N 1
ATOM 3049 C CA . GLN A 1 395 ? -27.216 0.105 33.698 1.00 96.25 395 GLN A CA 1
ATOM 3050 C C . GLN A 1 395 ? -27.145 -1.033 32.680 1.00 96.25 395 GLN A C 1
ATOM 3052 O O . GLN A 1 395 ? -26.322 -0.968 31.774 1.00 96.25 395 GLN A O 1
ATOM 3057 N N . GLY A 1 396 ? -27.995 -2.057 32.814 1.00 93.69 396 GLY A N 1
ATOM 3058 C CA . GLY A 1 396 ? -28.069 -3.191 31.874 1.00 93.69 396 GLY A CA 1
ATOM 3059 C C . GLY A 1 396 ? -27.026 -4.302 32.079 1.00 93.69 396 GLY A C 1
ATOM 3060 O O . GLY A 1 396 ? -27.079 -5.312 31.384 1.00 93.69 396 GLY A O 1
ATOM 3061 N N . GLY A 1 397 ? -26.114 -4.147 33.044 1.00 92.12 397 GLY A N 1
ATOM 3062 C CA . GLY A 1 397 ? -25.072 -5.122 33.377 1.00 92.12 397 GLY A CA 1
ATOM 3063 C C . GLY A 1 397 ? -24.807 -5.224 34.881 1.00 92.12 397 GLY A C 1
ATOM 3064 O O . GLY A 1 397 ? -25.406 -4.507 35.683 1.00 92.12 397 GLY A O 1
ATOM 3065 N N . GLU A 1 398 ? -23.891 -6.111 35.257 1.00 91.75 398 GLU A N 1
ATOM 3066 C CA . GLU A 1 398 ? -23.502 -6.407 36.637 1.00 91.75 398 GLU A CA 1
ATOM 3067 C C . GLU A 1 398 ? -22.004 -6.155 36.834 1.00 91.75 398 GLU A C 1
ATOM 3069 O O . GLU A 1 398 ? -21.178 -6.645 36.062 1.00 91.75 398 GLU A O 1
ATOM 3074 N N . LEU A 1 399 ? -21.642 -5.405 37.880 1.00 89.12 399 LEU A N 1
ATOM 3075 C CA . LEU A 1 399 ? -20.241 -5.173 38.232 1.00 89.12 399 LEU A CA 1
ATOM 3076 C C . LEU A 1 399 ? -19.597 -6.490 38.689 1.00 89.12 399 LEU A C 1
ATOM 3078 O O . LEU A 1 399 ? -20.020 -7.075 39.687 1.00 89.12 399 LEU A O 1
ATOM 3082 N N . SER A 1 400 ? -18.561 -6.938 37.987 1.00 83.31 400 SER A N 1
ATOM 3083 C CA . SER A 1 400 ? -17.674 -8.002 38.446 1.00 83.31 400 SER A CA 1
ATOM 3084 C C . SER A 1 400 ? -16.567 -7.401 39.308 1.00 83.31 400 SER A C 1
ATOM 3086 O O . SER A 1 400 ? -15.900 -6.461 38.874 1.00 83.31 400 SER A O 1
ATOM 3088 N N . SER A 1 401 ? -16.412 -7.947 40.514 1.00 61.09 401 SER A N 1
ATOM 3089 C CA . SER A 1 401 ? -15.376 -7.591 41.493 1.00 61.09 401 SER A CA 1
ATOM 3090 C C . SER A 1 401 ? -13.960 -7.815 40.993 1.00 61.09 401 SER A C 1
ATOM 3092 O O . SER A 1 401 ? -13.760 -8.891 40.378 1.00 61.09 401 SER A O 1
#

Radius of gyration: 24.34 Å; chains: 1; bounding box: 59×54×67 Å

Foldseek 3Di:
DPPFKWKKAFPDVVVVWIKIWTDGPFKIWIAIQKQDPPDPDQQVSFQDFRTKMWGDFDPDIKIKTKAKDWQPDDQQNDDPDPPDGSRPGDGRQWIWGKDDDRQKIKIKTFGDDAADPFWTAWIWMKIKTAAPVQWDWKDWQQDTDPDPWDFHDQQTWIWIDGHFKIKIKHKADWAAPDPCDTFTWHDDPRMIIGIGTNHHHDTDGDNLCDPPDQNHQFTIITIIIMGMDGCVVAPGRNRVRVQQSPKDWDWDWADTDGDPDPDDFTKTKIWIDDDLKMWIWIATRHVRHTDFTAMSVGTDHRANMDMQFKGWDQQQWDDHQQKIKGKHRGIKMKGDDVVQQKIKIWDADPAWIWMWIDHPQWIKTFRTFHGWMWIDGPQEIETDTHPGDDDIDIDRHDYDD

pLDDT: mean 93.01, std 8.14, range [57.72, 98.88]